Protein AF-A0A8T5Q7C8-F1 (afdb_monomer_lite)

Radius of gyration: 32.45 Å; chains: 1; bounding box: 70×41×99 Å

pLDDT: mean 87.53, std 11.51, range [44.91, 98.12]

Structure (mmCIF, N/CA/C/O backbone):
data_AF-A0A8T5Q7C8-F1
#
_entry.id   AF-A0A8T5Q7C8-F1
#
loop_
_atom_site.group_PDB
_atom_site.id
_atom_site.type_symbol
_atom_site.label_atom_id
_atom_site.label_alt_id
_atom_site.label_comp_id
_atom_site.label_asym_id
_atom_site.label_entity_id
_atom_site.label_seq_id
_atom_site.pdbx_PDB_ins_code
_atom_site.Cartn_x
_atom_site.Cartn_y
_atom_site.Cartn_z
_atom_site.occupancy
_atom_site.B_iso_or_equiv
_atom_site.auth_seq_id
_atom_site.auth_comp_id
_atom_site.auth_asym_id
_atom_site.auth_atom_id
_atom_site.pdbx_PDB_model_num
ATOM 1 N N . MET A 1 1 ? 23.246 -7.924 -49.746 1.00 57.03 1 MET A N 1
ATOM 2 C CA . MET A 1 1 ? 24.103 -6.957 -49.024 1.00 57.03 1 MET A CA 1
ATOM 3 C C . MET A 1 1 ? 25.525 -7.508 -49.046 1.00 57.03 1 MET A C 1
ATOM 5 O O . MET A 1 1 ? 25.668 -8.714 -48.925 1.00 57.03 1 MET A O 1
ATOM 9 N N . ASN A 1 2 ? 26.555 -6.698 -49.304 1.00 72.12 2 ASN A N 1
ATOM 10 C CA . ASN A 1 2 ? 27.942 -7.187 -49.285 1.00 72.12 2 ASN A CA 1
ATOM 11 C C . ASN A 1 2 ? 28.323 -7.537 -47.832 1.00 72.12 2 ASN A C 1
ATOM 13 O O . ASN A 1 2 ? 28.022 -6.759 -46.927 1.00 72.12 2 ASN A O 1
ATOM 17 N N . VAL A 1 3 ? 28.932 -8.708 -47.618 1.00 67.12 3 VAL A N 1
ATOM 18 C CA . VAL A 1 3 ? 29.231 -9.289 -46.295 1.00 67.12 3 VAL A CA 1
ATOM 19 C C . VAL A 1 3 ? 29.969 -8.311 -45.379 1.00 67.12 3 VAL A C 1
ATOM 21 O O . VAL A 1 3 ? 29.665 -8.225 -44.194 1.00 67.12 3 VAL A O 1
ATOM 24 N N . TYR A 1 4 ? 30.856 -7.494 -45.949 1.00 71.56 4 TYR A N 1
ATOM 25 C CA . TYR A 1 4 ? 31.577 -6.456 -45.217 1.00 71.56 4 TYR A CA 1
ATOM 26 C C . TYR A 1 4 ? 30.639 -5.413 -44.582 1.00 71.56 4 TYR A C 1
ATOM 28 O O . TYR A 1 4 ? 30.794 -5.052 -43.415 1.00 71.56 4 TYR A O 1
ATOM 36 N N . PHE A 1 5 ? 29.612 -4.979 -45.321 1.00 76.56 5 PHE A N 1
ATOM 37 C CA . PHE A 1 5 ? 28.607 -4.044 -44.810 1.00 76.56 5 PHE A CA 1
ATOM 38 C C . PHE A 1 5 ? 27.719 -4.697 -43.750 1.00 76.56 5 PHE A C 1
ATOM 40 O O . PHE A 1 5 ? 27.408 -4.057 -42.752 1.00 76.56 5 PHE A O 1
ATOM 47 N N . ALA A 1 6 ? 27.360 -5.973 -43.920 1.00 74.44 6 ALA A N 1
ATOM 48 C CA . ALA A 1 6 ? 26.597 -6.703 -42.910 1.00 74.44 6 ALA A CA 1
ATOM 49 C C . ALA A 1 6 ? 27.376 -6.795 -41.585 1.00 74.44 6 ALA A C 1
ATOM 51 O O . ALA A 1 6 ? 26.835 -6.444 -40.541 1.00 74.44 6 ALA A O 1
ATOM 52 N N . SER A 1 7 ? 28.665 -7.160 -41.628 1.00 75.69 7 SER A N 1
ATOM 53 C CA . SER A 1 7 ? 29.513 -7.244 -40.430 1.00 75.69 7 SER A CA 1
ATOM 54 C C . SER A 1 7 ? 29.745 -5.899 -39.738 1.00 75.69 7 SER A C 1
ATOM 56 O O . SER A 1 7 ? 29.782 -5.845 -38.512 1.00 75.69 7 SER A O 1
ATOM 58 N N . ALA A 1 8 ? 29.866 -4.810 -40.504 1.00 84.00 8 ALA A N 1
ATOM 59 C CA . ALA A 1 8 ? 30.048 -3.468 -39.953 1.00 84.00 8 ALA A CA 1
ATOM 60 C C . ALA A 1 8 ? 28.766 -2.916 -39.301 1.00 84.00 8 ALA A C 1
ATOM 62 O O . ALA A 1 8 ? 28.847 -2.109 -38.377 1.00 84.00 8 ALA A O 1
ATOM 63 N N . ASN A 1 9 ? 27.592 -3.372 -39.749 1.00 89.75 9 ASN A N 1
ATOM 64 C CA . ASN A 1 9 ? 26.301 -2.914 -39.239 1.00 89.75 9 ASN A CA 1
ATOM 65 C C . ASN A 1 9 ? 25.847 -3.648 -37.970 1.00 89.75 9 ASN A C 1
ATOM 67 O O . ASN A 1 9 ? 25.066 -3.080 -37.210 1.00 89.75 9 ASN A O 1
ATOM 71 N N . ILE A 1 10 ? 26.340 -4.865 -37.706 1.00 89.94 10 ILE A N 1
ATOM 72 C CA . ILE A 1 10 ? 25.945 -5.648 -36.520 1.00 89.94 10 ILE A CA 1
ATOM 73 C C . ILE A 1 10 ? 26.188 -4.873 -35.209 1.00 89.94 10 ILE A C 1
ATOM 75 O O . ILE A 1 10 ? 25.242 -4.758 -34.434 1.00 89.94 10 ILE A O 1
ATOM 79 N N . PRO A 1 11 ? 27.375 -4.287 -34.935 1.00 92.00 11 PRO A N 1
ATOM 80 C CA . PRO A 1 11 ? 27.585 -3.532 -33.697 1.00 92.00 11 PRO A CA 1
ATOM 81 C C . PRO A 1 11 ? 26.656 -2.318 -33.558 1.00 92.00 11 PRO A C 1
ATOM 83 O O . PRO A 1 11 ? 26.149 -2.053 -32.471 1.00 92.00 11 PRO A O 1
ATOM 86 N N . LEU A 1 12 ? 26.397 -1.604 -34.661 1.00 93.38 12 LEU A N 1
ATOM 87 C CA . LEU A 1 12 ? 25.485 -0.456 -34.676 1.00 93.38 12 LEU A CA 1
ATOM 88 C C . LEU A 1 12 ? 24.047 -0.880 -34.364 1.00 93.38 12 LEU A C 1
ATOM 90 O O . LEU A 1 12 ? 23.359 -0.222 -33.580 1.00 93.38 12 LEU A O 1
ATOM 94 N N . PHE A 1 13 ? 23.603 -1.982 -34.969 1.00 93.44 13 PHE A N 1
ATOM 95 C CA . PHE A 1 13 ? 22.297 -2.562 -34.703 1.00 93.44 13 PHE A CA 1
ATOM 96 C C . PHE A 1 13 ? 22.176 -3.004 -33.246 1.00 93.44 13 PHE A C 1
ATOM 98 O O . PHE A 1 13 ? 21.236 -2.593 -32.580 1.00 93.44 13 PHE A O 1
ATOM 105 N N . VAL A 1 14 ? 23.153 -3.758 -32.731 1.00 94.62 14 VAL A N 1
ATOM 106 C CA . VAL A 1 14 ? 23.182 -4.228 -31.338 1.00 94.62 14 VAL A CA 1
ATOM 107 C C . VAL A 1 14 ? 23.125 -3.058 -30.359 1.00 94.62 14 VAL A C 1
ATOM 109 O O . VAL A 1 14 ? 22.299 -3.072 -29.454 1.00 94.62 14 VAL A O 1
ATOM 112 N N . GLY A 1 15 ? 23.940 -2.017 -30.552 1.00 95.56 15 GLY A N 1
ATOM 113 C CA . GLY A 1 15 ? 23.908 -0.833 -29.687 1.00 95.56 15 GLY A CA 1
ATOM 114 C C . GLY A 1 15 ? 22.563 -0.098 -29.736 1.00 95.56 15 GLY A C 1
ATOM 115 O O . GLY A 1 15 ? 22.049 0.333 -28.704 1.00 95.56 15 GLY A O 1
ATOM 116 N N . SER A 1 16 ? 21.951 -0.005 -30.921 1.00 95.75 16 SER A N 1
ATOM 117 C CA . SER A 1 16 ? 20.627 0.609 -31.092 1.00 95.75 16 SER A CA 1
ATOM 118 C C . SER A 1 16 ? 19.522 -0.229 -30.442 1.00 95.75 16 SER A C 1
ATOM 120 O O . SER A 1 16 ? 18.692 0.316 -29.718 1.00 95.75 16 SER A O 1
ATOM 122 N N . ALA A 1 17 ? 19.538 -1.547 -30.653 1.00 95.75 17 ALA A N 1
ATOM 123 C CA . ALA A 1 17 ? 18.619 -2.505 -30.048 1.00 95.75 17 ALA A CA 1
ATOM 124 C C . ALA A 1 17 ? 18.730 -2.483 -28.521 1.00 95.75 17 ALA A C 1
ATOM 126 O O . ALA A 1 17 ? 17.716 -2.386 -27.837 1.00 95.75 17 ALA A O 1
ATOM 127 N N . ALA A 1 18 ? 19.951 -2.477 -27.981 1.00 97.38 18 ALA A N 1
ATOM 128 C CA . ALA A 1 18 ? 20.201 -2.361 -26.551 1.00 97.38 18 ALA A CA 1
ATOM 129 C C . ALA A 1 18 ? 19.637 -1.063 -25.973 1.00 97.38 18 ALA A C 1
ATOM 131 O O . ALA A 1 18 ? 18.939 -1.098 -24.961 1.00 97.38 18 ALA A O 1
ATOM 132 N N . LYS A 1 19 ? 19.871 0.074 -26.642 1.00 97.25 19 LYS A N 1
ATOM 133 C CA . LYS A 1 19 ? 19.315 1.359 -26.210 1.00 97.25 19 LYS A CA 1
ATOM 134 C C . LYS A 1 19 ? 17.788 1.322 -26.181 1.00 97.25 19 LYS A C 1
ATOM 136 O O . LYS A 1 19 ? 17.206 1.624 -25.148 1.00 97.25 19 LYS A O 1
ATOM 141 N N . ARG A 1 20 ? 17.142 0.892 -27.270 1.00 97.00 20 ARG A N 1
ATOM 142 C CA . ARG A 1 20 ? 15.672 0.778 -27.341 1.00 97.00 20 ARG A CA 1
ATOM 143 C C . ARG A 1 20 ? 15.107 -0.182 -26.301 1.00 97.00 20 ARG A C 1
ATOM 145 O O . ARG A 1 20 ? 14.072 0.101 -25.712 1.00 97.00 20 ARG A O 1
ATOM 152 N N . SER A 1 21 ? 15.797 -1.291 -26.055 1.00 97.56 21 SER A N 1
ATOM 153 C CA . SER A 1 21 ? 15.407 -2.266 -25.035 1.00 97.56 21 SER A CA 1
ATOM 154 C C . SER A 1 21 ? 15.445 -1.647 -23.649 1.00 97.56 21 SER A C 1
ATOM 156 O O . SER A 1 21 ? 14.483 -1.772 -22.908 1.00 97.56 21 SER A O 1
ATOM 158 N N . ALA A 1 22 ? 16.508 -0.915 -23.318 1.00 98.12 22 ALA A N 1
ATOM 159 C CA . ALA A 1 22 ? 16.625 -0.233 -22.037 1.00 98.12 22 ALA A CA 1
ATOM 160 C C . ALA A 1 22 ? 15.569 0.875 -21.859 1.00 98.12 22 ALA A C 1
ATOM 162 O O . ALA A 1 22 ? 14.946 0.948 -20.802 1.00 98.12 22 ALA A O 1
ATOM 163 N N . GLU A 1 23 ? 15.322 1.690 -22.891 1.00 97.62 23 GLU A N 1
ATOM 164 C CA . GLU A 1 23 ? 14.258 2.709 -22.902 1.00 97.62 23 GLU A CA 1
ATOM 165 C C . GLU A 1 23 ? 12.872 2.069 -22.662 1.00 97.62 23 GLU A C 1
ATOM 167 O O . GLU A 1 23 ? 12.121 2.511 -21.787 1.00 97.62 23 GLU A O 1
ATOM 172 N N . GLN A 1 24 ? 12.566 0.972 -23.364 1.00 97.88 24 GLN A N 1
ATOM 173 C CA . GLN A 1 24 ? 11.327 0.210 -23.186 1.00 97.88 24 GLN A CA 1
ATOM 174 C C . GLN A 1 24 ? 11.224 -0.412 -21.786 1.00 97.88 24 GLN A C 1
ATOM 176 O O . GLN A 1 24 ? 10.164 -0.355 -21.161 1.00 97.88 24 GLN A O 1
ATOM 181 N N . SER A 1 25 ? 12.315 -0.986 -21.276 1.00 98.12 25 SER A N 1
ATOM 182 C CA . SER A 1 25 ? 12.372 -1.576 -19.939 1.00 98.12 25 SER A CA 1
ATOM 183 C C . SER A 1 25 ? 12.060 -0.553 -18.862 1.00 98.12 25 SER A C 1
ATOM 185 O O . SER A 1 25 ? 11.278 -0.853 -17.969 1.00 98.12 25 SER A O 1
ATOM 187 N N . ILE A 1 26 ? 12.615 0.659 -18.951 1.00 98.00 26 ILE A N 1
ATOM 188 C CA . ILE A 1 26 ? 12.329 1.733 -17.992 1.00 98.00 26 ILE A CA 1
ATOM 189 C C . ILE A 1 26 ? 10.843 2.096 -18.013 1.00 98.00 26 ILE A C 1
ATOM 191 O O . ILE A 1 26 ? 10.221 2.205 -16.954 1.00 98.00 26 ILE A O 1
ATOM 195 N N . TYR A 1 27 ? 10.263 2.253 -19.206 1.00 97.62 27 TYR A N 1
ATOM 196 C CA . TYR A 1 27 ? 8.843 2.561 -19.347 1.00 97.62 27 TYR A CA 1
ATOM 197 C C . TYR A 1 27 ? 7.966 1.487 -18.691 1.00 97.62 27 TYR A C 1
ATOM 199 O O . TYR A 1 27 ? 7.113 1.804 -17.861 1.00 97.62 27 TYR A O 1
ATOM 207 N N . VAL A 1 28 ? 8.205 0.213 -19.014 1.00 97.06 28 VAL A N 1
ATOM 208 C CA . VAL A 1 28 ? 7.414 -0.910 -18.487 1.00 97.06 28 VAL A CA 1
ATOM 209 C C . VAL A 1 28 ? 7.624 -1.101 -16.991 1.00 97.06 28 VAL A C 1
ATOM 211 O O . VAL A 1 28 ? 6.668 -1.389 -16.272 1.00 97.06 28 VAL A O 1
ATOM 214 N N . LEU A 1 29 ? 8.843 -0.882 -16.502 1.00 97.62 29 LEU A N 1
ATOM 215 C CA . LEU A 1 29 ? 9.143 -0.874 -15.078 1.00 97.62 29 LEU A CA 1
ATOM 216 C C . LEU A 1 29 ? 8.321 0.208 -14.362 1.00 97.62 29 LEU A C 1
ATOM 218 O O . LEU A 1 29 ? 7.697 -0.085 -13.347 1.00 97.62 29 LEU A O 1
ATOM 222 N N . GLY A 1 30 ? 8.222 1.412 -14.935 1.00 97.50 30 GLY A N 1
ATOM 223 C CA . GLY A 1 30 ? 7.380 2.491 -14.413 1.00 97.50 30 GLY A CA 1
ATOM 224 C C . GLY A 1 30 ? 5.894 2.123 -14.396 1.00 97.50 30 GLY A C 1
ATOM 225 O O . GLY A 1 30 ? 5.237 2.254 -13.360 1.00 97.50 30 GLY A O 1
ATOM 226 N N . GLN A 1 31 ? 5.373 1.576 -15.500 1.00 96.62 31 GLN A N 1
ATOM 227 C CA . GLN A 1 31 ? 3.975 1.126 -15.573 1.00 96.62 31 GLN A CA 1
ATOM 228 C C . GLN A 1 31 ? 3.651 0.026 -14.550 1.00 96.62 31 GLN A C 1
ATOM 230 O O . GLN A 1 31 ? 2.521 -0.052 -14.075 1.00 96.62 31 GLN A O 1
ATOM 235 N N . ASN A 1 32 ? 4.642 -0.789 -14.188 1.00 97.06 32 ASN A N 1
ATOM 236 C CA . ASN A 1 32 ? 4.516 -1.884 -13.231 1.00 97.06 32 ASN A CA 1
ATOM 237 C C . ASN A 1 32 ? 5.075 -1.546 -11.843 1.00 97.06 32 ASN A C 1
ATOM 239 O O . ASN A 1 32 ? 5.376 -2.460 -11.078 1.00 97.06 32 ASN A O 1
ATOM 243 N N . GLY A 1 33 ? 5.260 -0.268 -11.506 1.00 96.94 33 GLY A N 1
ATOM 244 C CA . GLY A 1 33 ? 5.727 0.146 -10.183 1.00 96.94 33 GLY A CA 1
ATOM 245 C C . GLY A 1 33 ? 7.034 -0.528 -9.749 1.00 96.94 33 GLY A C 1
ATOM 246 O O . GLY A 1 33 ? 7.171 -0.889 -8.590 1.00 96.94 33 GLY A O 1
ATOM 247 N N . GLY A 1 34 ? 7.980 -0.768 -10.653 1.00 97.50 34 GLY A N 1
ATOM 248 C CA . GLY A 1 34 ? 9.269 -1.371 -10.302 1.00 97.50 34 GLY A CA 1
ATOM 249 C C . GLY A 1 34 ? 9.339 -2.893 -10.422 1.00 97.50 34 GLY A C 1
ATOM 250 O O . GLY A 1 34 ? 10.412 -3.455 -10.217 1.00 97.50 34 GLY A O 1
ATOM 251 N N . PHE A 1 35 ? 8.244 -3.577 -10.767 1.00 97.38 35 PHE A N 1
ATOM 252 C CA . PHE A 1 35 ? 8.214 -5.042 -10.836 1.00 97.38 35 PHE A CA 1
ATOM 253 C C . PHE A 1 35 ? 8.417 -5.586 -12.259 1.00 97.38 35 PHE A C 1
ATOM 255 O O . PHE A 1 35 ? 7.873 -5.059 -13.233 1.00 97.38 35 PHE A O 1
ATOM 262 N N . PHE A 1 36 ? 9.164 -6.693 -12.380 1.00 94.88 36 PHE A N 1
ATOM 263 C CA . PHE A 1 36 ? 9.220 -7.486 -13.616 1.00 94.88 36 PHE A CA 1
ATOM 264 C C . PHE A 1 36 ? 7.978 -8.361 -13.768 1.00 94.88 36 PHE A C 1
ATOM 266 O O . PHE A 1 36 ? 7.237 -8.243 -14.737 1.00 94.88 36 PHE A O 1
ATOM 273 N N . ASN A 1 37 ? 7.735 -9.196 -12.758 1.00 89.38 37 ASN A N 1
ATOM 274 C CA . ASN A 1 37 ? 6.569 -10.055 -12.626 1.00 89.38 37 ASN A CA 1
ATOM 275 C C . ASN A 1 37 ? 6.112 -10.050 -11.167 1.00 89.38 37 ASN A C 1
ATOM 277 O O . ASN A 1 37 ? 6.930 -9.968 -10.254 1.00 89.38 37 ASN A O 1
ATOM 281 N N . GLY A 1 38 ? 4.805 -10.181 -10.942 1.00 82.44 38 GLY A N 1
ATOM 282 C CA . GLY A 1 38 ? 4.259 -10.176 -9.585 1.00 82.44 38 GLY A CA 1
ATOM 283 C C . GLY A 1 38 ? 4.283 -8.787 -8.935 1.00 82.44 38 GLY A C 1
ATOM 284 O O . GLY A 1 38 ? 3.976 -7.796 -9.598 1.00 82.44 38 GLY A O 1
ATOM 285 N N . GLY A 1 39 ? 4.532 -8.764 -7.629 1.00 81.25 39 GLY A N 1
ATOM 286 C CA . GLY A 1 39 ? 4.357 -7.658 -6.680 1.00 81.25 39 GLY A CA 1
ATOM 287 C C . GLY A 1 39 ? 3.773 -8.214 -5.375 1.00 81.25 39 GLY A C 1
ATOM 288 O O . GLY A 1 39 ? 3.423 -9.396 -5.341 1.00 81.25 39 GLY A O 1
ATOM 289 N N . CYS A 1 40 ? 3.559 -7.401 -4.335 1.00 90.75 40 CYS A N 1
ATOM 290 C CA . CYS A 1 40 ? 2.798 -7.858 -3.152 1.00 90.75 40 CYS A CA 1
ATOM 291 C C . CYS A 1 40 ? 1.282 -7.961 -3.407 1.00 90.75 40 CYS A C 1
ATOM 293 O O . CYS A 1 40 ? 0.463 -7.808 -2.506 1.00 90.75 40 CYS A O 1
ATOM 295 N N . GLY A 1 41 ? 0.900 -8.173 -4.663 1.00 94.62 41 GLY A N 1
ATOM 296 C CA . GLY A 1 41 ? -0.457 -8.066 -5.162 1.00 94.62 41 GLY A CA 1
ATOM 297 C C . GLY A 1 41 ? -0.633 -6.884 -6.108 1.00 94.62 41 GLY A C 1
ATOM 298 O O . GLY A 1 41 ? 0.312 -6.198 -6.512 1.00 94.62 41 GLY A O 1
ATOM 299 N N . GLN A 1 42 ? -1.882 -6.679 -6.498 1.00 95.38 42 GLN A N 1
ATOM 300 C CA . GLN A 1 42 ? -2.294 -5.572 -7.343 1.00 95.38 42 GLN A CA 1
ATOM 301 C C . GLN A 1 42 ? -3.609 -5.012 -6.819 1.00 95.38 42 GLN A C 1
ATOM 303 O O . GLN A 1 42 ? -4.474 -5.770 -6.374 1.00 95.38 42 GLN A O 1
ATOM 308 N N . TYR A 1 43 ? -3.767 -3.699 -6.923 1.00 94.88 43 TYR A N 1
ATOM 309 C CA . TYR A 1 43 ? -5.045 -3.038 -6.734 1.00 94.88 43 TYR A CA 1
ATOM 310 C C . TYR A 1 43 ? -5.460 -2.393 -8.049 1.00 94.88 43 TYR A C 1
ATOM 312 O O . TYR A 1 43 ? -4.816 -1.457 -8.527 1.00 94.88 43 TYR A O 1
ATOM 320 N N . LYS A 1 44 ? -6.518 -2.931 -8.666 1.00 93.44 44 LYS A N 1
ATOM 321 C CA . LYS A 1 44 ? -6.904 -2.604 -10.046 1.00 93.44 44 LYS A CA 1
ATOM 322 C C . LYS A 1 44 ? -5.712 -2.811 -10.994 1.00 93.44 44 LYS A C 1
ATOM 324 O O . LYS A 1 44 ? -5.199 -3.924 -11.080 1.00 93.44 44 LYS A O 1
ATOM 329 N N . HIS A 1 45 ? -5.252 -1.758 -11.665 1.00 93.50 45 HIS A N 1
ATOM 330 C CA . HIS A 1 45 ? -4.122 -1.789 -12.597 1.00 93.50 45 HIS A CA 1
ATOM 331 C C . HIS A 1 45 ? -2.783 -1.362 -11.968 1.00 93.50 45 HIS A C 1
ATOM 333 O O . HIS A 1 45 ? -1.801 -1.197 -12.684 1.00 93.50 45 HIS A O 1
ATOM 339 N N . TYR A 1 46 ? -2.725 -1.184 -10.644 1.00 96.62 46 TYR A N 1
ATOM 340 C CA . TYR A 1 46 ? -1.547 -0.692 -9.927 1.00 96.62 46 TYR A CA 1
ATOM 341 C C . TYR A 1 46 ? -0.904 -1.809 -9.106 1.00 96.62 46 TYR A C 1
ATOM 343 O O . TYR A 1 46 ? -1.589 -2.539 -8.385 1.00 96.62 46 TYR A O 1
ATOM 351 N N . LYS A 1 47 ? 0.424 -1.935 -9.176 1.00 96.62 47 LYS A N 1
ATOM 352 C CA . LYS A 1 47 ? 1.170 -2.867 -8.319 1.00 96.62 47 LYS A CA 1
ATOM 353 C C . LYS A 1 47 ? 1.240 -2.341 -6.894 1.00 96.62 47 LYS A C 1
ATOM 355 O O . LYS A 1 47 ? 1.505 -1.158 -6.689 1.00 96.62 47 LYS A O 1
ATOM 360 N N . LEU A 1 48 ? 1.010 -3.220 -5.922 1.00 96.56 48 LEU A N 1
ATOM 361 C CA . LEU A 1 48 ? 1.129 -2.863 -4.514 1.00 96.56 48 LEU A CA 1
ATOM 362 C C . LEU A 1 48 ? 2.608 -2.775 -4.123 1.00 96.56 48 LEU A C 1
ATOM 364 O O . LEU A 1 48 ? 3.352 -3.732 -4.325 1.00 96.56 48 LEU A O 1
ATOM 368 N N . TRP A 1 49 ? 3.013 -1.631 -3.572 1.00 96.62 49 TRP A N 1
ATOM 369 C CA . TRP A 1 49 ? 4.313 -1.411 -2.915 1.00 96.62 49 TRP A CA 1
ATOM 370 C C . TRP A 1 49 ? 4.298 -1.785 -1.440 1.00 96.62 49 TRP A C 1
ATOM 372 O O . TRP A 1 49 ? 5.345 -1.963 -0.823 1.00 96.62 49 TRP A O 1
ATOM 382 N N . GLN A 1 50 ? 3.104 -1.896 -0.880 1.00 93.31 50 GLN A N 1
ATOM 383 C CA . GLN A 1 50 ? 2.869 -2.235 0.505 1.00 93.31 50 GLN A CA 1
ATOM 384 C C . GLN A 1 50 ? 1.556 -3.014 0.599 1.00 93.31 50 GLN A C 1
ATOM 386 O O . GLN A 1 50 ? 0.610 -2.712 -0.130 1.00 93.31 50 GLN A O 1
ATOM 391 N N . THR A 1 51 ? 1.520 -3.997 1.494 1.00 88.31 51 THR A N 1
ATOM 392 C CA . THR A 1 51 ? 0.315 -4.675 1.995 1.00 88.31 51 THR A CA 1
ATOM 393 C C . THR A 1 51 ? -0.132 -4.043 3.317 1.00 88.31 51 THR A C 1
ATOM 395 O O . THR A 1 51 ? 0.540 -3.163 3.847 1.00 88.31 51 THR A O 1
ATOM 398 N N . GLU A 1 52 ? -1.232 -4.501 3.905 1.00 81.50 52 GLU A N 1
ATOM 399 C CA . GLU A 1 52 ? -1.636 -4.065 5.251 1.00 81.50 52 GLU A CA 1
ATOM 400 C C . GLU A 1 52 ? -0.528 -4.276 6.306 1.00 81.50 52 GLU A C 1
ATOM 402 O O . GLU A 1 52 ? -0.423 -3.508 7.262 1.00 81.50 52 GLU A O 1
ATOM 407 N N . GLU A 1 53 ? 0.335 -5.281 6.117 1.00 79.56 53 GLU A N 1
ATOM 408 C CA . GLU A 1 53 ? 1.329 -5.689 7.112 1.00 79.56 53 GLU A CA 1
ATOM 409 C C . GLU A 1 53 ? 2.738 -5.144 6.842 1.00 79.56 53 GLU A C 1
ATOM 411 O O . GLU A 1 53 ? 3.457 -4.798 7.783 1.00 79.56 53 GLU A O 1
ATOM 416 N N . GLU A 1 54 ? 3.159 -5.077 5.575 1.00 87.06 54 GLU A N 1
ATOM 417 C CA . GLU A 1 54 ? 4.554 -4.787 5.229 1.00 87.06 54 GLU A CA 1
ATOM 418 C C . GLU A 1 54 ? 4.762 -4.181 3.835 1.00 87.06 54 GLU A C 1
ATOM 420 O O . GLU A 1 54 ? 3.942 -4.327 2.926 1.00 87.06 54 GLU A O 1
ATOM 425 N N . PHE A 1 55 ? 5.910 -3.520 3.668 1.00 91.00 55 PHE A N 1
ATOM 426 C CA . PHE A 1 55 ? 6.405 -3.047 2.376 1.00 91.00 55 PHE A CA 1
ATOM 427 C C . PHE A 1 55 ? 7.023 -4.187 1.574 1.00 91.00 55 PHE A C 1
ATOM 429 O O . PHE A 1 55 ? 7.723 -5.034 2.123 1.00 91.00 55 PHE A O 1
ATOM 436 N N . CYS A 1 56 ? 6.835 -4.144 0.260 1.00 93.25 56 CYS A N 1
ATOM 437 C CA . CYS A 1 56 ? 7.491 -5.061 -0.655 1.00 93.25 56 CYS A CA 1
ATOM 438 C C . CYS A 1 56 ? 8.992 -4.806 -0.713 1.00 93.25 56 CYS A C 1
ATOM 440 O O . CYS A 1 56 ? 9.430 -3.656 -0.793 1.00 93.25 56 CYS A O 1
ATOM 442 N N . ASP A 1 57 ? 9.759 -5.889 -0.787 1.00 93.00 57 ASP A N 1
ATOM 443 C CA . ASP A 1 57 ? 11.132 -5.823 -1.264 1.00 93.00 57 ASP A CA 1
ATOM 444 C C . ASP A 1 57 ? 11.123 -5.804 -2.798 1.00 93.00 57 ASP A C 1
ATOM 446 O O . ASP A 1 57 ? 10.510 -6.664 -3.439 1.00 93.00 57 ASP A O 1
ATOM 450 N N . ILE A 1 58 ? 11.736 -4.781 -3.390 1.00 94.69 58 ILE A N 1
ATOM 451 C CA . ILE A 1 58 ? 11.754 -4.582 -4.840 1.00 94.69 58 ILE A CA 1
ATOM 452 C C . ILE A 1 58 ? 13.207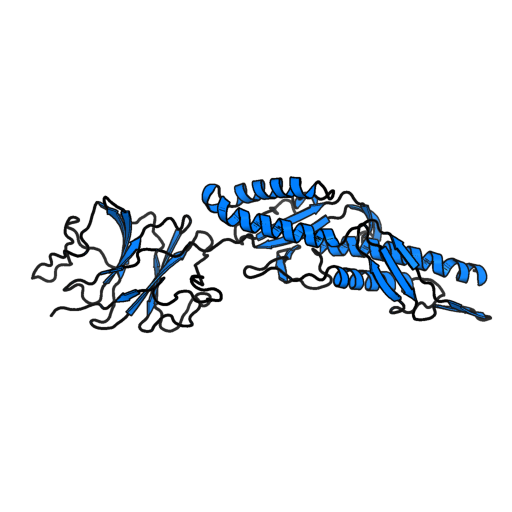 -4.493 -5.292 1.00 94.69 58 ILE A C 1
ATOM 454 O O . ILE A 1 58 ? 13.841 -3.446 -5.159 1.00 94.69 58 ILE A O 1
ATOM 458 N N . ASP A 1 59 ? 13.719 -5.568 -5.893 1.00 96.25 59 ASP A N 1
ATOM 459 C CA . ASP A 1 59 ? 15.008 -5.523 -6.582 1.00 96.25 59 ASP A CA 1
ATOM 460 C C . ASP A 1 59 ? 14.831 -4.879 -7.965 1.00 96.25 59 ASP A C 1
ATOM 462 O O . ASP A 1 59 ? 14.608 -5.529 -8.990 1.00 96.25 59 ASP A O 1
ATOM 466 N N . ILE A 1 60 ? 14.876 -3.548 -7.974 1.00 96.81 60 ILE A N 1
ATOM 467 C CA . ILE A 1 60 ? 14.710 -2.723 -9.174 1.00 96.81 60 ILE A CA 1
ATOM 468 C C . ILE A 1 60 ? 15.758 -3.061 -10.234 1.00 96.81 60 ILE A C 1
ATOM 470 O O . ILE A 1 60 ? 15.449 -3.047 -11.426 1.00 96.81 60 ILE A O 1
ATOM 474 N N . LYS A 1 61 ? 16.986 -3.380 -9.813 1.00 96.75 61 LYS A N 1
ATOM 475 C CA . LYS A 1 61 ? 18.082 -3.691 -10.729 1.00 96.75 61 LYS A CA 1
ATOM 476 C C . LYS A 1 61 ? 17.838 -5.032 -11.411 1.00 96.75 61 LYS A C 1
ATOM 478 O O . LYS A 1 61 ? 17.900 -5.097 -12.636 1.00 96.75 61 LYS A O 1
ATOM 483 N N . GLU A 1 62 ? 17.503 -6.064 -10.638 1.00 96.44 62 GLU A N 1
ATOM 484 C CA . GLU A 1 62 ? 17.164 -7.386 -11.168 1.00 96.44 62 GLU A CA 1
ATOM 485 C C . GLU A 1 62 ? 15.928 -7.316 -12.083 1.00 96.44 62 GLU A C 1
ATOM 487 O O . GLU A 1 62 ? 15.914 -7.893 -13.173 1.00 96.44 62 GLU A O 1
ATOM 492 N N . ASN A 1 63 ? 14.893 -6.569 -11.685 1.00 97.50 63 ASN A N 1
ATOM 493 C CA . ASN A 1 63 ? 13.681 -6.406 -12.488 1.00 97.50 63 ASN A CA 1
ATOM 494 C C . ASN A 1 63 ? 13.945 -5.663 -13.805 1.00 97.50 63 ASN A C 1
ATOM 496 O O . ASN A 1 63 ? 13.408 -6.047 -14.848 1.00 97.50 63 ASN A O 1
ATOM 500 N N . PHE A 1 64 ? 14.783 -4.624 -13.774 1.00 97.62 64 PHE A N 1
ATOM 501 C CA . PHE A 1 64 ? 15.222 -3.920 -14.974 1.00 97.62 64 PHE A CA 1
ATOM 502 C C . PHE A 1 64 ? 16.017 -4.840 -15.909 1.00 97.62 64 PHE A C 1
ATOM 504 O O . PHE A 1 64 ? 15.740 -4.864 -17.108 1.00 97.62 64 PHE A O 1
ATOM 511 N N . GLU A 1 65 ? 16.963 -5.619 -15.377 1.00 97.06 65 GLU A N 1
ATOM 512 C CA . GLU A 1 65 ? 17.795 -6.541 -16.158 1.00 97.06 65 GLU A CA 1
ATOM 513 C C . GLU A 1 65 ? 16.956 -7.608 -16.873 1.00 97.06 65 GLU A C 1
ATOM 515 O O . GLU A 1 65 ? 17.154 -7.858 -18.062 1.00 97.06 65 GLU A O 1
ATOM 520 N N . LYS A 1 66 ? 15.947 -8.167 -16.194 1.00 96.88 66 LYS A N 1
ATOM 521 C CA . LYS A 1 66 ? 15.010 -9.128 -16.798 1.00 96.88 66 LYS A CA 1
ATOM 522 C C . LYS A 1 66 ? 14.211 -8.520 -17.954 1.00 96.88 66 LYS A C 1
ATOM 524 O O . LYS A 1 66 ? 14.093 -9.150 -19.006 1.00 96.88 66 LYS A O 1
ATOM 529 N N . HIS A 1 67 ? 13.688 -7.298 -17.792 1.00 97.19 67 HIS A N 1
ATOM 530 C CA . HIS A 1 67 ? 13.015 -6.587 -18.892 1.00 97.19 67 HIS A CA 1
ATOM 531 C C . HIS A 1 67 ? 13.990 -6.298 -20.035 1.00 97.19 67 HIS A C 1
ATOM 533 O O . HIS A 1 67 ? 13.664 -6.550 -21.193 1.00 97.19 67 HIS A O 1
ATOM 539 N N . LEU A 1 68 ? 15.196 -5.813 -19.715 1.00 97.44 68 LEU A N 1
ATOM 540 C CA . LEU A 1 68 ? 16.230 -5.489 -20.698 1.00 97.44 68 LEU A CA 1
ATOM 541 C C . LEU A 1 68 ? 16.574 -6.704 -21.556 1.00 97.44 68 LEU A C 1
ATOM 543 O O . LEU A 1 68 ? 16.545 -6.591 -22.778 1.00 97.44 68 LEU A O 1
ATOM 547 N N . GLN A 1 69 ? 16.851 -7.846 -20.926 1.00 96.94 69 GLN A N 1
ATOM 548 C CA . GLN A 1 69 ? 17.142 -9.096 -21.621 1.00 96.94 69 GLN A CA 1
ATOM 549 C C . GLN A 1 69 ? 15.974 -9.492 -22.530 1.00 96.94 69 GLN A C 1
ATOM 551 O O . GLN A 1 69 ? 16.167 -9.691 -23.725 1.00 96.94 69 GLN A O 1
ATOM 556 N N . SER A 1 70 ? 14.746 -9.504 -21.997 1.00 95.69 70 SER A N 1
ATOM 557 C CA . SER A 1 70 ? 13.561 -9.902 -22.762 1.00 95.69 70 SER A CA 1
ATOM 558 C C . SER A 1 70 ? 13.325 -9.037 -24.005 1.00 95.69 70 SER A C 1
ATOM 560 O O . SER A 1 70 ? 12.929 -9.570 -25.045 1.00 95.69 70 SER A O 1
ATOM 562 N N . TYR A 1 71 ? 13.520 -7.718 -23.919 1.00 96.62 71 TYR A N 1
ATOM 563 C CA . TYR A 1 71 ? 13.366 -6.833 -25.076 1.00 96.62 71 TYR A CA 1
ATOM 564 C C . TYR A 1 71 ? 14.544 -6.932 -26.038 1.00 96.62 71 TYR A C 1
ATOM 566 O O . TYR A 1 71 ? 14.330 -6.942 -27.252 1.00 96.62 71 TYR A O 1
ATOM 574 N N . LEU A 1 72 ? 15.765 -7.054 -25.516 1.00 96.12 72 LEU A N 1
ATOM 575 C CA . LEU A 1 72 ? 16.959 -7.188 -26.338 1.00 96.12 72 LEU A CA 1
ATOM 576 C C . LEU A 1 72 ? 16.875 -8.444 -27.201 1.00 96.12 72 LEU A C 1
ATOM 578 O O . LEU A 1 72 ? 17.070 -8.356 -28.409 1.00 96.12 72 LEU A O 1
ATOM 582 N N . ASP A 1 73 ? 16.487 -9.574 -26.620 1.00 95.12 73 ASP A N 1
ATOM 583 C CA . ASP A 1 73 ? 16.315 -10.836 -27.341 1.00 95.12 73 ASP A CA 1
ATOM 584 C C . ASP A 1 73 ? 15.304 -10.724 -28.474 1.00 95.12 73 ASP A C 1
ATOM 586 O O . ASP A 1 73 ? 15.556 -11.193 -29.587 1.00 95.12 73 ASP A O 1
ATOM 590 N N . LYS A 1 74 ? 14.187 -10.034 -28.224 1.00 93.94 74 LYS A N 1
ATOM 591 C CA . LYS A 1 74 ? 13.188 -9.766 -29.258 1.00 93.94 74 LYS A CA 1
ATOM 592 C C . LYS A 1 74 ? 13.808 -9.008 -30.436 1.00 93.94 74 LYS A C 1
ATOM 594 O O . LYS A 1 74 ? 13.685 -9.461 -31.569 1.00 93.94 74 LYS A O 1
ATOM 599 N N . TYR A 1 75 ? 14.508 -7.900 -30.182 1.00 93.88 75 TYR A N 1
ATOM 600 C CA . TYR A 1 75 ? 15.135 -7.125 -31.258 1.00 93.88 75 TYR A CA 1
ATOM 601 C C . TYR A 1 75 ? 16.243 -7.905 -31.973 1.00 93.88 75 TYR A C 1
ATOM 603 O O . TYR A 1 75 ? 16.335 -7.858 -33.198 1.00 93.88 75 TYR A O 1
ATOM 611 N N . LEU A 1 76 ? 17.089 -8.631 -31.239 1.00 93.25 76 LEU A N 1
ATOM 612 C CA . LEU A 1 76 ? 18.193 -9.391 -31.826 1.00 93.25 76 LEU A CA 1
ATOM 613 C C . LEU 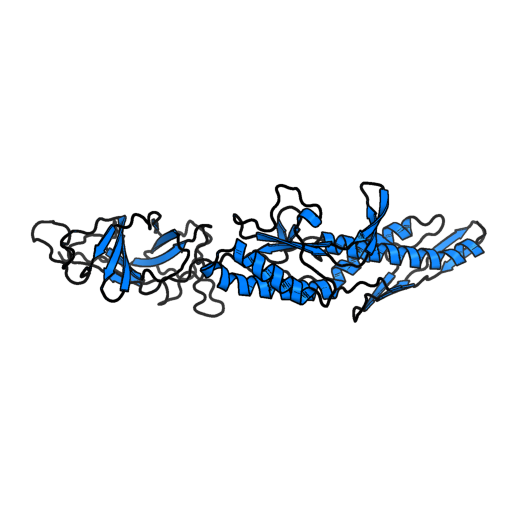A 1 76 ? 17.699 -10.530 -32.724 1.00 93.25 76 LEU A C 1
ATOM 615 O O . LEU A 1 76 ? 18.283 -10.753 -33.785 1.00 93.25 76 LEU A O 1
ATOM 619 N N . GLY A 1 77 ? 16.606 -11.198 -32.344 1.00 92.38 77 GLY A N 1
ATOM 620 C CA . GLY A 1 77 ? 15.980 -12.254 -33.142 1.00 92.38 77 GLY A CA 1
ATOM 621 C C . GLY A 1 77 ? 15.370 -11.773 -34.465 1.00 92.38 77 GLY A C 1
ATOM 622 O O . GLY A 1 77 ? 15.161 -12.580 -35.369 1.00 92.38 77 GLY A O 1
ATOM 623 N N . GLU A 1 78 ? 15.113 -10.471 -34.610 1.00 90.69 78 GLU A N 1
ATOM 624 C CA . GLU A 1 78 ? 14.543 -9.874 -35.824 1.00 90.69 78 GLU A CA 1
ATOM 625 C C . GLU A 1 78 ? 15.609 -9.457 -36.859 1.00 90.69 78 GLU A C 1
ATOM 627 O O . GLU A 1 78 ? 15.259 -9.064 -37.977 1.00 90.69 78 GLU A O 1
ATOM 632 N N . TYR A 1 79 ? 16.910 -9.542 -36.542 1.00 88.38 79 TYR A N 1
ATOM 633 C CA . TYR A 1 79 ? 17.953 -9.096 -37.471 1.00 88.38 79 TYR A CA 1
ATOM 634 C C . TYR A 1 79 ? 18.099 -10.044 -38.678 1.00 88.38 79 TYR A C 1
ATOM 636 O O . TYR A 1 79 ? 18.453 -11.216 -38.525 1.00 88.38 79 TYR A O 1
ATOM 644 N N . PRO A 1 80 ? 17.898 -9.567 -39.920 1.00 87.44 80 PRO A N 1
ATOM 645 C CA . PRO A 1 80 ? 17.871 -10.444 -41.082 1.00 87.44 80 PRO A CA 1
ATOM 646 C C . PRO A 1 80 ? 19.262 -10.990 -41.430 1.00 87.44 80 PRO A C 1
ATOM 648 O O . PRO A 1 80 ? 20.210 -10.242 -41.674 1.00 87.44 80 PRO A O 1
ATOM 651 N N . GLY A 1 81 ? 19.361 -12.316 -41.541 1.00 85.62 81 GLY A N 1
ATOM 652 C CA . GLY A 1 81 ? 20.544 -13.008 -42.064 1.00 85.62 81 GLY A CA 1
ATOM 653 C C . GLY A 1 81 ? 21.717 -13.153 -41.089 1.00 85.62 81 GLY A C 1
ATOM 654 O O . GLY A 1 81 ? 22.753 -13.676 -41.496 1.00 85.62 81 GLY A O 1
ATOM 655 N N . VAL A 1 82 ? 21.577 -12.732 -39.828 1.00 87.00 82 VAL A N 1
ATOM 656 C CA . VAL A 1 82 ? 22.544 -13.010 -38.751 1.00 87.00 82 VAL A CA 1
ATOM 657 C C . VAL A 1 82 ? 21.822 -13.751 -37.639 1.00 87.00 82 VAL A C 1
ATOM 659 O O . VAL A 1 82 ? 20.778 -13.311 -37.177 1.00 87.00 82 VAL A O 1
ATOM 662 N N . GLU A 1 83 ? 22.408 -14.846 -37.180 1.00 91.00 83 GLU A N 1
ATOM 663 C CA . GLU A 1 83 ? 21.971 -15.531 -35.973 1.00 91.00 83 GLU A CA 1
ATOM 664 C C . GLU A 1 83 ? 22.707 -14.927 -34.771 1.00 91.00 83 GLU A C 1
ATOM 666 O O . GLU A 1 83 ? 23.927 -15.064 -34.634 1.00 91.00 83 GLU A O 1
ATOM 671 N N . ILE A 1 84 ? 21.970 -14.218 -33.916 1.00 89.00 84 ILE A N 1
ATOM 672 C CA . ILE A 1 84 ? 22.474 -13.686 -32.648 1.00 89.00 84 ILE A CA 1
ATOM 673 C C . ILE A 1 84 ? 21.809 -14.486 -31.519 1.00 89.00 84 ILE A C 1
ATOM 675 O O . ILE A 1 84 ? 20.580 -14.507 -31.459 1.00 89.00 84 ILE A O 1
ATOM 679 N N . PRO A 1 85 ? 22.570 -15.156 -30.633 1.00 88.38 85 PRO A N 1
ATOM 680 C CA . PRO A 1 85 ? 21.970 -15.919 -29.538 1.00 88.38 85 PRO A CA 1
ATOM 681 C C . PRO A 1 85 ? 21.146 -15.032 -28.585 1.00 88.38 85 PRO A C 1
ATOM 683 O O . PRO A 1 85 ? 21.557 -13.918 -28.270 1.00 88.38 85 PRO A O 1
ATOM 686 N N . LEU A 1 86 ? 20.011 -15.541 -28.094 1.00 86.94 86 LEU A N 1
ATOM 687 C CA . LEU A 1 86 ? 19.073 -14.837 -27.193 1.00 86.94 86 LEU A CA 1
ATOM 688 C C . LEU A 1 86 ? 19.499 -14.870 -25.709 1.00 86.94 86 LEU A C 1
ATOM 690 O O . LEU A 1 86 ? 18.725 -14.642 -24.800 1.00 86.94 86 LEU A O 1
ATOM 694 N N . ASP A 1 87 ? 20.726 -15.272 -25.428 1.00 89.88 87 ASP A N 1
ATOM 695 C CA . ASP A 1 87 ? 21.327 -15.315 -24.092 1.00 89.88 87 ASP A CA 1
ATOM 696 C C . ASP A 1 87 ? 22.796 -14.894 -24.214 1.00 89.88 87 ASP A C 1
ATOM 698 O O . ASP A 1 87 ? 23.711 -15.482 -23.639 1.00 89.88 87 ASP A O 1
ATOM 702 N N . ASN A 1 88 ? 23.037 -13.928 -25.101 1.00 90.94 88 ASN A N 1
ATOM 703 C CA . ASN A 1 88 ? 24.374 -13.582 -25.548 1.00 90.94 88 ASN A CA 1
ATOM 704 C C . ASN A 1 88 ? 25.069 -12.555 -24.656 1.00 90.94 88 ASN A C 1
ATOM 706 O O . ASN A 1 88 ? 26.243 -12.295 -24.888 1.00 90.94 88 ASN A O 1
ATOM 710 N N . TYR A 1 89 ? 24.401 -11.960 -23.672 1.00 95.62 89 TYR A N 1
ATOM 711 C CA . TYR A 1 89 ? 24.942 -10.805 -22.962 1.00 95.62 89 TYR A CA 1
ATOM 712 C C . TYR A 1 89 ? 25.020 -11.019 -21.456 1.00 95.62 89 TYR A C 1
ATOM 714 O O . TYR A 1 89 ? 24.070 -11.466 -20.827 1.00 95.62 89 TYR A O 1
ATOM 722 N N . GLU A 1 90 ? 26.167 -10.654 -20.890 1.00 96.81 90 GLU A N 1
ATOM 723 C CA . GLU A 1 90 ? 26.331 -10.409 -19.458 1.00 96.81 90 GLU A CA 1
ATOM 724 C C . GLU A 1 90 ? 26.261 -8.894 -19.220 1.00 96.81 90 GLU A C 1
ATOM 726 O O . GLU A 1 90 ? 27.001 -8.132 -19.860 1.00 96.81 90 GLU A O 1
ATOM 731 N N . PHE A 1 91 ? 25.359 -8.447 -18.340 1.00 97.12 91 PHE A N 1
ATOM 732 C CA . PHE A 1 91 ? 25.132 -7.025 -18.092 1.00 97.12 91 PHE A CA 1
ATOM 733 C C . PHE A 1 91 ? 25.874 -6.517 -16.858 1.00 97.12 91 PHE A C 1
ATOM 735 O O . PHE A 1 91 ? 25.769 -7.055 -15.760 1.00 97.12 91 PHE A O 1
ATOM 742 N N . PHE A 1 92 ? 26.543 -5.377 -17.016 1.00 96.56 92 PHE A N 1
ATOM 743 C CA . PHE A 1 92 ? 27.111 -4.603 -15.919 1.00 96.56 92 PHE A CA 1
ATOM 744 C C . PHE A 1 92 ? 26.404 -3.254 -15.856 1.00 96.56 92 PHE A C 1
ATOM 746 O O . PHE A 1 92 ? 26.741 -2.308 -16.577 1.00 96.56 92 PHE A O 1
ATOM 753 N N . ILE A 1 93 ? 25.397 -3.194 -14.987 1.00 95.50 93 ILE A N 1
ATOM 754 C CA . ILE A 1 93 ? 24.572 -2.011 -14.750 1.00 95.50 93 ILE A CA 1
ATOM 755 C C . ILE A 1 93 ? 25.202 -1.162 -13.641 1.00 95.50 93 ILE A C 1
ATOM 757 O O . ILE A 1 93 ? 25.373 -1.635 -12.509 1.00 95.50 93 ILE A O 1
ATOM 761 N N . ARG A 1 94 ? 25.527 0.093 -13.972 1.00 94.19 94 ARG A N 1
ATOM 762 C CA . ARG A 1 94 ? 25.987 1.130 -13.038 1.00 94.19 94 ARG A CA 1
ATOM 763 C C . ARG A 1 94 ? 24.908 2.203 -12.906 1.00 94.19 94 ARG A C 1
ATOM 765 O O . ARG A 1 94 ? 24.488 2.762 -13.914 1.00 94.19 94 ARG A O 1
ATOM 772 N N . ASP A 1 95 ? 24.513 2.495 -11.672 1.00 85.62 95 ASP A N 1
ATOM 773 C CA . ASP A 1 95 ? 23.480 3.477 -11.326 1.00 85.62 95 ASP A CA 1
ATOM 774 C C . ASP A 1 95 ? 24.029 4.424 -10.249 1.00 85.62 95 ASP A C 1
ATOM 776 O O . ASP A 1 95 ? 23.842 4.207 -9.057 1.00 85.62 95 ASP A O 1
ATOM 780 N N . ALA A 1 96 ? 24.843 5.397 -10.668 1.00 83.62 96 ALA A N 1
ATOM 781 C CA . ALA A 1 96 ? 25.384 6.424 -9.771 1.00 83.62 96 ALA A CA 1
ATOM 782 C C . ALA A 1 96 ? 24.550 7.708 -9.891 1.00 83.62 96 ALA A C 1
ATOM 784 O O . ALA A 1 96 ? 23.825 8.065 -8.971 1.00 83.62 96 ALA A O 1
ATOM 785 N N . ASP A 1 97 ? 24.587 8.330 -11.071 1.00 84.38 97 ASP A N 1
ATOM 786 C CA . ASP A 1 97 ? 23.754 9.494 -11.409 1.00 84.38 97 ASP A CA 1
ATOM 787 C C . ASP A 1 97 ? 22.807 9.186 -12.573 1.00 84.38 97 ASP A C 1
ATOM 789 O O . ASP A 1 97 ? 21.651 9.609 -12.584 1.00 84.38 97 ASP A O 1
ATOM 793 N N . LYS A 1 98 ? 23.321 8.433 -13.553 1.00 89.62 98 LYS A N 1
ATOM 794 C CA . LYS A 1 98 ? 22.613 7.959 -14.738 1.00 89.62 98 LYS A CA 1
ATOM 795 C C . LYS A 1 98 ? 22.900 6.485 -14.961 1.00 89.62 98 LYS A C 1
ATOM 797 O O . LYS A 1 98 ? 24.030 6.021 -14.784 1.00 89.62 98 LYS A O 1
ATOM 802 N N . LEU A 1 99 ? 21.876 5.785 -15.416 1.00 94.81 99 LEU A N 1
ATOM 803 C CA . LEU A 1 99 ? 21.887 4.377 -15.737 1.00 94.81 99 LEU A CA 1
ATOM 804 C C . LEU A 1 99 ? 22.790 4.142 -16.949 1.00 94.81 99 LEU A C 1
ATOM 806 O O . LEU A 1 99 ? 22.447 4.468 -18.086 1.00 94.81 99 LEU A O 1
ATOM 810 N N . THR A 1 100 ? 23.959 3.567 -16.678 1.00 96.94 100 THR A N 1
ATOM 811 C CA . THR A 1 100 ? 24.909 3.119 -17.696 1.00 96.94 100 THR A CA 1
ATOM 812 C C . THR A 1 100 ? 24.910 1.600 -17.741 1.00 96.94 100 THR A C 1
ATOM 814 O O . THR A 1 100 ? 25.099 0.941 -16.715 1.00 96.94 100 THR A O 1
ATOM 817 N N . ILE A 1 101 ? 24.733 1.040 -18.933 1.00 97.38 101 ILE A N 1
ATOM 818 C CA . ILE A 1 101 ? 24.612 -0.402 -19.144 1.00 97.38 101 ILE A CA 1
ATOM 819 C C . ILE A 1 101 ? 25.747 -0.844 -20.053 1.00 97.38 101 ILE A C 1
ATOM 821 O O . ILE A 1 101 ? 25.845 -0.383 -21.190 1.00 97.38 101 ILE A O 1
ATOM 825 N N . ASN A 1 102 ? 26.579 -1.760 -19.562 1.00 97.62 102 ASN A N 1
ATOM 826 C CA . ASN A 1 102 ? 27.570 -2.446 -20.384 1.00 97.62 102 ASN A CA 1
ATOM 827 C C . ASN A 1 102 ? 27.087 -3.869 -20.653 1.00 97.62 102 ASN A C 1
ATOM 829 O O . ASN A 1 102 ? 26.917 -4.633 -19.707 1.00 97.62 102 ASN A O 1
ATOM 833 N N . GLY A 1 103 ? 26.872 -4.224 -21.916 1.00 97.06 103 GLY A N 1
ATOM 834 C CA . GLY A 1 103 ? 26.558 -5.590 -22.330 1.00 97.06 103 GLY A CA 1
ATOM 835 C C . GLY A 1 103 ? 27.782 -6.243 -22.954 1.00 97.06 103 GLY A C 1
ATOM 836 O O . GLY A 1 103 ? 28.228 -5.812 -24.021 1.00 97.06 103 GLY A O 1
ATOM 837 N N . ILE A 1 104 ? 28.322 -7.285 -22.319 1.00 96.88 104 ILE A N 1
ATOM 838 C CA . ILE A 1 104 ? 29.455 -8.050 -22.852 1.00 96.88 104 ILE A CA 1
ATOM 839 C C . ILE A 1 104 ? 28.933 -9.287 -23.576 1.00 96.88 104 ILE A C 1
ATOM 841 O O . ILE A 1 104 ? 28.313 -10.152 -22.962 1.00 96.88 104 ILE A O 1
ATOM 845 N N . ALA A 1 105 ? 29.211 -9.383 -24.879 1.00 95.56 105 ALA A N 1
ATOM 846 C CA . ALA A 1 105 ? 28.824 -10.545 -25.669 1.00 95.56 105 ALA A CA 1
ATOM 847 C C . ALA A 1 105 ? 29.633 -11.793 -25.258 1.00 95.56 105 ALA A C 1
ATOM 849 O O . ALA A 1 105 ? 30.861 -11.821 -25.391 1.00 95.56 105 ALA A O 1
ATOM 850 N N . ILE A 1 106 ? 28.959 -12.850 -24.802 1.00 95.62 106 ILE A N 1
ATOM 851 C CA . ILE A 1 106 ? 29.588 -14.105 -24.368 1.00 95.62 106 ILE A CA 1
ATOM 852 C C . ILE A 1 106 ? 29.703 -15.130 -25.505 1.00 95.62 106 ILE A C 1
ATOM 854 O O . ILE A 1 106 ? 30.687 -15.879 -25.562 1.00 95.62 106 ILE A O 1
ATOM 858 N N . LYS A 1 107 ? 28.785 -15.107 -26.475 1.00 92.88 107 LYS A N 1
ATOM 859 C CA . LYS A 1 107 ? 28.770 -15.962 -27.671 1.00 92.88 107 LYS A CA 1
ATOM 860 C C . LYS A 1 107 ? 29.012 -15.132 -28.937 1.00 92.88 107 LYS A C 1
ATOM 862 O O . LYS A 1 107 ? 29.065 -13.904 -28.924 1.00 92.88 107 LYS A O 1
ATOM 867 N N . ASN A 1 108 ? 29.255 -15.831 -30.040 1.00 90.12 108 ASN A N 1
ATOM 868 C CA . ASN A 1 108 ? 29.471 -15.195 -31.332 1.00 90.12 108 ASN A CA 1
ATOM 869 C C . ASN A 1 108 ? 28.133 -15.002 -32.049 1.00 90.12 108 ASN A C 1
ATOM 871 O O . ASN A 1 108 ? 27.346 -15.941 -32.129 1.00 90.12 108 ASN A O 1
ATOM 875 N N . ALA A 1 109 ? 27.922 -13.824 -32.629 1.00 88.00 109 ALA A N 1
ATOM 876 C CA . ALA A 1 109 ? 26.947 -13.636 -33.692 1.00 88.00 109 ALA A CA 1
ATOM 877 C C . ALA A 1 109 ? 27.473 -14.311 -34.966 1.00 88.00 109 ALA A C 1
ATOM 879 O O . ALA A 1 109 ? 28.630 -14.092 -35.345 1.00 88.00 109 ALA A O 1
ATOM 880 N N . ILE A 1 110 ? 26.636 -15.127 -35.607 1.00 86.69 110 ILE A N 1
ATOM 881 C CA . ILE A 1 110 ? 27.003 -15.923 -36.780 1.00 86.69 110 ILE A CA 1
ATOM 882 C C . ILE A 1 110 ? 26.285 -15.355 -37.999 1.00 86.69 110 ILE A C 1
ATOM 884 O O . ILE A 1 110 ? 25.062 -15.391 -38.099 1.00 86.69 110 ILE A O 1
ATOM 888 N N . TYR A 1 111 ? 27.058 -14.850 -38.958 1.00 83.19 111 TYR A N 1
ATOM 889 C CA . TYR A 1 111 ? 26.545 -14.523 -40.286 1.00 83.19 111 TYR A CA 1
ATOM 890 C C . TYR A 1 111 ? 26.900 -15.660 -41.241 1.00 83.19 111 TYR A C 1
ATOM 892 O O . TYR A 1 111 ? 28.084 -15.952 -41.446 1.00 83.19 111 TYR A O 1
ATOM 900 N N . ASN A 1 112 ? 25.877 -16.300 -41.808 1.00 77.69 112 ASN A N 1
ATOM 901 C CA . ASN A 1 112 ? 26.047 -17.425 -42.719 1.00 77.69 112 ASN A CA 1
ATOM 902 C C . ASN A 1 112 ? 25.729 -16.995 -44.157 1.00 77.69 112 ASN A C 1
ATOM 904 O O . ASN A 1 112 ? 24.573 -16.969 -44.576 1.00 77.69 112 ASN A O 1
ATOM 908 N N . ASP A 1 113 ? 26.771 -16.655 -44.916 1.00 77.00 113 ASP A N 1
ATOM 909 C CA . ASP A 1 113 ? 26.703 -16.567 -46.374 1.00 77.00 113 ASP A CA 1
ATOM 910 C C . ASP A 1 113 ? 27.382 -17.806 -46.957 1.00 77.00 113 ASP A C 1
ATOM 912 O O . ASP A 1 113 ? 28.433 -18.233 -46.484 1.00 77.00 113 ASP A O 1
ATOM 916 N N . THR A 1 114 ? 26.804 -18.341 -48.031 1.00 72.69 114 THR A N 1
ATOM 917 C CA . THR A 1 114 ? 27.257 -19.488 -48.838 1.00 72.69 114 THR A CA 1
ATOM 918 C C . THR A 1 114 ? 28.760 -19.564 -49.137 1.00 72.69 114 THR A C 1
ATOM 920 O O . THR A 1 114 ? 29.242 -20.611 -49.562 1.00 72.69 114 THR A O 1
ATOM 923 N N . ARG A 1 115 ? 29.509 -18.469 -48.964 1.00 69.69 115 ARG A N 1
ATOM 924 C CA . ARG A 1 115 ? 30.938 -18.372 -49.275 1.00 69.69 115 ARG A CA 1
ATOM 925 C C . ARG A 1 115 ? 31.831 -18.009 -48.091 1.00 69.69 115 ARG A C 1
ATOM 927 O O . ARG A 1 115 ? 33.034 -18.231 -48.198 1.00 69.69 115 ARG A O 1
ATOM 934 N N . ILE A 1 116 ? 31.303 -17.430 -47.008 1.00 68.44 116 ILE A N 1
ATOM 935 C CA . ILE A 1 116 ? 32.122 -16.960 -45.882 1.00 68.44 116 ILE A CA 1
ATOM 936 C C . ILE A 1 116 ? 31.317 -16.996 -44.578 1.00 68.44 116 ILE A C 1
ATOM 938 O O . ILE A 1 116 ? 30.221 -16.443 -44.507 1.00 68.44 116 ILE A O 1
ATOM 942 N N . MET A 1 117 ? 31.903 -17.585 -43.534 1.00 70.19 117 MET A N 1
ATOM 943 C CA . MET A 1 117 ? 31.397 -17.506 -42.164 1.00 70.19 117 MET A CA 1
ATOM 944 C C . MET A 1 117 ? 32.138 -16.412 -41.396 1.00 70.19 117 MET A C 1
ATOM 946 O O . MET A 1 117 ? 33.367 -16.434 -41.318 1.00 70.19 117 MET A O 1
ATOM 950 N N . TYR A 1 118 ? 31.390 -15.487 -40.796 1.00 75.31 118 TYR A N 1
ATOM 951 C CA . TYR A 1 118 ? 31.933 -14.473 -39.892 1.00 75.31 118 TYR A CA 1
ATOM 952 C C . TYR A 1 118 ? 31.364 -14.645 -38.488 1.00 75.31 118 TYR A C 1
ATOM 954 O O . TYR A 1 118 ? 30.191 -14.969 -38.313 1.00 75.31 118 TYR A O 1
ATOM 962 N N . SER A 1 119 ? 32.227 -14.414 -37.501 1.00 80.25 119 SER A N 1
ATOM 963 C CA . SER A 1 119 ? 31.950 -14.579 -36.080 1.00 80.25 119 SER A CA 1
ATOM 964 C C . SER A 1 119 ? 32.387 -13.316 -35.345 1.00 80.25 119 SER A C 1
ATOM 966 O O . SER A 1 119 ? 33.568 -12.968 -35.378 1.00 80.25 119 SER A O 1
ATOM 968 N N . LEU A 1 120 ? 31.450 -12.632 -34.690 1.00 87.81 120 LEU A N 1
ATOM 969 C CA . LEU A 1 120 ? 31.698 -11.375 -33.974 1.00 87.81 120 LEU A CA 1
ATOM 970 C C . LEU A 1 120 ? 31.120 -11.435 -32.558 1.00 87.81 120 LEU A C 1
ATOM 972 O O . LEU A 1 120 ? 30.077 -12.045 -32.348 1.00 87.81 120 LEU A O 1
ATOM 976 N N . LYS A 1 121 ? 31.758 -10.742 -31.608 1.00 91.19 121 LYS A N 1
ATOM 977 C CA . LYS A 1 121 ? 31.247 -10.526 -30.243 1.00 91.19 121 LYS A CA 1
ATOM 978 C C . LYS A 1 121 ? 30.921 -9.043 -30.031 1.00 91.19 121 LYS A C 1
ATOM 980 O O . LYS A 1 121 ? 31.737 -8.321 -29.458 1.00 91.19 121 LYS A O 1
ATOM 985 N N . PRO A 1 122 ? 29.798 -8.545 -30.576 1.00 90.38 122 PRO A N 1
ATOM 986 C CA . PRO A 1 122 ? 29.449 -7.135 -30.469 1.00 90.38 122 PRO A CA 1
ATOM 987 C C . PRO A 1 122 ? 29.010 -6.810 -29.036 1.00 90.38 122 PRO A C 1
ATOM 989 O O . PRO A 1 122 ? 27.872 -7.088 -28.670 1.00 90.38 122 PRO A O 1
ATOM 992 N N . SER A 1 123 ? 29.908 -6.233 -28.239 1.00 93.75 123 SER A N 1
ATOM 993 C CA . SER A 1 123 ? 29.601 -5.648 -26.926 1.00 93.75 123 SER A CA 1
ATOM 994 C C . SER A 1 123 ? 29.172 -4.186 -27.067 1.00 93.75 123 SER A C 1
ATOM 996 O O . SER A 1 123 ? 29.497 -3.537 -28.064 1.00 93.75 123 SER A O 1
ATOM 998 N N . PHE A 1 124 ? 28.469 -3.654 -26.071 1.00 96.62 124 PHE A N 1
ATOM 999 C CA . PHE A 1 124 ? 27.988 -2.273 -26.087 1.00 96.62 124 PHE A CA 1
ATOM 1000 C C . PHE A 1 124 ? 28.091 -1.605 -24.716 1.00 96.62 124 PHE A C 1
ATOM 1002 O O . PHE A 1 124 ? 28.053 -2.268 -23.682 1.00 96.62 124 PHE A O 1
ATOM 1009 N N . GLU A 1 125 ? 28.167 -0.277 -24.736 1.00 97.44 125 GLU A N 1
ATOM 1010 C CA . GLU A 1 125 ? 27.977 0.600 -23.583 1.00 97.44 125 GLU A CA 1
ATOM 1011 C C . GLU A 1 125 ? 26.946 1.661 -23.980 1.00 97.44 125 GLU A C 1
ATOM 1013 O O . GLU A 1 125 ? 27.089 2.311 -25.019 1.00 97.44 125 GLU A O 1
ATOM 1018 N N . ILE A 1 126 ? 25.881 1.798 -23.192 1.00 97.19 126 ILE A N 1
ATOM 1019 C CA . ILE A 1 126 ? 24.811 2.773 -23.425 1.00 97.19 126 ILE A CA 1
ATOM 1020 C C . ILE A 1 126 ? 24.525 3.567 -22.148 1.00 97.19 126 ILE A C 1
ATOM 1022 O O . ILE A 1 126 ? 24.487 3.006 -21.054 1.00 97.19 126 ILE A O 1
ATOM 1026 N N . ASP A 1 127 ? 24.299 4.870 -22.308 1.00 96.56 127 ASP A N 1
ATOM 1027 C CA . ASP A 1 127 ? 23.715 5.757 -21.297 1.00 96.56 127 ASP A CA 1
ATOM 1028 C C . ASP A 1 127 ? 22.273 6.056 -21.722 1.00 96.56 127 ASP A C 1
ATOM 1030 O O . ASP A 1 127 ? 22.024 6.483 -22.858 1.00 96.56 127 ASP A O 1
ATOM 1034 N N . VAL A 1 128 ? 21.326 5.789 -20.825 1.00 94.56 128 VAL A N 1
ATOM 1035 C CA . VAL A 1 128 ? 19.894 6.010 -21.068 1.00 94.56 128 VAL A CA 1
ATOM 1036 C C . VAL A 1 128 ? 19.332 7.217 -20.326 1.00 94.56 128 VAL A C 1
ATOM 1038 O O . VAL A 1 128 ? 18.163 7.535 -20.499 1.00 94.56 128 VAL A O 1
ATOM 1041 N N . GLY A 1 129 ? 20.144 7.929 -19.540 1.00 94.44 129 GLY A N 1
ATOM 1042 C CA . GLY A 1 129 ? 19.731 9.171 -18.888 1.00 94.44 129 GLY A CA 1
ATOM 1043 C C . GLY A 1 129 ? 18.612 9.012 -17.855 1.00 94.44 129 GLY A C 1
ATOM 1044 O O . GLY A 1 129 ? 17.901 9.976 -17.600 1.00 94.44 129 GLY A O 1
ATOM 1045 N N . TYR A 1 130 ? 18.454 7.820 -17.277 1.00 96.19 130 TYR A N 1
ATOM 1046 C CA . TYR A 1 130 ? 17.494 7.519 -16.210 1.00 96.19 130 TYR A CA 1
ATOM 1047 C C . TYR A 1 130 ? 18.219 7.144 -14.917 1.00 96.19 130 TYR A C 1
ATOM 1049 O O . TYR A 1 130 ? 19.370 6.732 -14.987 1.00 96.19 130 TYR A O 1
ATOM 1057 N N . ASN A 1 131 ? 17.575 7.243 -13.756 1.00 96.31 131 ASN A N 1
ATOM 1058 C CA . ASN A 1 131 ? 18.164 6.858 -12.473 1.00 96.31 131 ASN A CA 1
ATOM 1059 C C . ASN A 1 131 ? 17.263 5.822 -11.777 1.00 96.31 131 ASN A C 1
ATOM 1061 O O . ASN A 1 131 ? 16.111 6.118 -11.453 1.00 96.31 131 ASN A O 1
ATOM 1065 N N . LEU A 1 132 ? 17.760 4.596 -11.563 1.00 96.44 132 LEU A N 1
ATOM 1066 C CA . LEU A 1 132 ? 16.950 3.533 -10.944 1.00 96.44 132 LEU A CA 1
ATOM 1067 C C . LEU A 1 132 ? 16.722 3.792 -9.443 1.00 96.44 132 LEU A C 1
ATOM 1069 O O . LEU A 1 132 ? 15.742 3.303 -8.879 1.00 96.44 132 LEU A O 1
ATOM 1073 N N . ASN A 1 133 ? 17.541 4.625 -8.799 1.00 96.06 133 ASN A N 1
ATOM 1074 C CA . ASN A 1 133 ? 17.350 5.032 -7.408 1.00 96.06 133 ASN A CA 1
ATOM 1075 C C . ASN A 1 133 ? 16.082 5.881 -7.183 1.00 96.06 133 ASN A C 1
ATOM 1077 O O . ASN A 1 133 ? 15.652 6.043 -6.039 1.00 96.06 133 ASN A O 1
ATOM 1081 N N . TYR A 1 134 ? 15.423 6.377 -8.239 1.00 96.62 134 TYR A N 1
ATOM 1082 C CA . TYR A 1 134 ? 14.119 7.040 -8.110 1.00 96.62 134 TYR A CA 1
ATOM 1083 C C . TYR A 1 134 ? 13.090 6.178 -7.375 1.00 96.62 134 TYR A C 1
ATOM 1085 O O . TYR A 1 134 ? 12.329 6.698 -6.566 1.00 96.62 134 TYR A O 1
ATOM 1093 N N . TYR A 1 135 ? 13.106 4.859 -7.564 1.00 97.31 135 TYR A N 1
ATOM 1094 C CA . TYR A 1 135 ? 12.218 3.952 -6.835 1.00 97.31 135 TYR A CA 1
ATOM 1095 C C . TYR A 1 135 ? 12.528 3.915 -5.333 1.00 97.31 135 TYR A C 1
ATOM 1097 O O . TYR A 1 135 ? 11.607 3.910 -4.520 1.00 97.31 135 TYR A O 1
ATOM 1105 N N . GLY A 1 136 ? 13.810 3.948 -4.957 1.00 96.50 136 GLY A N 1
ATOM 1106 C CA . GLY A 1 136 ? 14.235 4.023 -3.557 1.00 96.50 136 GLY A CA 1
ATOM 1107 C C . GLY A 1 136 ? 13.793 5.327 -2.889 1.00 96.50 136 GLY A C 1
ATOM 1108 O O . GLY A 1 136 ? 13.254 5.299 -1.783 1.00 96.50 136 GLY A O 1
ATOM 1109 N N . ILE A 1 137 ? 13.946 6.454 -3.593 1.00 96.69 137 ILE A N 1
ATOM 1110 C CA . ILE A 1 137 ? 13.483 7.777 -3.145 1.00 96.69 137 ILE A CA 1
ATOM 1111 C C . ILE A 1 137 ? 11.962 7.772 -2.956 1.00 96.69 137 ILE A C 1
ATOM 1113 O O . ILE A 1 137 ? 11.471 8.116 -1.886 1.00 96.69 137 ILE A O 1
ATOM 1117 N N . LEU A 1 138 ? 11.210 7.312 -3.957 1.00 97.50 138 LEU A N 1
ATOM 1118 C CA . LEU A 1 138 ? 9.750 7.257 -3.885 1.00 97.50 138 LEU A CA 1
ATOM 1119 C C . LEU A 1 138 ? 9.248 6.338 -2.771 1.00 97.50 138 LEU A C 1
ATOM 1121 O O . LEU A 1 138 ? 8.260 6.656 -2.114 1.00 97.50 138 LEU A O 1
ATOM 1125 N N . MET A 1 139 ? 9.925 5.214 -2.531 1.00 96.56 139 MET A N 1
ATOM 1126 C CA . MET A 1 139 ? 9.584 4.303 -1.441 1.00 96.56 139 MET A CA 1
ATOM 1127 C C . MET A 1 139 ? 9.820 4.953 -0.070 1.00 96.56 139 MET A C 1
ATOM 1129 O O . MET A 1 139 ? 9.027 4.757 0.853 1.00 96.56 139 MET A O 1
ATOM 1133 N N . ALA A 1 140 ? 10.894 5.734 0.078 1.00 96.31 140 ALA A N 1
ATOM 1134 C CA . ALA A 1 140 ? 11.164 6.492 1.298 1.00 96.31 140 ALA A CA 1
ATOM 1135 C C . ALA A 1 140 ? 10.108 7.586 1.533 1.00 96.31 140 ALA A C 1
ATOM 1137 O O . ALA A 1 140 ? 9.573 7.682 2.639 1.00 96.31 140 ALA A O 1
ATOM 1138 N N . GLU A 1 141 ? 9.742 8.334 0.489 1.00 97.00 141 GLU A N 1
ATOM 1139 C CA . GLU A 1 141 ? 8.684 9.351 0.560 1.00 97.00 141 GLU A CA 1
ATOM 1140 C C . GLU A 1 141 ? 7.320 8.744 0.897 1.00 97.00 141 GLU A C 1
ATOM 1142 O O . GLU A 1 141 ? 6.600 9.249 1.759 1.00 97.00 141 GLU A O 1
ATOM 1147 N N . LEU A 1 142 ? 6.977 7.605 0.288 1.00 95.62 142 LEU A N 1
ATOM 1148 C CA . LEU A 1 142 ? 5.749 6.880 0.600 1.00 95.62 142 LEU A CA 1
ATOM 1149 C C . LEU A 1 142 ? 5.708 6.450 2.075 1.00 95.62 142 LEU A C 1
ATOM 1151 O O . LEU A 1 142 ? 4.699 6.656 2.747 1.00 95.62 142 LEU A O 1
ATOM 1155 N N . LYS A 1 143 ? 6.809 5.897 2.602 1.00 93.38 143 LYS A N 1
ATOM 1156 C CA . LYS A 1 143 ? 6.934 5.528 4.024 1.00 93.38 143 LYS A CA 1
ATOM 1157 C C . LYS A 1 143 ? 6.730 6.729 4.942 1.00 93.38 143 LYS A C 1
ATOM 1159 O O . LYS A 1 143 ? 6.026 6.620 5.946 1.00 93.38 143 LYS A O 1
ATOM 1164 N N . GLN A 1 144 ? 7.331 7.867 4.598 1.00 93.25 144 GLN A N 1
ATOM 1165 C CA . GLN A 1 144 ? 7.178 9.106 5.352 1.00 93.25 144 GLN A CA 1
ATOM 1166 C C . GLN A 1 144 ? 5.723 9.585 5.349 1.00 93.25 144 GLN A C 1
ATOM 1168 O O . GLN A 1 144 ? 5.191 9.869 6.422 1.00 93.25 144 GLN A O 1
ATOM 1173 N N . MET A 1 145 ? 5.089 9.628 4.175 1.00 93.50 145 MET A N 1
ATOM 1174 C CA . MET A 1 145 ? 3.692 10.031 3.998 1.00 93.50 145 MET A CA 1
ATOM 1175 C C . MET A 1 145 ? 2.731 9.131 4.779 1.00 93.50 145 MET A C 1
ATOM 1177 O O . MET A 1 145 ? 1.850 9.621 5.473 1.00 93.50 145 MET A O 1
ATOM 1181 N N . ILE A 1 146 ? 2.910 7.812 4.736 1.00 90.50 146 ILE A N 1
ATOM 1182 C CA . ILE A 1 146 ? 2.056 6.892 5.497 1.00 90.50 146 ILE A CA 1
ATOM 1183 C C . ILE A 1 146 ? 2.238 7.107 7.007 1.00 90.50 146 ILE A C 1
ATOM 1185 O O . ILE A 1 146 ? 1.261 7.176 7.751 1.00 90.50 146 ILE A O 1
ATOM 1189 N N . GLY A 1 147 ? 3.476 7.301 7.472 1.00 86.94 147 GLY A N 1
ATOM 1190 C CA . GLY A 1 147 ? 3.756 7.583 8.883 1.00 86.94 147 GLY A CA 1
ATOM 1191 C C . GLY A 1 147 ? 3.238 8.943 9.381 1.00 86.94 147 GLY A C 1
ATOM 1192 O O . GLY A 1 147 ? 2.947 9.097 10.570 1.00 86.94 147 GLY A O 1
ATOM 1193 N N . SER A 1 148 ? 3.132 9.957 8.519 1.00 87.12 148 SER A N 1
ATOM 1194 C CA . SER A 1 148 ? 2.508 11.244 8.864 1.00 87.12 148 SER A CA 1
ATOM 1195 C C . SER A 1 148 ? 0.986 11.188 8.791 1.00 87.12 148 SER A C 1
ATOM 1197 O O . SER A 1 148 ? 0.334 11.772 9.659 1.00 87.12 148 SER A O 1
ATOM 1199 N N . MET A 1 149 ? 0.423 10.435 7.844 1.00 86.56 149 MET A N 1
ATOM 1200 C CA . MET A 1 149 ? -1.025 10.289 7.696 1.00 86.56 149 MET A CA 1
ATOM 1201 C C . MET A 1 149 ? -1.691 9.678 8.923 1.00 86.56 149 MET A C 1
ATOM 1203 O O . MET A 1 149 ? -2.698 10.209 9.374 1.00 86.56 149 MET A O 1
ATOM 1207 N N . VAL A 1 150 ? -1.044 8.699 9.560 1.00 77.19 150 VAL A N 1
ATOM 1208 C CA . VAL A 1 150 ? -1.451 8.140 10.864 1.00 77.19 150 VAL A CA 1
ATOM 1209 C C . VAL A 1 150 ? -1.740 9.214 11.924 1.00 77.19 150 VAL A C 1
ATOM 1211 O O . VAL A 1 150 ? -2.606 9.048 12.781 1.00 77.19 150 VAL A O 1
ATOM 1214 N N . ARG A 1 151 ? -0.987 10.320 11.912 1.00 76.06 151 ARG A N 1
ATOM 1215 C CA . ARG A 1 151 ? -1.156 11.401 12.892 1.00 76.06 151 ARG A CA 1
ATOM 1216 C C . ARG A 1 151 ? -2.240 12.383 12.475 1.00 76.06 151 ARG A C 1
ATOM 1218 O O . ARG A 1 151 ? -3.012 12.813 13.321 1.00 76.06 151 ARG A O 1
ATOM 1225 N N . CYS A 1 152 ? -2.280 12.743 11.197 1.00 80.62 152 CYS A N 1
ATOM 1226 C CA . CYS A 1 152 ? -3.129 13.829 10.715 1.00 80.62 152 CYS A CA 1
ATOM 1227 C C . CYS A 1 152 ? -4.546 13.374 10.320 1.00 80.62 152 CYS A C 1
ATOM 1229 O O . CYS A 1 152 ? -5.481 14.171 10.376 1.00 80.62 152 CYS A O 1
ATOM 1231 N N . GLU A 1 153 ? -4.752 12.081 10.052 1.00 75.00 153 GLU A N 1
ATOM 1232 C CA . GLU A 1 153 ? -6.089 11.498 9.898 1.00 75.00 153 GLU A CA 1
ATOM 1233 C C . GLU A 1 153 ? -6.978 11.754 11.121 1.00 75.00 153 GLU A C 1
ATOM 1235 O O . GLU A 1 153 ? -8.135 12.141 10.960 1.00 75.00 153 GLU A O 1
ATOM 1240 N N . LYS A 1 154 ? -6.416 11.646 12.331 1.00 68.81 154 LYS A N 1
ATOM 1241 C CA . LYS A 1 154 ? -7.135 11.897 13.589 1.00 68.81 154 LYS A CA 1
ATOM 1242 C C . LYS A 1 154 ? -7.688 13.319 13.705 1.00 68.81 154 LYS A C 1
ATOM 1244 O O . LYS A 1 154 ? -8.672 13.538 14.405 1.00 68.81 154 LYS A O 1
ATOM 1249 N N . GLU A 1 155 ? -7.041 14.284 13.058 1.00 74.62 155 GLU A N 1
ATOM 1250 C CA . GLU A 1 155 ? -7.363 15.707 13.191 1.00 74.62 155 GLU A CA 1
ATOM 1251 C C . GLU A 1 155 ? -8.270 16.204 12.059 1.00 74.62 155 GLU A C 1
ATOM 1253 O O . GLU A 1 155 ? -9.178 17.001 12.297 1.00 74.62 155 GLU A O 1
ATOM 1258 N N . GLU A 1 156 ? -8.031 15.748 10.827 1.00 81.56 156 GLU A N 1
ATOM 1259 C CA . GLU A 1 156 ? -8.604 16.364 9.621 1.00 81.56 156 GLU A CA 1
ATOM 1260 C C . GLU A 1 156 ? -9.257 15.366 8.649 1.00 81.56 156 GLU A C 1
ATOM 1262 O O . GLU A 1 156 ? -9.863 15.775 7.653 1.00 81.56 156 GLU A O 1
ATOM 1267 N N . GLY A 1 157 ? -9.164 14.063 8.932 1.00 80.69 157 GLY A N 1
ATOM 1268 C CA . GLY A 1 157 ? -9.637 12.987 8.065 1.00 80.69 157 GLY A CA 1
ATOM 1269 C C . GLY A 1 157 ? -8.673 12.634 6.926 1.00 80.69 157 GLY A C 1
ATOM 1270 O O . GLY A 1 157 ? -7.866 13.444 6.458 1.00 80.69 157 GLY A O 1
ATOM 1271 N N . LEU A 1 158 ? -8.783 11.393 6.444 1.00 82.56 158 LEU A N 1
ATOM 1272 C CA . LEU A 1 158 ? -7.819 10.781 5.526 1.00 82.56 158 LEU A CA 1
ATOM 1273 C C . LEU A 1 158 ? -7.625 11.553 4.210 1.00 82.56 158 LEU A C 1
ATOM 1275 O O . LEU A 1 158 ? -6.498 11.705 3.747 1.00 82.56 158 LEU A O 1
ATOM 1279 N N . PHE A 1 159 ? -8.699 12.080 3.609 1.00 86.06 159 PHE A N 1
ATOM 1280 C CA . PHE A 1 159 ? -8.629 12.769 2.310 1.00 86.06 159 PHE A CA 1
ATOM 1281 C C . PHE A 1 159 ? -7.851 14.092 2.376 1.00 86.06 159 PHE A C 1
ATOM 1283 O O . PHE A 1 159 ? -7.003 14.362 1.523 1.00 86.06 159 PHE A O 1
ATOM 1290 N N . VAL A 1 160 ? -8.119 14.912 3.398 1.00 89.06 160 VAL A N 1
ATOM 1291 C CA . VAL A 1 160 ? -7.403 16.180 3.612 1.00 89.06 160 VAL A CA 1
ATOM 1292 C C . VAL A 1 160 ? -5.935 15.891 3.906 1.00 89.06 160 VAL A C 1
ATOM 1294 O O . VAL A 1 160 ? -5.047 16.526 3.330 1.00 89.06 160 VAL A O 1
ATOM 1297 N N . CYS A 1 161 ? -5.691 14.875 4.733 1.00 90.00 161 CYS A N 1
ATOM 1298 C CA . CYS A 1 161 ? -4.351 14.468 5.102 1.00 90.00 161 CYS A CA 1
ATOM 1299 C C . CYS A 1 161 ? -3.530 13.985 3.902 1.00 90.00 161 CYS A C 1
ATOM 1301 O O . CYS A 1 161 ? -2.415 14.455 3.671 1.00 90.00 161 CYS A O 1
ATOM 1303 N N . PHE A 1 162 ? -4.123 13.119 3.078 1.00 91.00 162 PHE A N 1
ATOM 1304 C CA . PHE A 1 162 ? -3.521 12.627 1.846 1.00 91.00 162 PHE A CA 1
ATOM 1305 C C . PHE A 1 162 ? -3.108 13.771 0.917 1.00 91.00 162 PHE A C 1
ATOM 1307 O O . PHE A 1 162 ? -1.983 13.796 0.426 1.00 91.00 162 PHE A O 1
ATOM 1314 N N . GLY A 1 163 ? -3.988 14.758 0.712 1.00 92.69 163 GLY A N 1
ATOM 1315 C CA . GLY A 1 163 ? -3.686 15.922 -0.122 1.00 92.69 163 GLY A CA 1
ATOM 1316 C C . GLY A 1 163 ? -2.500 16.744 0.396 1.00 92.69 163 GLY A C 1
ATOM 1317 O O . GLY A 1 163 ? -1.619 17.110 -0.387 1.00 92.69 163 GLY A O 1
ATOM 1318 N N . LYS A 1 164 ? -2.444 17.001 1.712 1.00 94.62 164 LYS A N 1
ATOM 1319 C CA . LYS A 1 164 ? -1.345 17.746 2.351 1.00 94.62 164 LYS A CA 1
ATOM 1320 C C . LYS A 1 164 ? -0.012 17.012 2.243 1.00 94.62 164 LYS A C 1
ATOM 1322 O O . LYS A 1 164 ? 0.987 17.611 1.843 1.00 94.62 164 LYS A O 1
ATOM 1327 N N . GLU A 1 165 ? 0.008 15.721 2.558 1.00 94.88 165 GLU A N 1
ATOM 1328 C CA . GLU A 1 165 ? 1.239 14.933 2.512 1.00 94.88 165 GLU A CA 1
ATOM 1329 C C . GLU A 1 165 ? 1.712 14.698 1.072 1.00 94.88 165 GLU A C 1
ATOM 1331 O O . GLU A 1 165 ? 2.907 14.813 0.804 1.00 94.88 165 GLU A O 1
ATOM 1336 N N . LYS A 1 166 ? 0.796 14.519 0.109 1.00 95.19 166 LYS A N 1
ATOM 1337 C CA . LYS A 1 166 ? 1.128 14.482 -1.326 1.00 95.19 166 LYS A CA 1
ATOM 1338 C C . LYS A 1 166 ? 1.773 15.792 -1.793 1.00 95.19 166 LYS A C 1
ATOM 1340 O O . LYS A 1 166 ? 2.753 15.770 -2.536 1.00 95.19 166 LYS A O 1
ATOM 1345 N N . GLN A 1 167 ? 1.261 16.944 -1.350 1.00 95.94 167 GLN A N 1
ATOM 1346 C CA . GLN A 1 167 ? 1.855 18.248 -1.667 1.00 95.94 167 GLN A CA 1
ATOM 1347 C C . GLN A 1 167 ? 3.248 18.409 -1.047 1.00 95.94 167 GLN A C 1
ATOM 1349 O O . GLN A 1 167 ? 4.156 18.920 -1.702 1.00 95.94 167 GLN A O 1
ATOM 1354 N N . LYS A 1 168 ? 3.425 17.974 0.202 1.00 96.62 168 LYS A N 1
ATOM 1355 C CA . LYS A 1 168 ? 4.725 17.992 0.872 1.00 96.62 168 LYS A CA 1
ATOM 1356 C C . LYS A 1 168 ? 5.740 17.124 0.128 1.00 96.62 168 LYS A C 1
ATOM 1358 O O . LYS A 1 168 ? 6.793 17.635 -0.242 1.00 96.62 168 LYS A O 1
ATOM 1363 N N . ALA A 1 169 ? 5.373 15.885 -0.195 1.00 96.25 169 ALA A N 1
ATOM 1364 C CA . ALA A 1 169 ? 6.224 14.978 -0.957 1.00 96.25 169 ALA A CA 1
ATOM 1365 C C . ALA A 1 169 ? 6.576 15.547 -2.345 1.00 96.25 169 ALA A C 1
ATOM 1367 O O . ALA A 1 169 ? 7.695 15.389 -2.815 1.00 96.25 169 ALA A O 1
ATOM 1368 N N . ASN A 1 170 ? 5.670 16.291 -2.993 1.00 97.31 170 ASN A N 1
ATOM 1369 C CA . ASN A 1 170 ? 5.979 16.994 -4.245 1.00 97.31 170 ASN A CA 1
ATOM 1370 C C . ASN A 1 170 ? 7.078 18.054 -4.107 1.00 97.31 170 ASN A C 1
ATOM 1372 O O . ASN A 1 170 ? 7.873 18.225 -5.032 1.00 97.31 170 ASN A O 1
ATOM 1376 N N . ASN A 1 171 ? 7.142 18.760 -2.978 1.00 96.94 171 ASN A N 1
ATOM 1377 C CA . ASN A 1 171 ? 8.228 19.706 -2.732 1.00 96.94 171 ASN A CA 1
ATOM 1378 C C . ASN A 1 171 ? 9.561 18.963 -2.588 1.00 96.94 171 ASN A C 1
ATOM 1380 O O . ASN A 1 171 ? 10.548 19.362 -3.209 1.00 96.94 171 ASN A O 1
ATOM 1384 N N . ASP A 1 172 ? 9.562 17.854 -1.847 1.00 96.69 172 ASP A N 1
ATOM 1385 C CA . ASP A 1 172 ? 10.753 17.035 -1.603 1.00 96.69 172 ASP A CA 1
ATOM 1386 C C . ASP A 1 172 ? 11.248 16.353 -2.895 1.00 96.69 172 ASP A C 1
ATOM 1388 O O . ASP A 1 172 ? 12.450 16.305 -3.161 1.00 96.69 172 ASP A O 1
ATOM 1392 N N . LEU A 1 173 ? 10.331 15.915 -3.762 1.00 96.94 173 LEU A N 1
ATOM 1393 C CA . LEU A 1 173 ? 10.636 15.261 -5.040 1.00 96.94 173 LEU A CA 1
ATOM 1394 C C . LEU A 1 173 ? 11.077 16.212 -6.159 1.00 96.94 173 LEU A C 1
ATOM 1396 O O . LEU A 1 173 ? 11.724 15.775 -7.117 1.00 96.94 173 LEU A O 1
ATOM 1400 N N . SER A 1 174 ? 10.783 17.508 -6.039 1.00 96.19 174 SER A N 1
ATOM 1401 C CA . SER A 1 174 ? 11.108 18.501 -7.072 1.00 96.19 174 SER A CA 1
ATOM 1402 C C . SER A 1 174 ? 12.605 18.578 -7.397 1.00 96.19 174 SER A C 1
ATOM 1404 O O . SER A 1 174 ? 12.972 18.801 -8.551 1.00 96.19 174 SER A O 1
ATOM 1406 N N . GLN A 1 175 ? 13.477 18.301 -6.420 1.00 95.94 175 GLN A N 1
ATOM 1407 C CA . GLN A 1 175 ? 14.932 18.252 -6.612 1.00 95.94 175 GLN A CA 1
ATOM 1408 C C . GLN A 1 175 ? 15.388 17.125 -7.560 1.00 95.94 175 GLN A C 1
ATOM 1410 O O . GLN A 1 175 ? 16.487 17.190 -8.106 1.00 95.94 175 GLN A O 1
ATOM 1415 N N . TYR A 1 176 ? 14.541 16.113 -7.770 1.00 95.12 176 TYR A N 1
ATOM 1416 C CA . TYR A 1 176 ? 14.784 14.970 -8.652 1.00 95.12 176 TYR A CA 1
ATOM 1417 C C . TYR A 1 176 ? 14.005 15.061 -9.970 1.00 95.12 176 TYR A C 1
ATOM 1419 O O . TYR A 1 176 ? 13.995 14.096 -10.724 1.00 95.12 176 TYR A O 1
ATOM 1427 N N . ASN A 1 177 ? 13.339 16.191 -10.249 1.00 95.75 177 ASN A N 1
ATOM 1428 C CA . ASN A 1 177 ? 12.390 16.347 -11.361 1.00 95.75 177 ASN A CA 1
ATOM 1429 C C . ASN A 1 177 ? 11.224 15.342 -11.332 1.00 95.75 177 ASN A C 1
ATOM 1431 O O . ASN A 1 177 ? 10.631 15.051 -12.370 1.00 95.75 177 ASN A O 1
ATOM 1435 N N . LEU A 1 178 ? 10.882 14.833 -10.148 1.00 96.69 178 LEU A N 1
ATOM 1436 C CA . LEU A 1 178 ? 9.748 13.943 -9.939 1.00 96.69 178 LEU A CA 1
ATOM 1437 C C . LEU A 1 178 ? 8.594 14.711 -9.298 1.00 96.69 178 LEU A C 1
ATOM 1439 O O . LEU A 1 178 ? 8.799 15.625 -8.499 1.00 96.69 178 LEU A O 1
ATOM 1443 N N . ARG A 1 179 ? 7.362 14.320 -9.626 1.00 97.12 179 ARG A N 1
ATOM 1444 C CA . ARG A 1 179 ? 6.162 14.818 -8.944 1.00 97.12 179 ARG A CA 1
ATOM 1445 C C . ARG A 1 179 ? 5.039 13.794 -8.965 1.00 97.12 179 ARG A C 1
ATOM 1447 O O . ARG A 1 179 ? 4.754 13.199 -10.004 1.00 97.12 179 ARG A O 1
ATOM 1454 N N . PHE A 1 180 ? 4.365 13.638 -7.836 1.00 96.88 180 PHE A N 1
ATOM 1455 C CA . PHE A 1 180 ? 3.047 13.036 -7.770 1.00 96.88 180 PHE A CA 1
ATOM 1456 C C . PHE A 1 180 ? 2.036 13.893 -8.533 1.00 96.88 180 PHE A C 1
ATOM 1458 O O . PHE A 1 180 ? 1.886 15.092 -8.279 1.00 96.88 180 PHE A O 1
ATOM 1465 N N . VAL A 1 181 ? 1.301 13.244 -9.427 1.00 96.50 181 VAL A N 1
ATOM 1466 C CA . VAL A 1 181 ? 0.199 13.821 -10.204 1.00 96.50 181 VAL A CA 1
ATOM 1467 C C . VAL A 1 181 ? -1.106 13.102 -9.877 1.00 96.50 181 VAL A C 1
ATOM 1469 O O . VAL A 1 181 ? -1.103 12.090 -9.171 1.00 96.50 181 VAL A O 1
ATOM 1472 N N . ASP A 1 182 ? -2.235 13.649 -10.316 1.00 96.19 182 ASP A N 1
ATOM 1473 C CA . ASP A 1 182 ? -3.512 12.926 -10.276 1.00 96.19 182 ASP A CA 1
ATOM 1474 C C . ASP A 1 182 ? -3.406 11.664 -11.150 1.00 96.19 182 ASP A C 1
ATOM 1476 O O . ASP A 1 182 ? -2.807 11.703 -12.231 1.00 96.19 182 ASP A O 1
ATOM 1480 N N . ILE A 1 183 ? -3.960 10.533 -10.706 1.00 95.81 183 ILE A N 1
ATOM 1481 C CA . ILE A 1 183 ? -3.904 9.282 -11.477 1.00 95.81 183 ILE A CA 1
ATOM 1482 C C . ILE A 1 183 ? -4.513 9.414 -12.883 1.00 95.81 183 ILE A C 1
ATOM 1484 O O . ILE A 1 183 ? -4.094 8.699 -13.801 1.00 95.81 183 ILE A O 1
ATOM 1488 N N . LYS A 1 184 ? -5.429 10.367 -13.092 1.00 95.75 184 LYS A N 1
ATOM 1489 C CA . LYS A 1 184 ? -6.016 10.702 -14.398 1.00 95.75 184 LYS A CA 1
ATOM 1490 C C . LYS A 1 184 ? -4.982 11.246 -15.373 1.00 95.75 184 LYS A C 1
ATOM 1492 O O . LYS A 1 184 ? -5.017 10.907 -16.553 1.00 95.75 184 LYS A O 1
ATOM 1497 N N . GLU A 1 185 ? -3.989 11.997 -14.891 1.00 94.88 185 GLU A N 1
ATOM 1498 C CA . GLU A 1 185 ? -2.873 12.454 -15.730 1.00 94.88 185 GLU A CA 1
ATOM 1499 C C . GLU A 1 185 ? -2.025 11.291 -16.267 1.00 94.88 185 GLU A C 1
ATOM 1501 O O . GLU A 1 185 ? -1.216 11.485 -17.178 1.00 94.88 185 GLU A O 1
ATOM 1506 N N . CYS A 1 186 ? -2.198 10.090 -15.714 1.00 92.81 186 CYS A N 1
ATOM 1507 C CA . CYS A 1 186 ? -1.503 8.874 -16.113 1.00 92.81 186 CYS A CA 1
ATOM 1508 C C . CYS A 1 186 ? -2.409 7.860 -16.821 1.00 92.81 186 CYS A C 1
ATOM 1510 O O . CYS A 1 186 ? -2.028 6.693 -16.967 1.00 92.81 186 CYS A O 1
ATOM 1512 N N . GLY A 1 187 ? -3.580 8.309 -17.281 1.00 92.81 187 GLY A N 1
ATOM 1513 C CA . GLY A 1 187 ? -4.507 7.522 -18.088 1.00 92.81 187 GLY A CA 1
ATOM 1514 C C . GLY A 1 187 ? -5.461 6.638 -17.285 1.00 92.81 187 GLY A C 1
ATOM 1515 O O . GLY A 1 187 ? -6.004 5.693 -17.850 1.00 92.81 187 GLY A O 1
ATOM 1516 N N . ALA A 1 188 ? -5.654 6.898 -15.987 1.00 92.56 188 ALA A N 1
ATOM 1517 C CA . ALA A 1 188 ? -6.725 6.243 -15.235 1.00 92.56 188 ALA A CA 1
ATOM 1518 C C . ALA A 1 188 ? -8.117 6.709 -15.731 1.00 92.56 188 ALA A C 1
ATOM 1520 O O . ALA A 1 188 ? -8.244 7.868 -16.141 1.00 92.56 188 ALA A O 1
ATOM 1521 N N . PRO A 1 189 ? -9.158 5.851 -15.680 1.00 93.31 189 PRO A N 1
ATOM 1522 C CA . PRO A 1 189 ? -10.539 6.235 -15.996 1.00 93.31 189 PRO A CA 1
ATOM 1523 C C . PRO A 1 189 ? -11.047 7.420 -15.155 1.00 93.31 189 PRO A C 1
ATOM 1525 O O . PRO A 1 189 ? -10.610 7.616 -14.020 1.00 93.31 189 PRO A O 1
ATOM 1528 N N . GLU A 1 190 ? -12.003 8.198 -15.674 1.00 89.88 190 GLU A N 1
ATOM 1529 C CA . GLU A 1 190 ? -12.501 9.411 -14.997 1.00 89.88 190 GLU A CA 1
ATOM 1530 C C . GLU A 1 190 ? -13.179 9.129 -13.648 1.00 89.88 190 GLU A C 1
ATOM 1532 O O . GLU A 1 190 ? -13.103 9.965 -12.739 1.00 89.88 190 GLU A O 1
ATOM 1537 N N . GLU A 1 191 ? -13.812 7.962 -13.506 1.00 91.50 191 GLU A N 1
ATOM 1538 C CA . GLU A 1 191 ? -14.426 7.502 -12.258 1.00 91.50 191 GLU A CA 1
ATOM 1539 C C . GLU A 1 191 ? -13.415 7.066 -11.185 1.00 91.50 191 GLU A C 1
ATOM 1541 O O . GLU A 1 191 ? -13.790 6.839 -10.033 1.00 91.50 191 GLU A O 1
ATOM 1546 N N . GLU A 1 192 ? -12.131 6.934 -11.526 1.00 91.31 192 GLU A N 1
ATOM 1547 C CA . GLU A 1 192 ? -11.104 6.555 -10.567 1.00 91.31 192 GLU A CA 1
ATOM 1548 C C . GLU A 1 192 ? -10.573 7.759 -9.767 1.00 91.31 192 GLU A C 1
ATOM 1550 O O . GLU A 1 192 ? -10.298 8.829 -10.306 1.00 91.31 192 GLU A O 1
ATOM 1555 N N . SER A 1 193 ? -10.411 7.567 -8.453 1.00 92.88 193 SER A N 1
ATOM 1556 C CA . SER A 1 193 ? -9.853 8.535 -7.497 1.00 92.88 193 SER A CA 1
ATOM 1557 C C . SER A 1 193 ? -8.441 8.160 -7.037 1.00 92.88 193 SER A C 1
ATOM 1559 O O . SER A 1 193 ? -8.119 6.984 -6.914 1.00 92.88 193 SER A O 1
ATOM 1561 N N . ASP A 1 194 ? -7.601 9.118 -6.656 1.00 91.81 194 ASP A N 1
ATOM 1562 C CA . ASP A 1 194 ? -6.299 8.790 -6.050 1.00 91.81 194 ASP A CA 1
ATOM 1563 C C . ASP A 1 194 ? -6.434 7.911 -4.793 1.00 91.81 194 ASP A C 1
ATOM 1565 O O . ASP A 1 194 ? -5.587 7.069 -4.529 1.00 91.81 194 ASP A O 1
ATOM 1569 N N . LEU A 1 195 ? -7.518 8.061 -4.033 1.00 90.75 195 LEU A N 1
ATOM 1570 C CA . LEU A 1 195 ? -7.736 7.354 -2.775 1.00 90.75 195 LEU A CA 1
ATOM 1571 C C . LEU A 1 195 ? -9.028 6.538 -2.827 1.00 90.75 195 LEU A C 1
ATOM 1573 O O . LEU A 1 195 ? -10.095 7.072 -3.142 1.00 90.75 195 LEU A O 1
ATOM 1577 N N . ASP A 1 196 ? -8.935 5.249 -2.512 1.00 87.81 196 ASP A N 1
ATOM 1578 C CA . ASP A 1 196 ? -10.082 4.377 -2.284 1.00 87.81 196 ASP A CA 1
ATOM 1579 C C . ASP A 1 196 ? -10.324 4.220 -0.782 1.00 87.81 196 ASP A C 1
ATOM 1581 O O . ASP A 1 196 ? -9.727 3.370 -0.121 1.00 87.81 196 ASP A O 1
ATOM 1585 N N . LEU A 1 197 ? -11.201 5.075 -0.250 1.00 80.44 197 LEU A N 1
ATOM 1586 C CA . LEU A 1 197 ? -11.525 5.118 1.178 1.00 80.44 197 LEU A CA 1
ATOM 1587 C C . LEU A 1 197 ? -12.094 3.791 1.689 1.00 80.44 197 LEU A C 1
ATOM 1589 O O . LEU A 1 197 ? -11.822 3.418 2.817 1.00 80.44 197 LEU A O 1
ATOM 1593 N N . SER A 1 198 ? -12.828 3.049 0.851 1.00 75.06 198 SER A N 1
ATOM 1594 C CA . SER A 1 198 ? -13.448 1.779 1.258 1.00 75.06 198 SER A CA 1
ATOM 1595 C C . SER A 1 198 ? -12.443 0.650 1.494 1.00 75.06 198 SER A C 1
ATOM 1597 O O . SER A 1 198 ? -12.801 -0.402 2.023 1.00 75.06 198 SER A O 1
ATOM 1599 N N . LYS A 1 199 ? -11.203 0.843 1.036 1.00 82.06 199 LYS A N 1
ATOM 1600 C CA . LYS A 1 199 ? -10.108 -0.122 1.146 1.00 82.06 199 LYS A CA 1
ATOM 1601 C C . LYS A 1 199 ? -8.887 0.437 1.867 1.00 82.06 199 LYS A C 1
ATOM 1603 O O . LYS A 1 199 ? -7.930 -0.306 2.034 1.00 82.06 199 LYS A O 1
ATOM 1608 N N . GLY A 1 200 ? -8.881 1.725 2.214 1.00 85.62 200 GLY A N 1
ATOM 1609 C CA . GLY A 1 200 ? -7.680 2.401 2.700 1.00 85.62 200 GLY A CA 1
ATOM 1610 C C . GLY A 1 200 ? -6.516 2.301 1.707 1.00 85.62 200 GLY A C 1
ATOM 1611 O O . GLY A 1 200 ? -5.374 2.161 2.117 1.00 85.62 200 GLY A O 1
ATOM 1612 N N . ILE A 1 201 ? -6.767 2.311 0.390 1.00 91.75 201 ILE A N 1
ATOM 1613 C CA . ILE A 1 201 ? -5.702 2.168 -0.621 1.00 91.75 201 ILE A CA 1
ATOM 1614 C C . ILE A 1 201 ? -5.513 3.475 -1.386 1.00 91.75 201 ILE A C 1
ATOM 1616 O O . ILE A 1 201 ? -6.434 3.984 -2.026 1.00 91.75 201 ILE A O 1
ATOM 1620 N N . GLY A 1 202 ? -4.284 3.982 -1.368 1.00 94.81 202 GLY A N 1
ATOM 1621 C CA . GLY A 1 202 ? -3.822 5.091 -2.188 1.00 94.81 202 GLY A CA 1
ATOM 1622 C C . GLY A 1 202 ? -3.242 4.560 -3.492 1.00 94.81 202 GLY A C 1
ATOM 1623 O O . GLY A 1 202 ? -2.412 3.651 -3.497 1.00 94.81 202 GLY A O 1
ATOM 1624 N N . ARG A 1 203 ? -3.683 5.122 -4.612 1.00 96.56 203 ARG A N 1
ATOM 1625 C CA . ARG A 1 203 ? -3.108 4.949 -5.945 1.00 96.56 203 ARG A CA 1
ATOM 1626 C C . ARG A 1 203 ? -2.256 6.167 -6.252 1.00 96.56 203 ARG A C 1
ATOM 1628 O O . ARG A 1 203 ? -2.684 7.309 -6.106 1.00 96.56 203 ARG A O 1
ATOM 1635 N N . PHE A 1 204 ? -1.049 5.904 -6.716 1.00 97.38 204 PHE A N 1
ATOM 1636 C CA . PHE A 1 204 ? -0.052 6.917 -6.980 1.00 97.38 204 PHE A CA 1
ATOM 1637 C C . PHE A 1 204 ? 0.349 6.869 -8.437 1.00 97.38 204 PHE A C 1
ATOM 1639 O O . PHE A 1 204 ? 0.577 5.804 -9.019 1.00 97.38 204 PHE A O 1
ATOM 1646 N N . CYS A 1 205 ? 0.482 8.059 -9.005 1.00 97.94 205 CYS A N 1
ATOM 1647 C CA . CYS A 1 205 ? 1.246 8.241 -10.211 1.00 97.94 205 CYS A CA 1
ATOM 1648 C C . CYS A 1 205 ? 2.298 9.320 -10.002 1.00 97.94 205 CYS A C 1
ATOM 1650 O O . CYS A 1 205 ? 1.985 10.422 -9.550 1.00 97.94 205 CYS A O 1
ATOM 1652 N N . VAL A 1 206 ? 3.534 8.997 -10.360 1.00 98.00 206 VAL A N 1
ATOM 1653 C CA . VAL A 1 206 ? 4.659 9.926 -10.346 1.00 98.00 206 VAL A CA 1
ATOM 1654 C C . VAL A 1 206 ? 5.127 10.133 -11.775 1.00 98.00 206 VAL A C 1
ATOM 1656 O O . VAL A 1 206 ? 5.382 9.155 -12.474 1.00 98.00 206 VAL A O 1
ATOM 1659 N N . LYS A 1 207 ? 5.260 11.386 -12.210 1.00 97.44 207 LYS A N 1
ATOM 1660 C CA . LYS A 1 207 ? 5.840 11.732 -13.514 1.00 97.44 207 LYS A CA 1
ATOM 1661 C C . LYS A 1 207 ? 7.248 12.291 -13.356 1.00 97.44 207 LYS A C 1
ATOM 1663 O O . LYS A 1 207 ? 7.478 13.113 -12.468 1.00 97.44 207 LYS A O 1
ATOM 1668 N N . GLY A 1 208 ? 8.140 11.847 -14.237 1.00 95.62 208 GLY A N 1
ATOM 1669 C CA . GLY A 1 208 ? 9.417 12.501 -14.527 1.00 95.62 208 GLY A CA 1
ATOM 1670 C C . GLY A 1 208 ? 9.317 13.372 -15.780 1.00 95.62 208 GLY A C 1
ATOM 1671 O O . GLY A 1 208 ? 8.347 13.279 -16.533 1.00 95.62 208 GLY A O 1
ATOM 1672 N N . ASN A 1 209 ? 10.324 14.213 -16.013 1.00 94.56 209 ASN A N 1
ATOM 1673 C CA . ASN A 1 209 ? 10.405 15.055 -17.216 1.00 94.56 209 ASN A CA 1
ATOM 1674 C C . ASN A 1 209 ? 11.161 14.362 -18.364 1.00 94.56 209 ASN A C 1
ATOM 1676 O O . ASN A 1 209 ? 11.187 14.849 -19.497 1.00 94.56 209 ASN A O 1
ATOM 1680 N N . GLU A 1 210 ? 11.825 13.247 -18.069 1.00 93.88 210 GLU A N 1
ATOM 1681 C CA . GLU A 1 210 ? 12.580 12.459 -19.026 1.00 93.88 210 GLU A CA 1
ATOM 1682 C C . GLU A 1 210 ? 11.636 11.742 -19.997 1.00 93.88 210 GLU A C 1
ATOM 1684 O O . GLU A 1 210 ? 10.599 11.194 -19.610 1.00 93.88 210 GLU A O 1
ATOM 1689 N N . ARG A 1 211 ? 12.015 11.726 -21.280 1.00 95.88 211 ARG A N 1
ATOM 1690 C CA . ARG A 1 211 ? 11.230 11.103 -22.347 1.00 95.88 211 ARG A CA 1
ATOM 1691 C C . ARG A 1 211 ? 12.023 10.017 -23.055 1.00 95.88 211 ARG A C 1
ATOM 1693 O O . ARG A 1 211 ? 13.189 10.217 -23.391 1.00 95.88 211 ARG A O 1
ATOM 1700 N N . PHE A 1 212 ? 11.356 8.906 -23.330 1.00 96.06 212 PHE A N 1
ATOM 1701 C CA . PHE A 1 212 ? 11.950 7.686 -23.868 1.00 96.06 212 PHE A CA 1
ATOM 1702 C C . PHE A 1 212 ? 11.220 7.282 -25.133 1.00 96.06 212 PHE A C 1
ATOM 1704 O O . PHE A 1 212 ? 10.031 7.562 -25.275 1.00 96.06 212 PHE A O 1
ATOM 1711 N N . VAL A 1 213 ? 11.925 6.647 -26.066 1.00 96.62 213 VAL A N 1
ATOM 1712 C CA . VAL A 1 213 ? 11.261 6.085 -27.239 1.00 96.62 213 VAL A CA 1
ATOM 1713 C C . VAL A 1 213 ? 10.699 4.728 -26.858 1.00 96.62 213 VAL A C 1
ATOM 1715 O O . VAL A 1 213 ? 11.448 3.788 -26.601 1.00 96.62 213 VAL A O 1
ATOM 1718 N N . VAL A 1 214 ? 9.378 4.653 -26.820 1.00 96.69 214 VAL A N 1
ATOM 1719 C CA . VAL A 1 214 ? 8.619 3.488 -26.379 1.00 96.69 214 VAL A CA 1
ATOM 1720 C C . VAL A 1 214 ? 7.860 2.932 -27.574 1.00 96.69 214 VAL A C 1
ATOM 1722 O O . VAL A 1 214 ? 7.305 3.685 -28.372 1.00 96.69 214 VAL A O 1
ATOM 1725 N N . TYR A 1 215 ? 7.864 1.611 -27.713 1.00 94.81 215 TYR A N 1
ATOM 1726 C CA . TYR A 1 215 ? 7.043 0.897 -28.679 1.00 94.81 215 TYR A CA 1
ATOM 1727 C C . TYR A 1 215 ? 5.696 0.551 -28.046 1.00 94.81 215 TYR A C 1
ATOM 1729 O O . TYR A 1 215 ? 5.638 -0.184 -27.054 1.00 94.81 215 TYR A O 1
ATOM 1737 N N . ASP A 1 216 ? 4.615 1.062 -28.626 1.00 92.62 216 ASP A N 1
ATOM 1738 C CA . ASP A 1 216 ? 3.261 0.705 -28.226 1.00 92.62 216 ASP A CA 1
ATOM 1739 C C . ASP A 1 216 ? 2.787 -0.506 -29.038 1.00 92.62 216 ASP A C 1
ATOM 1741 O O . ASP A 1 216 ? 2.591 -0.444 -30.251 1.00 92.62 216 ASP A O 1
ATOM 1745 N N . ASN A 1 217 ? 2.579 -1.632 -28.353 1.00 88.31 217 ASN A N 1
ATOM 1746 C CA . ASN A 1 217 ? 2.104 -2.865 -28.981 1.00 88.31 217 ASN A CA 1
ATOM 1747 C C . ASN A 1 217 ? 0.680 -2.740 -29.556 1.00 88.31 217 ASN A C 1
ATOM 1749 O O . ASN A 1 217 ? 0.312 -3.544 -30.409 1.00 88.31 217 ASN A O 1
ATOM 1753 N N . ASN A 1 218 ? -0.132 -1.788 -29.081 1.00 90.38 218 ASN A N 1
ATOM 1754 C CA . ASN A 1 218 ? -1.511 -1.619 -29.540 1.00 90.38 218 ASN A CA 1
ATOM 1755 C C . ASN A 1 218 ? -1.573 -0.882 -30.879 1.00 90.38 218 ASN A C 1
ATOM 1757 O O . ASN A 1 218 ? -2.361 -1.251 -31.749 1.00 90.38 218 ASN A O 1
ATOM 1761 N N . THR A 1 219 ? -0.751 0.155 -31.043 1.00 93.31 219 THR A N 1
ATOM 1762 C CA . THR A 1 219 ? -0.686 0.959 -32.274 1.00 93.31 219 THR A CA 1
ATOM 1763 C C . THR A 1 219 ? 0.351 0.422 -33.259 1.00 93.31 219 THR A C 1
ATOM 1765 O O . THR A 1 219 ? 0.225 0.630 -34.463 1.00 93.31 219 THR A O 1
ATOM 1768 N N . GLY A 1 220 ? 1.359 -0.300 -32.765 1.00 92.38 220 GLY A N 1
ATOM 1769 C CA . GLY A 1 220 ? 2.516 -0.726 -33.543 1.00 92.38 220 GLY A CA 1
ATOM 1770 C C . GLY A 1 220 ? 3.484 0.417 -33.862 1.00 92.38 220 GLY A C 1
ATOM 1771 O O . GLY A 1 220 ? 4.356 0.243 -34.715 1.00 92.38 220 GLY A O 1
ATOM 1772 N N . GLU A 1 221 ? 3.339 1.571 -33.207 1.00 95.19 221 GLU A N 1
ATOM 1773 C CA . GLU A 1 221 ? 4.145 2.767 -33.439 1.00 95.19 221 GLU A CA 1
ATOM 1774 C C . GLU A 1 221 ? 5.157 3.001 -32.309 1.00 95.19 221 GLU A C 1
ATOM 1776 O O . GLU A 1 221 ? 5.006 2.528 -31.181 1.00 95.19 221 GLU A O 1
ATOM 1781 N N . THR A 1 222 ? 6.226 3.736 -32.627 1.00 94.50 222 THR A N 1
ATOM 1782 C CA . THR A 1 222 ? 7.180 4.231 -31.628 1.00 94.50 222 THR A CA 1
ATOM 1783 C C . THR A 1 222 ? 6.909 5.695 -31.327 1.00 94.50 222 THR A C 1
ATOM 1785 O O . THR A 1 222 ? 6.960 6.523 -32.239 1.00 94.50 222 THR A O 1
ATOM 1788 N N . GLU A 1 223 ? 6.724 6.028 -30.057 1.00 96.56 223 GLU A N 1
ATOM 1789 C CA . GLU A 1 223 ? 6.472 7.392 -29.599 1.00 96.56 223 GLU A CA 1
ATOM 1790 C C . GLU A 1 223 ? 7.471 7.833 -28.529 1.00 96.56 223 GLU A C 1
ATOM 1792 O O . GLU A 1 223 ? 8.138 7.023 -27.889 1.00 96.56 223 GLU A O 1
ATOM 1797 N N . LEU A 1 224 ? 7.619 9.151 -28.380 1.0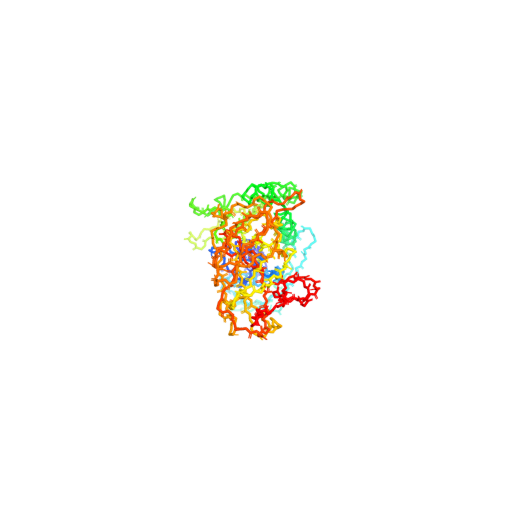0 96.94 224 LEU A N 1
ATOM 1798 C CA . LEU A 1 224 ? 8.462 9.746 -27.352 1.00 96.94 224 LEU A CA 1
ATOM 1799 C C . LEU A 1 224 ? 7.604 10.037 -26.114 1.00 96.94 224 LEU A C 1
ATOM 1801 O O . LEU A 1 224 ? 6.877 11.035 -26.091 1.00 96.94 224 LEU A O 1
ATOM 1805 N N . THR A 1 225 ? 7.730 9.217 -25.077 1.00 95.81 225 THR A N 1
ATOM 1806 C CA . THR A 1 225 ? 6.782 9.176 -23.952 1.00 95.81 225 THR A CA 1
ATOM 1807 C C . THR A 1 225 ? 7.472 9.532 -22.638 1.00 95.81 225 THR A C 1
ATOM 1809 O O . THR A 1 225 ? 8.602 9.113 -22.389 1.00 95.81 225 THR A O 1
ATOM 1812 N N . GLU A 1 226 ? 6.811 10.343 -21.808 1.00 95.88 226 GLU A N 1
ATOM 1813 C CA . GLU A 1 226 ? 7.255 10.630 -20.435 1.00 95.88 226 GLU A CA 1
ATOM 1814 C C . GLU A 1 226 ? 7.118 9.380 -19.559 1.00 95.88 226 GLU A C 1
ATOM 1816 O O . GLU A 1 226 ? 6.142 8.631 -19.672 1.00 95.88 226 GLU A O 1
ATOM 1821 N N . ILE A 1 227 ? 8.061 9.162 -18.642 1.00 95.00 227 ILE A N 1
ATOM 1822 C CA . ILE A 1 227 ? 7.911 8.074 -17.670 1.00 95.00 227 ILE A CA 1
ATOM 1823 C C . ILE A 1 227 ? 6.851 8.460 -16.646 1.00 95.00 227 ILE A C 1
ATOM 1825 O O . ILE A 1 227 ? 6.947 9.484 -15.968 1.00 95.00 227 ILE A O 1
ATOM 1829 N N . SER A 1 228 ? 5.877 7.568 -16.487 1.00 96.94 228 SER A N 1
ATOM 1830 C CA . SER A 1 228 ? 5.024 7.515 -15.308 1.00 96.94 228 SER A CA 1
ATOM 1831 C C . SER A 1 228 ? 5.337 6.263 -14.491 1.00 96.94 228 SER A C 1
ATOM 1833 O O . SER A 1 228 ? 5.356 5.157 -15.032 1.00 96.94 228 SER A O 1
ATOM 1835 N N . ILE A 1 229 ? 5.575 6.441 -13.192 1.00 98.00 229 ILE A N 1
ATOM 1836 C CA . ILE A 1 229 ? 5.692 5.352 -12.221 1.00 98.00 229 ILE A CA 1
ATOM 1837 C C . ILE A 1 229 ? 4.342 5.208 -11.526 1.00 98.00 229 ILE A C 1
ATOM 1839 O O . ILE A 1 229 ? 3.870 6.144 -10.878 1.00 98.00 229 ILE A O 1
ATOM 1843 N N . LYS A 1 230 ? 3.711 4.047 -11.698 1.00 97.69 230 LYS A N 1
ATOM 1844 C CA . LYS A 1 230 ? 2.366 3.743 -11.207 1.00 97.69 230 LYS A CA 1
ATOM 1845 C C . LYS A 1 230 ? 2.441 2.676 -10.128 1.00 97.69 230 LYS A C 1
ATOM 1847 O O . LYS A 1 230 ? 2.925 1.575 -10.374 1.00 97.69 230 LYS A O 1
ATOM 1852 N N . PHE A 1 231 ? 1.926 2.980 -8.946 1.00 97.75 231 PHE A N 1
ATOM 1853 C CA . PHE A 1 231 ? 1.851 2.018 -7.850 1.00 97.75 231 PHE A CA 1
ATOM 1854 C C . PHE A 1 231 ? 0.665 2.303 -6.934 1.00 97.75 231 PHE A C 1
ATOM 1856 O O . PHE A 1 231 ? 0.025 3.348 -7.023 1.00 97.75 231 PHE A O 1
ATOM 1863 N N . ALA A 1 232 ? 0.350 1.349 -6.071 1.00 97.06 232 ALA A N 1
ATOM 1864 C CA . ALA A 1 232 ? -0.626 1.501 -5.010 1.00 97.06 232 ALA A CA 1
ATOM 1865 C C . ALA A 1 232 ? 0.000 1.116 -3.670 1.00 97.06 232 ALA A C 1
ATOM 1867 O O . ALA A 1 232 ? 0.953 0.337 -3.614 1.00 97.06 232 ALA A O 1
ATOM 1868 N N . ALA A 1 233 ? -0.541 1.654 -2.589 1.00 95.69 233 ALA A N 1
ATOM 1869 C CA . ALA A 1 233 ? -0.147 1.295 -1.238 1.00 95.69 233 ALA A CA 1
ATOM 1870 C C . ALA A 1 233 ? -1.357 1.355 -0.316 1.00 95.69 233 ALA A C 1
ATOM 1872 O O . ALA A 1 233 ? -2.245 2.189 -0.508 1.00 95.69 233 ALA A O 1
ATOM 1873 N N . TYR A 1 234 ? -1.376 0.486 0.690 1.00 91.44 234 TYR A N 1
ATOM 1874 C CA . TYR A 1 234 ? -2.302 0.648 1.802 1.00 91.44 234 TYR A CA 1
ATOM 1875 C C . TYR A 1 234 ? -1.898 1.897 2.582 1.00 91.44 234 TYR A C 1
ATOM 1877 O O . TYR A 1 234 ? -0.810 1.975 3.153 1.00 91.44 234 TYR A O 1
ATOM 1885 N N . MET A 1 235 ? -2.778 2.887 2.565 1.00 87.00 235 MET A N 1
ATOM 1886 C CA . MET A 1 235 ? -2.732 4.031 3.458 1.00 87.00 235 MET A CA 1
ATOM 1887 C C . MET A 1 235 ? -3.292 3.502 4.761 1.00 87.00 235 MET A C 1
ATOM 1889 O O . MET A 1 235 ? -4.490 3.267 4.854 1.00 87.00 235 MET A O 1
ATOM 1893 N N . VAL A 1 236 ? -2.390 3.171 5.681 1.00 72.19 236 VAL A N 1
ATOM 1894 C CA . VAL A 1 236 ? -2.717 2.441 6.904 1.00 72.19 236 VAL A CA 1
ATOM 1895 C C . VAL A 1 236 ? -3.892 3.110 7.603 1.00 72.19 236 VAL A C 1
ATOM 1897 O O . VAL A 1 236 ? -3.738 4.187 8.169 1.00 72.19 236 VAL A O 1
ATOM 1900 N N . ASP A 1 237 ? -5.027 2.430 7.564 1.00 69.69 237 ASP A N 1
ATOM 1901 C CA . ASP A 1 237 ? -6.171 2.706 8.406 1.00 69.69 237 ASP A CA 1
ATOM 1902 C C . ASP A 1 237 ? -5.903 1.971 9.714 1.00 69.69 237 ASP A C 1
ATOM 1904 O O . ASP A 1 237 ? -5.952 0.737 9.792 1.00 69.69 237 ASP A O 1
ATOM 1908 N N . LEU A 1 238 ? -5.372 2.707 10.687 1.00 70.38 238 LEU A N 1
ATOM 1909 C CA . LEU A 1 238 ? -4.994 2.083 11.942 1.00 70.38 238 LEU A CA 1
ATOM 1910 C C . LEU A 1 238 ? -6.266 1.716 12.693 1.00 70.38 238 LEU A C 1
ATOM 1912 O O . LEU A 1 238 ? -7.114 2.583 12.872 1.00 70.38 238 LEU A O 1
ATOM 1916 N N . PRO A 1 239 ? -6.367 0.484 13.224 1.00 76.44 239 PRO A N 1
ATOM 1917 C CA . PRO A 1 239 ? -7.467 0.176 14.114 1.00 76.44 239 PRO A CA 1
ATOM 1918 C C . PRO A 1 239 ? -7.473 1.153 15.297 1.00 76.44 239 PRO A C 1
ATOM 1920 O O . PRO A 1 239 ? -6.394 1.617 15.705 1.00 76.44 239 PRO A O 1
ATOM 1923 N N . PRO A 1 240 ? -8.647 1.401 15.902 1.00 80.50 240 PRO A N 1
ATOM 1924 C CA . PRO A 1 240 ? -8.747 2.256 17.071 1.00 80.50 240 PRO A CA 1
ATOM 1925 C C . PRO A 1 240 ? -7.741 1.855 18.152 1.00 80.50 240 PRO A C 1
ATOM 1927 O O . PRO A 1 240 ? -7.457 0.669 18.365 1.00 80.50 240 PRO A O 1
ATOM 1930 N N . GLU A 1 241 ? -7.204 2.851 18.857 1.00 78.62 241 GLU A N 1
ATOM 1931 C CA . GLU A 1 241 ? -6.286 2.604 19.969 1.00 78.62 241 GLU A CA 1
ATOM 1932 C C . GLU A 1 241 ? -6.922 1.702 21.039 1.00 78.62 241 GLU A C 1
ATOM 1934 O O . GLU A 1 241 ? -8.143 1.649 21.212 1.00 78.62 241 GLU A O 1
ATOM 1939 N N . SER A 1 242 ? -6.072 0.986 21.781 1.00 81.06 242 SER A N 1
ATOM 1940 C CA . SER A 1 242 ? -6.509 0.162 22.906 1.00 81.06 242 SER A CA 1
ATOM 1941 C C . SER A 1 242 ? -7.325 0.977 23.908 1.00 81.06 242 SER A C 1
ATOM 1943 O O . SER A 1 242 ? -6.916 2.059 24.328 1.00 81.06 242 SER A O 1
ATOM 1945 N N . LEU A 1 243 ? -8.461 0.426 24.336 1.00 85.44 243 LEU A N 1
ATOM 1946 C CA . LEU A 1 243 ? -9.305 1.063 25.341 1.00 85.44 243 LEU A CA 1
ATOM 1947 C C . LEU A 1 243 ? -8.622 1.012 26.710 1.00 85.44 243 LEU A C 1
ATOM 1949 O O . LEU A 1 243 ? -8.070 -0.015 27.105 1.00 85.44 243 LEU A O 1
ATOM 1953 N N . SER A 1 244 ? -8.699 2.106 27.465 1.00 86.38 244 SER A N 1
ATOM 1954 C CA . SER A 1 244 ? -8.130 2.180 28.811 1.00 86.38 244 SER A CA 1
ATOM 1955 C C . SER A 1 244 ? -9.194 2.063 29.906 1.00 86.38 244 SER A C 1
ATOM 1957 O O . SER A 1 244 ? -10.402 2.165 29.674 1.00 86.38 244 SER A O 1
ATOM 1959 N N . GLY A 1 245 ? -8.741 1.842 31.143 1.00 88.31 245 GLY A N 1
ATOM 1960 C CA . GLY A 1 245 ? -9.610 1.887 32.322 1.00 88.31 2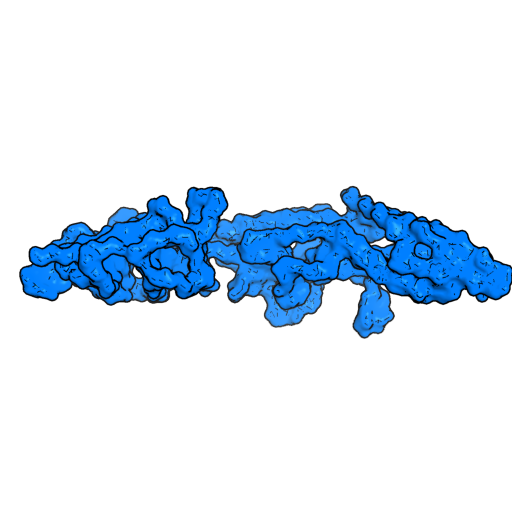45 GLY A CA 1
ATOM 1961 C C . GLY A 1 245 ? -10.670 0.786 32.374 1.00 88.31 245 GLY A C 1
ATOM 1962 O O . GLY A 1 245 ? -11.692 0.976 33.032 1.00 88.31 245 GLY A O 1
ATOM 1963 N N . ILE A 1 246 ? -10.440 -0.344 31.697 1.00 89.94 246 ILE A N 1
ATOM 1964 C CA . ILE A 1 246 ? -11.383 -1.462 31.677 1.00 89.94 246 ILE A CA 1
ATOM 1965 C C . ILE A 1 246 ? -11.537 -2.027 33.100 1.00 89.94 246 ILE A C 1
ATOM 1967 O O . ILE A 1 246 ? -10.555 -2.398 33.748 1.00 89.94 246 ILE A O 1
ATOM 1971 N N . LYS A 1 247 ? -12.774 -2.084 33.599 1.00 92.50 247 LYS A N 1
ATOM 1972 C CA . LYS A 1 247 ? -13.146 -2.585 34.931 1.00 92.50 247 LYS A CA 1
ATOM 1973 C C . LYS A 1 247 ? -14.370 -3.491 34.841 1.00 92.50 247 LYS A C 1
ATOM 1975 O O . LYS A 1 247 ? -15.227 -3.300 33.983 1.00 92.50 247 LYS A O 1
ATOM 1980 N N . ILE A 1 248 ? -14.456 -4.452 35.758 1.00 93.25 248 ILE A N 1
ATOM 1981 C CA . ILE A 1 248 ? -15.651 -5.272 35.977 1.00 93.25 248 ILE A CA 1
ATOM 1982 C C . ILE A 1 248 ? -16.206 -4.958 37.351 1.00 93.25 248 ILE A C 1
ATOM 1984 O O . ILE A 1 248 ? -15.460 -4.913 38.331 1.00 93.25 248 ILE A O 1
ATOM 1988 N N . TYR A 1 249 ? -17.519 -4.796 37.396 1.00 92.81 249 TYR A N 1
ATOM 1989 C CA . TYR A 1 249 ? -18.282 -4.698 38.622 1.00 92.81 249 TYR A CA 1
ATOM 1990 C C . TYR A 1 249 ? -19.244 -5.873 38.682 1.00 92.81 249 TYR A C 1
ATOM 1992 O O . TYR A 1 249 ? -19.939 -6.185 37.713 1.00 92.81 249 TYR A O 1
ATOM 2000 N N . ASP A 1 250 ? -19.241 -6.520 39.834 1.00 89.19 250 ASP A N 1
ATOM 2001 C CA . ASP A 1 250 ? -20.180 -7.561 40.201 1.00 89.19 250 ASP A CA 1
ATOM 2002 C C . ASP A 1 250 ? -20.916 -7.091 41.454 1.00 89.19 250 ASP A C 1
ATOM 2004 O O . ASP A 1 250 ? -20.319 -6.488 42.355 1.00 89.19 250 ASP A O 1
ATOM 2008 N N . HIS A 1 251 ? -22.220 -7.328 41.490 1.00 82.88 251 HIS A N 1
ATOM 2009 C CA . HIS A 1 251 ? -23.078 -6.887 42.575 1.00 82.88 251 HIS A CA 1
ATOM 2010 C C . HIS A 1 251 ? -23.877 -8.048 43.126 1.00 82.88 251 HIS A C 1
ATOM 2012 O O . HIS A 1 251 ? -24.348 -8.919 42.399 1.00 82.88 251 HIS A O 1
ATOM 2018 N N . LYS A 1 252 ? -24.107 -7.999 44.440 1.00 71.75 252 LYS A N 1
ATOM 2019 C CA . LYS A 1 252 ? -24.989 -8.948 45.110 1.00 71.75 252 LYS A CA 1
ATOM 2020 C C . LYS A 1 252 ? -26.345 -8.960 44.404 1.00 71.75 252 LYS A C 1
ATOM 2022 O O . LYS A 1 252 ? -26.973 -7.904 44.297 1.00 71.75 252 LYS A O 1
ATOM 2027 N N . LYS A 1 253 ? -26.810 -10.157 44.036 1.00 72.81 253 LYS A N 1
ATOM 2028 C CA . LYS A 1 253 ? -28.107 -10.431 43.390 1.00 72.81 253 LYS A CA 1
ATOM 2029 C C . LYS A 1 253 ? -28.225 -10.039 41.913 1.00 72.81 253 LYS A C 1
ATOM 2031 O O . LYS A 1 253 ? -29.326 -10.100 41.367 1.00 72.81 253 LYS A O 1
ATOM 2036 N N . ASP A 1 254 ? -27.133 -9.667 41.247 1.00 75.12 254 ASP A N 1
ATOM 2037 C CA . ASP A 1 254 ? -27.108 -9.539 39.785 1.00 75.12 254 ASP A CA 1
ATOM 2038 C C . ASP A 1 254 ? -26.848 -10.920 39.148 1.00 75.12 254 ASP A C 1
ATOM 2040 O O . ASP A 1 254 ? -25.875 -11.120 38.422 1.00 75.12 254 ASP A O 1
ATOM 2044 N N . ASN A 1 255 ? -27.741 -11.883 39.425 1.00 82.06 255 ASN A N 1
ATOM 2045 C CA . ASN A 1 255 ? -27.585 -13.296 39.062 1.00 82.06 255 ASN A CA 1
ATOM 2046 C C . ASN A 1 255 ? -27.287 -13.463 37.567 1.00 82.06 255 ASN A C 1
ATOM 2048 O O . ASN A 1 255 ? -28.059 -13.027 36.694 1.00 82.06 255 ASN A O 1
ATOM 2052 N N . GLY A 1 256 ? -26.152 -14.104 37.285 1.00 88.94 256 GLY A N 1
ATOM 2053 C CA . GLY A 1 256 ? -25.639 -14.329 35.945 1.00 88.94 256 GLY A CA 1
ATOM 2054 C C . GLY A 1 256 ? -25.347 -13.059 35.147 1.00 88.94 256 GLY A C 1
ATOM 2055 O O . GLY A 1 256 ? -25.473 -13.075 33.921 1.00 88.94 256 GLY A O 1
ATOM 2056 N N . SER A 1 257 ? -24.990 -11.954 35.799 1.00 90.88 257 SER A N 1
ATOM 2057 C CA . SER A 1 257 ? -24.615 -10.706 35.130 1.00 90.88 257 SER A CA 1
ATOM 2058 C C . SER A 1 257 ? -23.419 -10.015 35.768 1.00 90.88 257 SER A C 1
ATOM 2060 O O . SER A 1 257 ? -23.118 -10.211 36.939 1.00 90.88 257 SER A O 1
ATOM 2062 N N . VAL A 1 258 ? -22.730 -9.210 34.963 1.00 93.88 258 VAL A N 1
ATOM 2063 C CA . VAL A 1 258 ? -21.675 -8.289 35.405 1.00 93.88 258 VAL A CA 1
ATOM 2064 C C . VAL A 1 258 ? -21.764 -7.005 34.593 1.00 93.88 258 VAL A C 1
ATOM 2066 O O . VAL A 1 258 ? -22.249 -7.005 33.458 1.00 93.88 258 VAL A O 1
ATOM 2069 N N . ILE A 1 259 ? -21.244 -5.914 35.138 1.00 94.69 259 ILE A N 1
ATOM 2070 C CA . ILE A 1 259 ? -21.067 -4.663 34.402 1.00 94.69 259 ILE A CA 1
ATOM 2071 C C . ILE A 1 259 ? -19.618 -4.584 33.955 1.00 94.69 259 ILE A C 1
ATOM 2073 O O . ILE A 1 259 ? -18.706 -4.690 34.775 1.00 94.69 259 ILE A O 1
ATOM 2077 N N . VAL A 1 260 ? -19.404 -4.333 32.670 1.00 94.75 260 VAL A N 1
ATOM 2078 C CA . VAL A 1 260 ? -18.092 -3.959 32.146 1.00 94.75 260 VAL A CA 1
ATOM 2079 C C . VAL A 1 260 ? -18.091 -2.462 31.901 1.00 94.75 260 VAL A C 1
ATOM 2081 O O . VAL A 1 260 ? -19.003 -1.934 31.268 1.00 94.75 260 VAL A O 1
ATOM 2084 N N . ALA A 1 261 ? -17.079 -1.784 32.425 1.00 94.69 261 ALA A N 1
ATOM 2085 C CA . ALA A 1 261 ? -16.858 -0.361 32.238 1.00 94.69 261 ALA A CA 1
ATOM 2086 C C . ALA A 1 261 ? -15.509 -0.130 31.564 1.00 94.69 261 ALA A C 1
ATOM 2088 O O . ALA A 1 261 ? -14.568 -0.873 31.826 1.00 94.69 261 ALA A O 1
ATOM 2089 N N . TRP A 1 262 ? -15.395 0.898 30.734 1.00 93.31 262 TRP A N 1
ATOM 2090 C CA . TRP A 1 262 ? -14.125 1.341 30.158 1.00 93.31 262 TRP A CA 1
ATOM 2091 C C . TRP A 1 262 ? -14.174 2.841 29.922 1.00 93.31 262 TRP A C 1
ATOM 2093 O O . TRP A 1 262 ? -15.247 3.405 29.692 1.00 93.31 262 TRP A O 1
ATOM 2103 N N . ASN A 1 263 ? -13.022 3.501 29.993 1.00 92.19 263 ASN A N 1
ATOM 2104 C CA . ASN A 1 263 ? -12.958 4.933 29.744 1.00 92.19 263 ASN A CA 1
ATOM 2105 C C . ASN A 1 263 ? -13.479 5.225 28.335 1.00 92.19 263 ASN A C 1
ATOM 2107 O O . ASN A 1 263 ? -13.234 4.460 27.403 1.00 92.19 263 ASN A O 1
ATOM 2111 N N . ARG A 1 264 ? -14.136 6.374 28.149 1.00 89.81 264 ARG A N 1
ATOM 2112 C CA . ARG A 1 264 ? -14.522 6.868 26.817 1.00 89.81 264 ARG A CA 1
ATOM 2113 C C . ARG A 1 264 ? -13.300 7.272 25.980 1.00 89.81 264 ARG A C 1
ATOM 2115 O O . ARG A 1 264 ? -13.482 7.915 24.957 1.00 89.81 264 ARG A O 1
ATOM 2122 N N . ASP A 1 265 ? -12.091 6.947 26.446 1.00 70.38 265 ASP A N 1
ATOM 2123 C CA . ASP A 1 265 ? -10.805 7.389 25.919 1.00 70.38 265 ASP A CA 1
ATOM 2124 C C . ASP A 1 265 ? -10.853 7.564 24.408 1.00 70.38 265 ASP A C 1
ATOM 2126 O O . ASP A 1 265 ? -11.448 6.746 23.706 1.00 70.38 265 ASP A O 1
ATOM 2130 N N . THR A 1 266 ? -10.271 8.662 23.932 1.00 55.50 266 THR A N 1
ATOM 2131 C CA . THR A 1 266 ? -10.366 9.142 22.551 1.00 55.50 266 THR A CA 1
ATOM 2132 C C . THR A 1 266 ? -9.612 8.247 21.565 1.00 55.50 266 THR A C 1
ATOM 2134 O O . THR A 1 266 ? -8.805 8.745 20.784 1.00 55.50 266 THR A O 1
ATOM 2137 N N . ALA A 1 267 ? -9.869 6.942 21.560 1.00 55.50 267 ALA A N 1
ATOM 2138 C CA . ALA A 1 267 ? -9.779 6.123 20.366 1.00 55.50 267 ALA A CA 1
ATOM 2139 C C . ALA A 1 267 ? -10.726 6.783 19.347 1.00 55.50 267 ALA A C 1
ATOM 2141 O O . ALA A 1 267 ? -11.937 6.556 19.350 1.00 55.50 267 ALA A O 1
ATOM 2142 N N . SER A 1 268 ? -10.187 7.787 18.650 1.00 61.53 268 SER A N 1
ATOM 2143 C CA . SER A 1 268 ? -10.908 8.991 18.208 1.00 61.53 268 SER A CA 1
ATOM 2144 C C . SER A 1 268 ? -11.908 8.732 17.085 1.00 61.53 268 SER A C 1
ATOM 2146 O O . SER A 1 268 ? -12.681 9.611 16.713 1.00 61.53 268 SER A O 1
ATOM 2148 N N . ASP A 1 269 ? -11.909 7.513 16.576 1.00 74.38 269 ASP A N 1
ATOM 2149 C CA . ASP A 1 269 ? -12.628 7.034 15.411 1.00 74.38 269 ASP A CA 1
ATOM 2150 C C . ASP A 1 269 ? -13.493 5.796 15.681 1.00 74.38 269 ASP A C 1
ATOM 2152 O O . ASP A 1 269 ? -14.281 5.439 14.803 1.00 74.38 269 ASP A O 1
ATOM 2156 N N . ALA A 1 270 ? -13.441 5.186 16.875 1.00 87.25 270 ALA A N 1
ATOM 2157 C CA . ALA A 1 270 ? -14.264 4.020 17.192 1.00 87.25 270 ALA A CA 1
ATOM 2158 C C . ALA A 1 270 ? -15.764 4.339 17.014 1.00 87.25 270 ALA A C 1
ATOM 2160 O O . ALA A 1 270 ? -16.336 5.194 17.699 1.00 87.25 270 ALA A O 1
ATOM 2161 N N . LYS A 1 271 ? -16.413 3.644 16.073 1.00 88.19 271 LYS A N 1
ATOM 2162 C CA . LYS A 1 271 ? -17.848 3.745 15.759 1.00 88.19 271 LYS A CA 1
ATOM 2163 C C . LYS A 1 271 ? -18.674 2.670 16.435 1.00 88.19 271 LYS A C 1
ATOM 2165 O O . LYS A 1 271 ? -19.852 2.893 16.714 1.00 88.19 271 LYS A O 1
ATOM 2170 N N . THR A 1 272 ? -18.068 1.521 16.703 1.00 92.31 272 THR A N 1
ATOM 2171 C CA . THR A 1 272 ? -18.687 0.422 17.442 1.00 92.31 272 THR A CA 1
ATOM 2172 C C . THR A 1 272 ? -17.667 -0.186 18.405 1.00 92.31 272 THR A C 1
ATOM 2174 O O . THR A 1 272 ? -16.474 0.107 18.322 1.00 92.31 272 THR A O 1
ATOM 2177 N N . PHE A 1 273 ? -18.128 -0.995 19.356 1.00 92.38 273 PHE A N 1
ATOM 2178 C CA . PHE A 1 273 ? -17.244 -1.769 20.227 1.00 92.38 273 PHE A CA 1
ATOM 2179 C C . PHE A 1 273 ? -17.533 -3.259 20.085 1.00 92.38 273 PHE A C 1
ATOM 2181 O O . PHE A 1 273 ? -18.690 -3.656 19.940 1.00 92.38 273 PHE A O 1
ATOM 2188 N N . SER A 1 274 ? -16.500 -4.082 20.206 1.00 92.19 274 SER A N 1
ATOM 2189 C CA . SER A 1 274 ? -16.634 -5.526 20.386 1.00 92.19 274 SER A CA 1
ATOM 2190 C C . SER A 1 274 ? -16.287 -5.882 21.819 1.00 92.19 274 SER A C 1
ATOM 2192 O O . SER A 1 274 ? -15.222 -5.531 22.324 1.00 92.19 274 SER A O 1
ATOM 2194 N N . LEU A 1 275 ? -17.188 -6.603 22.481 1.00 92.31 275 LEU A N 1
ATOM 2195 C CA . LEU A 1 275 ? -16.933 -7.194 23.783 1.00 92.31 275 LEU A CA 1
ATOM 2196 C C . LEU A 1 275 ? -16.743 -8.698 23.624 1.00 92.31 275 LEU A C 1
ATOM 2198 O O . LEU A 1 275 ? -17.642 -9.413 23.181 1.00 92.31 275 LEU A O 1
ATOM 2202 N N . TYR A 1 276 ? -15.575 -9.183 24.022 1.00 91.75 276 TYR A N 1
ATOM 2203 C CA . TYR A 1 276 ? -15.226 -10.595 23.993 1.00 91.75 276 TYR A CA 1
ATOM 2204 C C . TYR A 1 276 ? -15.320 -11.196 25.385 1.00 91.75 276 TYR A C 1
ATOM 2206 O O . TYR A 1 276 ? -14.777 -10.656 26.347 1.00 91.75 276 TYR A O 1
ATOM 2214 N N . LEU A 1 277 ? -15.958 -12.358 25.469 1.00 92.75 277 LEU A N 1
ATOM 2215 C CA . LEU A 1 277 ? -16.142 -13.140 26.680 1.00 92.75 277 LEU A CA 1
ATOM 2216 C C . LEU A 1 277 ? -15.630 -14.562 26.455 1.00 92.75 277 LEU A C 1
ATOM 2218 O O . LEU A 1 277 ? -16.021 -15.222 25.493 1.00 92.75 277 LEU A O 1
ATOM 2222 N N . SER A 1 278 ? -14.808 -15.071 27.366 1.00 92.50 278 SER A N 1
ATOM 2223 C CA . SER A 1 278 ? -14.292 -16.440 27.297 1.00 92.50 278 SER A CA 1
ATOM 2224 C C . SER A 1 278 ? -14.187 -17.074 28.682 1.00 92.50 278 SER A C 1
ATOM 2226 O O . SER A 1 278 ? -13.893 -16.405 29.666 1.00 92.50 278 SER A O 1
ATOM 2228 N N . GLU A 1 279 ? -14.393 -18.388 28.767 1.00 94.00 279 GLU A N 1
ATOM 2229 C CA . GLU A 1 279 ? -14.146 -19.179 29.988 1.00 94.00 279 GLU A CA 1
ATOM 2230 C C . GLU A 1 279 ? -12.663 -19.570 30.138 1.00 94.00 279 GLU A C 1
ATOM 2232 O O . GLU A 1 279 ? -12.258 -20.192 31.117 1.00 94.00 279 GLU A O 1
ATOM 2237 N N . SER A 1 280 ? -11.844 -19.249 29.138 1.00 89.94 280 SER A N 1
ATOM 2238 C CA . SER A 1 280 ? -10.400 -19.489 29.107 1.00 89.94 280 SER A CA 1
ATOM 2239 C C . SER A 1 280 ? -9.653 -18.209 28.724 1.00 89.94 280 SER A C 1
ATOM 2241 O O . SER A 1 280 ? -10.215 -17.395 27.986 1.00 89.94 280 SER A O 1
ATOM 2243 N N . PRO A 1 281 ? -8.390 -18.032 29.150 1.00 85.12 281 PRO A N 1
ATOM 2244 C CA . PRO A 1 281 ? -7.588 -16.883 28.746 1.00 85.12 281 PRO A CA 1
ATOM 2245 C C . PRO A 1 281 ? -7.548 -16.697 27.226 1.00 85.12 281 PRO A C 1
ATOM 2247 O O . PRO A 1 281 ? -7.544 -17.671 26.467 1.00 85.12 281 PRO A O 1
ATOM 2250 N N . PHE A 1 282 ? -7.421 -15.447 26.777 1.00 77.81 282 PHE A N 1
ATOM 2251 C CA . PHE A 1 282 ? -7.289 -15.111 25.355 1.00 77.81 282 PHE A CA 1
ATOM 2252 C C . PHE A 1 282 ? -5.905 -15.437 24.753 1.00 77.81 282 PHE A C 1
ATOM 2254 O O . PHE A 1 282 ? -5.622 -15.093 23.606 1.00 77.81 282 PHE A O 1
ATOM 2261 N N . ILE A 1 283 ? -5.047 -16.129 25.509 1.00 69.12 283 ILE A N 1
ATOM 2262 C CA . ILE A 1 283 ? -3.672 -16.473 25.134 1.00 69.12 283 ILE A CA 1
ATOM 2263 C C . ILE A 1 283 ? -3.655 -17.208 23.780 1.00 69.12 283 ILE A C 1
ATOM 2265 O O . ILE A 1 283 ? -4.376 -18.187 23.582 1.00 69.12 283 ILE A O 1
ATOM 2269 N N . ASN A 1 284 ? -2.796 -16.745 22.863 1.00 66.19 284 ASN A N 1
ATOM 2270 C CA . ASN A 1 284 ? -2.573 -17.295 21.517 1.00 66.19 284 ASN A CA 1
ATOM 2271 C C . ASN A 1 284 ? -3.765 -17.229 20.537 1.00 66.19 284 ASN A C 1
ATOM 2273 O O . ASN A 1 284 ? -3.817 -18.018 19.593 1.00 66.19 284 ASN A O 1
ATOM 2277 N N . ARG A 1 285 ? -4.717 -16.305 20.717 1.00 68.62 285 ARG A N 1
ATOM 2278 C CA . ARG A 1 285 ? -5.861 -16.123 19.801 1.00 68.62 285 ARG A CA 1
ATOM 2279 C C . ARG A 1 285 ? -5.687 -14.855 18.942 1.00 68.62 285 ARG A C 1
ATOM 2281 O O . ARG A 1 285 ? -5.194 -13.849 19.443 1.00 68.62 285 ARG A O 1
ATOM 2288 N N . ARG A 1 286 ? -6.077 -14.909 17.659 1.00 65.56 286 ARG A N 1
ATOM 2289 C CA . ARG A 1 286 ? -6.125 -13.767 16.713 1.00 65.56 286 ARG A CA 1
ATOM 2290 C C . ARG A 1 286 ? -7.579 -13.461 16.317 1.00 65.56 286 ARG A C 1
ATOM 2292 O O . ARG A 1 286 ? -8.336 -14.413 16.131 1.00 65.56 286 ARG A O 1
ATOM 2299 N N . ILE A 1 287 ? -7.942 -12.176 16.174 1.00 64.75 287 ILE A N 1
ATOM 2300 C CA . ILE A 1 287 ? -9.305 -11.710 15.800 1.00 64.75 287 ILE A CA 1
ATOM 2301 C C . ILE A 1 287 ? -9.640 -12.000 14.336 1.00 64.75 287 ILE A C 1
ATOM 2303 O O . ILE A 1 287 ? -10.812 -12.161 14.011 1.00 64.75 287 ILE A O 1
ATOM 2307 N N . GLU A 1 288 ? -8.628 -12.131 13.470 1.00 62.53 288 GLU A N 1
ATOM 2308 C CA . GLU A 1 288 ? -8.781 -12.394 12.025 1.00 62.53 288 GLU A CA 1
ATOM 2309 C C . GLU A 1 288 ? -9.779 -13.535 11.731 1.00 62.53 288 GLU A C 1
ATOM 2311 O O . GLU A 1 288 ? -10.493 -13.520 10.730 1.00 62.53 288 GLU A O 1
ATOM 2316 N N . ASN A 1 289 ? -9.913 -14.483 12.663 1.00 60.69 289 ASN A N 1
ATOM 2317 C CA . ASN A 1 289 ? -11.004 -15.443 12.679 1.00 60.69 289 ASN A CA 1
ATOM 2318 C C . ASN A 1 289 ? -12.182 -14.888 13.496 1.00 60.69 289 ASN A C 1
ATOM 2320 O O . ASN A 1 289 ? -12.254 -15.138 14.700 1.00 60.69 289 ASN A O 1
ATOM 2324 N N . ARG A 1 290 ? -13.155 -14.228 12.840 1.00 62.66 290 ARG A N 1
ATOM 2325 C CA . ARG A 1 290 ? -14.421 -13.737 13.456 1.00 62.66 290 ARG A CA 1
ATOM 2326 C C . ARG A 1 290 ? -15.179 -14.805 14.279 1.00 62.66 290 ARG A C 1
ATOM 2328 O O . ARG A 1 290 ? -16.087 -14.493 15.042 1.00 62.66 290 ARG A O 1
ATOM 2335 N N . HIS A 1 291 ? -14.798 -16.078 14.160 1.00 73.62 291 HIS A N 1
ATOM 2336 C CA . HIS A 1 291 ? -15.228 -17.166 15.030 1.00 73.62 291 HIS A CA 1
ATOM 2337 C C . HIS A 1 291 ? -14.050 -17.782 15.785 1.00 73.62 291 HIS A C 1
ATOM 2339 O O . HIS A 1 291 ? -13.428 -18.748 15.340 1.00 73.62 291 HIS A O 1
ATOM 2345 N N . ILE A 1 292 ? -13.777 -17.260 16.979 1.00 78.06 292 ILE A N 1
ATOM 2346 C CA . ILE A 1 292 ? -12.821 -17.873 17.897 1.00 78.06 292 ILE A CA 1
ATOM 2347 C C . ILE A 1 292 ? -13.569 -18.898 18.759 1.00 78.06 292 ILE A C 1
ATOM 2349 O O . ILE A 1 292 ? -14.429 -18.546 19.564 1.00 78.06 292 ILE A O 1
ATOM 2353 N N . ALA A 1 293 ? -13.241 -20.184 18.613 1.00 84.06 293 ALA A N 1
ATOM 2354 C CA . ALA A 1 293 ? -13.912 -21.258 19.349 1.00 84.06 293 ALA A CA 1
ATOM 2355 C C . ALA A 1 293 ? -13.888 -21.020 20.874 1.00 84.06 293 ALA A C 1
ATOM 2357 O O . ALA A 1 293 ? -12.829 -20.823 21.477 1.00 84.06 293 ALA A O 1
ATOM 2358 N N . GLY A 1 294 ? -15.063 -21.046 21.507 1.00 88.50 294 GLY A N 1
ATOM 2359 C CA . GLY A 1 294 ? -15.211 -20.810 22.948 1.00 88.50 294 GLY A CA 1
ATOM 2360 C C . GLY A 1 294 ? -15.150 -19.340 23.381 1.00 88.50 294 GLY A C 1
ATOM 2361 O O . GLY A 1 294 ? -15.101 -19.088 24.581 1.00 88.50 294 GLY A O 1
ATOM 2362 N N . VAL A 1 295 ? -15.158 -18.388 22.440 1.00 89.94 295 VAL A N 1
ATOM 2363 C CA . VAL A 1 295 ? -15.331 -16.955 22.723 1.00 89.94 295 VAL A CA 1
ATOM 2364 C C . VAL A 1 295 ? -16.727 -16.523 22.282 1.00 89.94 295 VAL A C 1
ATOM 2366 O O . VAL A 1 295 ? -17.105 -16.732 21.131 1.00 89.94 295 VAL A O 1
ATOM 2369 N N . LYS A 1 296 ? -17.487 -15.906 23.188 1.00 92.81 296 LYS A N 1
ATOM 2370 C CA . LYS A 1 296 ? -18.714 -15.167 22.864 1.00 92.81 296 LYS A CA 1
ATOM 2371 C C . LYS A 1 296 ? -18.301 -13.734 22.525 1.00 92.81 296 LYS A C 1
ATOM 2373 O O . LYS A 1 296 ? -17.659 -13.080 23.341 1.00 92.81 296 LYS A O 1
ATOM 2378 N N . GLN A 1 297 ? -18.643 -13.271 21.328 1.00 92.38 297 GLN A N 1
ATOM 2379 C CA . GLN A 1 297 ? -18.467 -11.881 20.908 1.00 92.38 297 GLN A CA 1
ATOM 2380 C C . GLN A 1 297 ? -19.819 -11.168 20.969 1.00 92.38 297 GLN A C 1
ATOM 2382 O O . GLN A 1 297 ? -20.830 -11.712 20.521 1.00 92.38 297 GLN A O 1
ATOM 2387 N N . ILE A 1 298 ? -19.833 -9.965 21.532 1.00 93.75 298 ILE A N 1
ATOM 2388 C CA . ILE A 1 298 ? -20.995 -9.083 21.614 1.00 93.75 298 ILE A CA 1
ATOM 2389 C C . ILE A 1 298 ? -20.636 -7.786 20.891 1.00 93.75 298 ILE A C 1
ATOM 2391 O O . ILE A 1 298 ? -19.758 -7.052 21.337 1.00 93.75 298 ILE A O 1
ATOM 2395 N N . ASN A 1 299 ? -21.330 -7.500 19.790 1.00 94.19 299 ASN A N 1
ATOM 2396 C CA . ASN A 1 299 ? -21.124 -6.277 19.018 1.00 94.19 299 ASN A CA 1
ATOM 2397 C C . ASN A 1 299 ? -22.030 -5.164 19.553 1.00 94.19 299 ASN A C 1
ATOM 2399 O O . ASN A 1 299 ? -23.252 -5.312 19.608 1.00 94.19 299 ASN A O 1
ATOM 2403 N N . ILE A 1 300 ? -21.431 -4.039 19.921 1.00 93.75 300 ILE A N 1
ATOM 2404 C CA . ILE A 1 300 ? -22.093 -2.869 20.492 1.00 93.75 300 ILE A CA 1
ATOM 2405 C C . ILE A 1 300 ? -22.067 -1.756 19.441 1.00 93.75 300 ILE A C 1
ATOM 2407 O O . ILE A 1 300 ? -21.088 -1.024 19.314 1.00 93.75 300 ILE A O 1
ATOM 2411 N N . THR A 1 301 ? -23.145 -1.635 18.664 1.00 91.25 301 THR A N 1
ATOM 2412 C CA . THR A 1 301 ? -23.177 -0.783 17.460 1.00 91.25 301 THR A CA 1
ATOM 2413 C C . THR A 1 301 ? -23.814 0.595 17.654 1.00 91.25 301 THR A C 1
ATOM 2415 O O . THR A 1 301 ? -23.604 1.485 16.839 1.00 91.25 301 THR A O 1
ATOM 2418 N N . ASN A 1 302 ? -24.585 0.805 18.724 1.00 86.44 302 ASN A N 1
ATOM 2419 C CA . ASN A 1 302 ? -25.332 2.046 18.953 1.00 86.44 302 ASN A CA 1
ATOM 2420 C C . ASN A 1 302 ? -24.656 2.944 20.002 1.00 86.44 302 ASN A C 1
ATOM 2422 O O . ASN A 1 302 ? -25.221 3.191 21.069 1.00 86.44 302 ASN A O 1
ATOM 2426 N N . ILE A 1 303 ? -23.432 3.403 19.716 1.00 88.31 303 ILE A N 1
ATOM 2427 C CA . ILE A 1 303 ? -22.689 4.289 20.629 1.00 88.31 303 ILE A CA 1
ATOM 2428 C C . ILE A 1 303 ? -23.398 5.642 20.775 1.00 88.31 303 ILE A C 1
ATOM 2430 O O . ILE A 1 303 ? -23.556 6.140 21.888 1.00 88.31 303 ILE A O 1
ATOM 2434 N N . GLU A 1 304 ? -23.873 6.225 19.671 1.00 87.62 304 GLU A N 1
ATOM 2435 C CA . GLU A 1 304 ? -24.544 7.536 19.681 1.00 87.62 304 GLU A CA 1
ATOM 2436 C C . GLU A 1 304 ? -25.891 7.513 20.421 1.00 87.62 304 GLU A C 1
ATOM 2438 O O . GLU A 1 304 ? -26.319 8.529 20.966 1.00 87.62 304 GLU A O 1
ATOM 2443 N N . GLY A 1 305 ? -26.544 6.349 20.491 1.00 90.69 305 GLY A N 1
ATOM 2444 C CA . GLY A 1 305 ? -27.764 6.131 21.266 1.00 90.69 305 GLY A CA 1
ATOM 2445 C C . GLY A 1 305 ? -27.535 5.696 22.716 1.00 90.69 305 GLY A C 1
ATOM 2446 O O . GLY A 1 305 ? -28.502 5.291 23.369 1.00 90.69 305 GLY A O 1
ATOM 2447 N N . ALA A 1 306 ? -26.296 5.739 23.223 1.00 94.19 306 ALA A N 1
ATOM 2448 C CA . ALA A 1 306 ? -26.009 5.422 24.618 1.00 94.19 306 ALA A CA 1
ATOM 2449 C C . ALA A 1 306 ? -26.793 6.352 25.559 1.00 94.19 306 ALA A C 1
ATOM 2451 O O . ALA A 1 306 ? -26.795 7.576 25.405 1.00 94.19 306 ALA A O 1
ATOM 2452 N N . GLU A 1 307 ? -27.463 5.778 26.561 1.00 95.75 307 GLU A N 1
ATOM 2453 C CA . GLU A 1 307 ? -28.180 6.584 27.550 1.00 95.75 307 GLU A CA 1
ATOM 2454 C C . GLU A 1 307 ? -27.172 7.320 28.441 1.00 95.75 307 GLU A C 1
ATOM 2456 O O . GLU A 1 307 ? -26.272 6.705 29.013 1.00 95.75 307 GLU A O 1
ATOM 2461 N N . ILE A 1 308 ? -27.327 8.640 28.553 1.00 96.19 308 ILE A N 1
ATOM 2462 C CA . ILE A 1 308 ? -26.428 9.481 29.344 1.00 96.19 308 ILE A CA 1
ATOM 2463 C C . ILE A 1 308 ? -26.841 9.435 30.815 1.00 96.19 308 ILE A C 1
ATOM 2465 O O . ILE A 1 308 ? -27.985 9.743 31.160 1.00 96.19 308 ILE A O 1
ATOM 2469 N N . ILE A 1 309 ? -25.884 9.109 31.680 1.00 96.38 309 ILE A N 1
ATOM 2470 C CA . ILE A 1 309 ? -26.032 9.119 33.134 1.00 96.38 309 ILE A CA 1
ATOM 2471 C C . ILE A 1 309 ? -25.100 10.183 33.715 1.00 96.38 309 ILE A C 1
ATOM 2473 O O . ILE A 1 309 ? -23.896 10.154 33.471 1.00 96.38 309 ILE A O 1
ATOM 2477 N N . ASN A 1 310 ? -25.651 11.110 34.500 1.00 94.44 310 ASN A N 1
ATOM 2478 C CA . ASN A 1 310 ? -24.860 12.091 35.242 1.00 94.4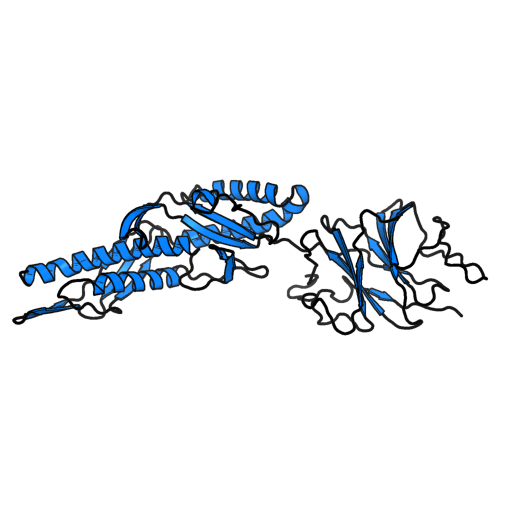4 310 ASN A CA 1
ATOM 2479 C C . ASN A 1 310 ? -24.535 11.507 36.617 1.00 94.44 310 ASN A C 1
ATOM 2481 O O . ASN A 1 310 ? -25.397 11.537 37.494 1.00 94.44 310 ASN A O 1
ATOM 2485 N N . ASP A 1 311 ? -23.309 11.008 36.773 1.00 92.19 311 ASP A N 1
ATOM 2486 C CA . ASP A 1 311 ? -22.797 10.344 37.978 1.00 92.19 311 ASP A CA 1
ATOM 2487 C C . ASP A 1 311 ? -23.538 9.036 38.355 1.00 92.19 311 ASP A C 1
ATOM 2489 O O . ASP A 1 311 ? -24.765 8.918 38.340 1.00 92.19 311 ASP A O 1
ATOM 2493 N N . ILE A 1 312 ? -22.770 8.007 38.698 1.00 93.44 312 ILE A N 1
ATOM 2494 C CA . ILE A 1 312 ? -23.275 6.714 39.161 1.00 93.44 312 ILE A CA 1
ATOM 2495 C C . ILE A 1 312 ? -22.243 6.098 40.092 1.00 93.44 312 ILE A C 1
ATOM 2497 O O . ILE A 1 312 ? -21.044 6.097 39.813 1.00 93.44 312 ILE A O 1
ATOM 2501 N N . ASP A 1 313 ? -22.713 5.551 41.205 1.00 91.38 313 ASP A N 1
ATOM 2502 C CA . ASP A 1 313 ? -21.873 4.761 42.089 1.00 91.38 313 ASP A CA 1
ATOM 2503 C C . ASP A 1 313 ? -22.040 3.270 41.766 1.00 91.38 313 ASP A C 1
ATOM 2505 O O . ASP A 1 313 ? -22.961 2.609 42.246 1.00 91.38 313 ASP A O 1
ATOM 2509 N N . LEU A 1 314 ? -21.120 2.747 40.948 1.00 89.62 314 LEU A N 1
ATOM 2510 C CA . LEU A 1 314 ? -21.014 1.320 40.606 1.00 89.62 314 LEU A CA 1
ATOM 2511 C C . LEU A 1 314 ? -20.439 0.465 41.743 1.00 89.62 314 LEU A C 1
ATOM 2513 O O . LEU A 1 314 ? -20.091 -0.687 41.525 1.00 89.62 314 LEU A O 1
ATOM 2517 N N . THR A 1 315 ? -20.258 1.008 42.945 1.00 88.44 315 THR A N 1
ATOM 2518 C CA . THR A 1 315 ? -19.890 0.226 44.135 1.00 88.44 315 THR A CA 1
ATOM 2519 C C . THR A 1 315 ? -21.066 0.106 45.103 1.00 88.44 315 THR A C 1
ATOM 2521 O O . THR A 1 315 ? -21.217 -0.912 45.781 1.00 88.44 315 THR A O 1
ATOM 2524 N N . GLY A 1 316 ? -21.943 1.112 45.120 1.00 81.69 316 GLY A N 1
ATOM 2525 C CA . GLY A 1 316 ? -23.126 1.200 45.966 1.00 81.69 316 GLY A CA 1
ATOM 2526 C C . GLY A 1 316 ? -24.402 0.710 45.281 1.00 81.69 316 GLY A C 1
ATOM 2527 O O . GLY A 1 316 ? -25.168 1.504 44.735 1.00 81.69 316 GLY A O 1
ATOM 2528 N N . CYS A 1 317 ? -24.681 -0.590 45.387 1.00 80.81 317 CYS A N 1
ATOM 2529 C CA . CYS A 1 317 ? -25.958 -1.174 44.980 1.00 80.81 317 CYS A CA 1
ATOM 2530 C C . CYS A 1 317 ? -26.924 -1.298 46.170 1.00 80.81 317 CYS A C 1
ATOM 2532 O O . CYS A 1 317 ? -26.645 -2.013 47.134 1.00 80.81 317 CYS A O 1
ATOM 2534 N N . THR A 1 318 ? -28.093 -0.655 46.097 1.00 76.44 318 THR A N 1
ATOM 2535 C CA . THR A 1 318 ? -29.156 -0.800 47.111 1.00 76.44 318 THR A CA 1
ATOM 2536 C C . THR A 1 318 ? -30.260 -1.727 46.603 1.00 76.44 318 THR A C 1
ATOM 2538 O O . THR A 1 318 ? -31.311 -1.300 46.130 1.00 76.44 318 THR A O 1
ATOM 2541 N N . GLY A 1 319 ? -30.010 -3.036 46.657 1.00 65.19 319 GLY A N 1
ATOM 2542 C CA . GLY A 1 319 ? -31.019 -4.042 46.317 1.00 65.19 319 GLY A CA 1
ATOM 2543 C C . GLY A 1 319 ? -32.150 -4.096 47.353 1.00 65.19 319 GLY A C 1
ATOM 2544 O O . GLY A 1 319 ? -31.907 -4.095 48.561 1.00 65.19 319 GLY A O 1
ATOM 2545 N N . SER A 1 320 ? -33.403 -4.184 46.897 1.00 57.75 320 SER A N 1
ATOM 2546 C CA . SER A 1 320 ? -34.531 -4.539 47.770 1.00 57.75 320 SER A CA 1
ATOM 2547 C C . SER A 1 320 ? -34.461 -6.027 48.140 1.00 57.75 320 SER A C 1
ATOM 2549 O O . SER A 1 320 ? -33.945 -6.849 47.385 1.00 57.75 320 SER A O 1
ATOM 2551 N N . ILE A 1 321 ? -35.019 -6.408 49.292 1.00 61.72 321 ILE A N 1
ATOM 2552 C CA . ILE A 1 321 ? -35.170 -7.817 49.708 1.00 61.72 321 ILE A CA 1
ATOM 2553 C C . ILE A 1 321 ? -36.031 -8.611 48.698 1.00 61.72 321 ILE A C 1
ATOM 2555 O O . ILE A 1 321 ? -35.909 -9.825 48.609 1.00 61.72 321 ILE A O 1
ATOM 2559 N N . LEU A 1 322 ? -36.857 -7.923 47.905 1.00 66.00 322 LEU A N 1
ATOM 2560 C CA . LEU A 1 322 ? -37.857 -8.497 47.006 1.00 66.00 322 LEU A CA 1
ATOM 2561 C C . LEU A 1 322 ? -37.405 -8.442 45.537 1.00 66.00 322 LEU A C 1
ATOM 2563 O O . LEU A 1 322 ? -37.816 -7.495 44.882 1.00 66.00 322 LEU A O 1
ATOM 2567 N N . GLU A 1 323 ? -36.572 -9.377 45.047 1.00 67.12 323 GLU A N 1
ATOM 2568 C CA . GLU A 1 323 ? -36.228 -9.661 43.615 1.00 67.12 323 GLU A CA 1
ATOM 2569 C C . GLU A 1 323 ? -36.082 -8.466 42.636 1.00 67.12 323 GLU A C 1
ATOM 2571 O O . GLU A 1 323 ? -36.160 -8.610 41.416 1.00 67.12 323 GLU A O 1
ATOM 2576 N N . ARG A 1 324 ? -35.895 -7.247 43.136 1.00 76.00 324 ARG A N 1
ATOM 2577 C CA . ARG A 1 324 ? -35.849 -6.040 42.317 1.00 76.00 324 ARG A CA 1
ATOM 2578 C C . ARG A 1 324 ? -34.423 -5.858 41.820 1.00 76.00 324 ARG A C 1
ATOM 2580 O O . ARG A 1 324 ? -33.498 -6.052 42.612 1.00 76.00 324 ARG A O 1
ATOM 2587 N N . PRO A 1 325 ? -34.255 -5.431 40.559 1.00 75.44 325 PRO A N 1
ATOM 2588 C CA . PRO A 1 325 ? -32.937 -5.162 40.011 1.00 75.44 325 PRO A CA 1
ATOM 2589 C C . PRO A 1 325 ? -32.210 -4.115 40.855 1.00 75.44 325 PRO A C 1
ATOM 2591 O O . PRO A 1 325 ? -32.841 -3.242 41.466 1.00 75.44 325 PRO A O 1
ATOM 2594 N N . CYS A 1 326 ? -30.883 -4.222 40.875 1.00 80.50 326 CYS A N 1
ATOM 2595 C CA . CYS A 1 326 ? -30.010 -3.312 41.593 1.00 80.50 326 CYS A CA 1
ATOM 2596 C C . CYS A 1 326 ? -30.344 -1.844 41.279 1.00 80.50 326 CYS A C 1
ATOM 2598 O O . CYS A 1 326 ? -30.390 -1.442 40.115 1.00 80.50 326 CYS A O 1
ATOM 2600 N N . LEU A 1 327 ? -30.569 -1.033 42.319 1.00 85.00 327 LEU A N 1
ATOM 2601 C CA . LEU A 1 327 ? -30.655 0.420 42.186 1.00 85.00 327 LEU A CA 1
ATOM 2602 C C . LEU A 1 327 ? -29.311 1.026 42.577 1.00 85.00 327 LEU A C 1
ATOM 2604 O O . LEU A 1 327 ? -28.906 0.971 43.744 1.00 85.00 327 LEU A O 1
ATOM 2608 N N . TYR A 1 328 ? -28.645 1.605 41.584 1.00 84.88 328 TYR A N 1
ATOM 2609 C CA . TYR A 1 328 ? -27.339 2.230 41.742 1.00 84.88 328 TYR A CA 1
ATOM 2610 C C . TYR A 1 328 ? -27.479 3.564 42.461 1.00 84.88 328 TYR A C 1
ATOM 2612 O O . TYR A 1 328 ? -28.319 4.397 42.094 1.00 84.88 328 TYR A O 1
ATOM 2620 N N . ALA A 1 329 ? -26.657 3.772 43.488 1.00 78.25 329 ALA A N 1
ATOM 2621 C CA . ALA A 1 329 ? -26.633 5.040 44.195 1.00 78.25 329 ALA A CA 1
ATOM 2622 C C . ALA A 1 329 ? -26.296 6.191 43.225 1.00 78.25 329 ALA A C 1
ATOM 2624 O O . ALA A 1 329 ? -25.597 6.019 42.224 1.00 78.25 329 ALA A O 1
ATOM 2625 N N . LYS A 1 330 ? -26.858 7.372 43.514 1.00 85.00 330 LYS A N 1
ATOM 2626 C CA . LYS A 1 330 ? -26.862 8.591 42.679 1.00 85.00 330 LYS A CA 1
ATOM 2627 C C . LYS A 1 330 ? -27.702 8.530 41.392 1.00 85.00 330 LYS A C 1
ATOM 2629 O O . LYS A 1 330 ? -28.432 9.483 41.139 1.00 85.00 330 LYS A O 1
ATOM 2634 N N . TYR A 1 331 ? -27.687 7.425 40.640 1.00 89.25 331 TYR A N 1
ATOM 2635 C CA . TYR A 1 331 ? -28.506 7.279 39.422 1.00 89.25 331 TYR A CA 1
ATOM 2636 C C . TYR A 1 331 ? -29.970 6.915 39.726 1.00 89.25 331 TYR A C 1
ATOM 2638 O O . TYR A 1 331 ? -30.894 7.399 39.070 1.00 89.25 331 TYR A O 1
ATOM 2646 N N . GLY A 1 332 ? -30.203 6.074 40.739 1.00 85.50 332 GLY A N 1
ATOM 2647 C CA . GLY A 1 332 ? -31.539 5.735 41.243 1.00 85.50 332 GLY A CA 1
ATOM 2648 C C . GLY A 1 332 ? -32.393 4.854 40.321 1.00 85.50 332 GLY A C 1
ATOM 2649 O O . GLY A 1 332 ? -33.580 4.666 40.589 1.00 85.50 332 GLY A O 1
ATOM 2650 N N . LYS A 1 333 ? -31.818 4.307 39.246 1.00 88.50 333 LYS A N 1
ATOM 2651 C CA . LYS A 1 333 ? -32.475 3.403 38.290 1.00 88.50 333 LYS A CA 1
ATOM 2652 C C . LYS A 1 333 ? -31.641 2.132 38.086 1.00 88.50 333 LYS A C 1
ATOM 2654 O O . LYS A 1 333 ? -30.432 2.165 38.324 1.00 88.50 333 LYS A O 1
ATOM 2659 N N . PRO A 1 334 ? -32.263 1.024 37.646 1.00 89.44 334 PRO A N 1
ATOM 2660 C CA . PRO A 1 334 ? -31.524 -0.169 37.266 1.00 89.44 334 PRO A CA 1
ATOM 2661 C C . PRO A 1 334 ? -30.812 0.016 35.925 1.00 89.44 334 PRO A C 1
ATOM 2663 O O . PRO A 1 334 ? -31.288 0.741 35.047 1.00 89.44 334 PRO A O 1
ATOM 2666 N N . LEU A 1 335 ? -29.695 -0.689 35.758 1.00 90.94 335 LEU A N 1
ATOM 2667 C CA . LEU A 1 335 ? -29.050 -0.862 34.461 1.00 90.94 335 LEU A CA 1
ATOM 2668 C C . LEU A 1 335 ? -29.691 -2.052 33.743 1.00 90.94 335 LEU A C 1
ATOM 2670 O O . LEU A 1 335 ? -29.876 -3.123 34.318 1.00 90.94 335 LEU A O 1
ATOM 2674 N N . PHE A 1 336 ? -30.062 -1.856 32.484 1.00 91.62 336 PHE A N 1
ATOM 2675 C CA . PHE A 1 336 ? -30.684 -2.875 31.655 1.00 91.62 336 PHE A CA 1
ATOM 2676 C C . PHE A 1 336 ? -29.607 -3.702 30.954 1.00 91.62 336 PHE A C 1
ATOM 2678 O O . PHE A 1 336 ? -28.692 -3.158 30.333 1.00 91.62 336 PHE A O 1
ATOM 2685 N N . LYS A 1 337 ? -29.750 -5.026 31.039 1.00 91.19 337 LYS A N 1
ATOM 2686 C CA . LYS A 1 337 ? -28.906 -6.005 30.345 1.00 91.19 337 LYS A CA 1
ATOM 2687 C C . LYS A 1 337 ? -28.887 -5.719 28.840 1.00 91.19 337 LYS A C 1
ATOM 2689 O O . LYS A 1 337 ? -29.912 -5.363 28.258 1.00 91.19 337 LYS A O 1
ATOM 2694 N N . GLY A 1 338 ? -27.713 -5.831 28.228 1.00 91.94 338 GLY A N 1
ATOM 2695 C CA . GLY A 1 338 ? -27.512 -5.603 26.799 1.00 91.94 338 GLY A CA 1
ATOM 2696 C C . GLY A 1 338 ? -27.513 -4.132 26.358 1.00 91.94 338 GLY A C 1
ATOM 2697 O O . GLY A 1 338 ? -27.420 -3.861 25.159 1.00 91.94 338 GLY A O 1
ATOM 2698 N N . LYS A 1 339 ? -27.623 -3.175 27.290 1.00 93.38 339 LYS A N 1
ATOM 2699 C CA . LYS A 1 339 ? -27.675 -1.739 26.990 1.00 93.38 339 LYS A CA 1
ATOM 2700 C C . LYS A 1 339 ? -26.346 -1.048 27.305 1.00 93.38 339 LYS A C 1
ATOM 2702 O O . LYS A 1 339 ? -25.753 -1.278 28.356 1.00 93.38 339 LYS A O 1
ATOM 2707 N N . LEU A 1 340 ? -25.915 -0.174 26.392 1.00 94.94 340 LEU A N 1
ATOM 2708 C CA . LEU A 1 340 ? -24.772 0.719 26.573 1.00 94.94 340 LEU A CA 1
ATOM 2709 C C . LEU A 1 340 ? -25.226 2.037 27.213 1.00 94.94 340 LEU A C 1
ATOM 2711 O O . LEU A 1 340 ? -26.219 2.637 26.788 1.00 94.94 340 LEU A O 1
ATOM 2715 N N . TYR A 1 341 ? -24.461 2.508 28.190 1.00 96.00 341 TYR A N 1
ATOM 2716 C CA . TYR A 1 341 ? -24.649 3.814 28.813 1.00 96.00 341 TYR A CA 1
ATOM 2717 C C . TYR A 1 341 ? -23.356 4.618 28.750 1.00 96.00 341 TYR A C 1
ATOM 2719 O O . TYR A 1 341 ? -22.264 4.056 28.841 1.00 96.00 341 TYR A O 1
ATOM 2727 N N . LEU A 1 342 ? -23.497 5.937 28.636 1.00 96.12 342 LEU A N 1
ATOM 2728 C CA . LEU A 1 342 ? -22.403 6.890 28.767 1.00 96.12 342 LEU A CA 1
ATOM 2729 C C . LEU A 1 342 ? -22.519 7.584 30.122 1.00 96.12 342 LEU A C 1
ATOM 2731 O O . LEU A 1 342 ? -23.423 8.391 30.342 1.00 96.12 342 LEU A O 1
ATOM 2735 N N . VAL A 1 343 ? -21.592 7.289 31.023 1.00 96.50 343 VAL A N 1
ATOM 2736 C CA . VAL A 1 343 ? -21.511 7.957 32.316 1.00 96.50 343 VAL A CA 1
ATOM 2737 C C . VAL A 1 343 ? -20.650 9.206 32.192 1.00 96.50 343 VAL A C 1
ATOM 2739 O O . VAL A 1 343 ? -19.520 9.150 31.709 1.00 96.50 343 VAL A O 1
ATOM 2742 N N . LYS A 1 344 ? -21.183 10.325 32.681 1.00 95.69 344 LYS A N 1
ATOM 2743 C CA . LYS A 1 344 ? -20.476 11.593 32.850 1.00 95.69 344 LYS A CA 1
ATOM 2744 C C . LYS A 1 344 ? -20.289 11.859 34.338 1.00 95.69 344 LYS A C 1
ATOM 2746 O O . LYS A 1 344 ? -21.219 12.307 35.009 1.00 95.69 344 LYS A O 1
ATOM 2751 N N . ASP A 1 345 ? -19.111 11.526 34.854 1.00 91.69 345 ASP A N 1
ATOM 2752 C CA . ASP A 1 345 ? -18.686 11.883 36.210 1.00 91.69 345 ASP A CA 1
ATOM 2753 C C . ASP A 1 345 ? -17.909 13.214 36.170 1.00 91.69 345 ASP A C 1
ATOM 2755 O O . ASP A 1 345 ? -17.472 13.670 35.114 1.00 91.69 345 ASP A O 1
ATOM 2759 N N . ALA A 1 346 ? -17.714 13.852 37.322 1.00 90.88 346 ALA A N 1
ATOM 2760 C CA . ALA A 1 346 ? -16.981 15.103 37.468 1.00 90.88 346 ALA A CA 1
ATOM 2761 C C . ALA A 1 346 ? -15.514 15.018 37.004 1.00 90.88 346 ALA A C 1
ATOM 2763 O O . ALA A 1 346 ? -14.910 16.048 36.713 1.00 90.88 346 ALA A O 1
ATOM 2764 N N . ILE A 1 347 ? -14.934 13.812 36.971 1.00 90.25 347 ILE A N 1
ATOM 2765 C CA . ILE A 1 347 ? -13.508 13.587 36.689 1.00 90.25 347 ILE A CA 1
ATOM 2766 C C . ILE A 1 347 ? -13.288 12.979 35.298 1.00 90.25 347 ILE A C 1
ATOM 2768 O O . ILE A 1 347 ? -12.281 13.275 34.659 1.00 90.25 347 ILE A O 1
ATOM 2772 N N . GLN A 1 348 ? -14.201 12.127 34.826 1.00 92.75 348 GLN A N 1
ATOM 2773 C CA . GLN A 1 348 ? -14.027 11.384 33.579 1.00 92.75 348 GLN A CA 1
ATOM 2774 C C . GLN A 1 348 ? -15.362 10.943 32.972 1.00 92.75 348 GLN A C 1
ATOM 2776 O O . GLN A 1 348 ? -16.343 10.712 33.682 1.00 92.75 348 GLN A O 1
ATOM 2781 N N . GLU A 1 349 ? -15.372 10.767 31.651 1.00 94.94 349 GLU A N 1
ATOM 2782 C CA . GLU A 1 349 ? -16.455 10.095 30.937 1.00 94.94 349 GLU A CA 1
ATOM 2783 C C . GLU A 1 349 ? -16.064 8.643 30.641 1.00 94.94 349 GLU A C 1
ATOM 2785 O O . GLU A 1 349 ? -14.931 8.351 30.250 1.00 94.94 349 GLU A O 1
ATOM 2790 N N . TYR A 1 350 ? -16.999 7.717 30.827 1.00 95.06 350 TYR A N 1
ATOM 2791 C CA . TYR A 1 350 ? -16.758 6.296 30.599 1.00 95.06 350 TYR A CA 1
ATOM 2792 C C . TYR A 1 350 ? -18.027 5.580 30.151 1.00 95.06 350 TYR A C 1
ATOM 2794 O O . TYR A 1 350 ? -19.145 5.998 30.460 1.00 95.06 350 TYR A O 1
ATOM 2802 N N . TYR A 1 351 ? -17.854 4.504 29.393 1.00 95.81 351 TYR A N 1
ATOM 2803 C CA . TYR A 1 351 ? -18.950 3.645 28.980 1.00 95.81 351 TYR A CA 1
ATOM 2804 C C . TYR A 1 351 ? -19.161 2.531 29.996 1.00 95.81 351 TYR A C 1
ATOM 2806 O O . TYR A 1 351 ? -18.205 2.054 30.609 1.00 95.81 351 TYR A O 1
ATOM 2814 N N . ILE A 1 352 ? -20.414 2.104 30.144 1.00 96.06 352 ILE A N 1
ATOM 2815 C CA . ILE A 1 352 ? -20.774 0.891 30.879 1.00 96.06 352 ILE A CA 1
ATOM 2816 C C . ILE A 1 352 ? -21.731 0.031 30.061 1.00 96.06 352 ILE A C 1
ATOM 2818 O O . ILE A 1 352 ? -22.631 0.541 29.388 1.00 96.06 352 ILE A O 1
ATOM 2822 N N . TYR A 1 353 ? -21.546 -1.281 30.149 1.00 95.69 353 TYR A N 1
ATOM 2823 C CA . TYR A 1 353 ? -22.370 -2.279 29.483 1.00 95.69 353 TYR A CA 1
ATOM 2824 C C . TYR A 1 353 ? -22.669 -3.436 30.437 1.00 95.69 353 TYR A C 1
ATOM 2826 O O . TYR A 1 353 ? -21.754 -4.041 30.998 1.00 95.69 353 TYR A O 1
ATOM 2834 N N . ALA A 1 354 ? -23.953 -3.741 30.628 1.00 93.25 354 ALA A N 1
ATOM 2835 C CA . ALA A 1 354 ? -24.394 -4.844 31.479 1.00 93.25 354 ALA A CA 1
ATOM 2836 C C . ALA A 1 354 ? -24.490 -6.143 30.663 1.00 93.25 354 ALA A C 1
ATOM 2838 O O . ALA A 1 354 ? -25.346 -6.268 29.784 1.00 93.25 354 ALA A O 1
ATOM 2839 N N . ILE A 1 355 ? -23.617 -7.104 30.964 1.00 93.62 355 ILE A N 1
ATOM 2840 C CA . ILE A 1 355 ? -23.581 -8.440 30.353 1.00 93.62 355 ILE A CA 1
ATOM 2841 C C . ILE A 1 355 ? -24.489 -9.377 31.140 1.00 93.62 355 ILE A C 1
ATOM 2843 O O . ILE A 1 355 ? -24.553 -9.293 32.364 1.00 93.62 355 ILE A O 1
ATOM 2847 N N . ASP A 1 356 ? -25.143 -10.303 30.450 1.00 91.31 356 ASP A N 1
ATOM 2848 C CA . ASP A 1 356 ? -25.994 -11.333 31.029 1.00 91.31 356 ASP A CA 1
ATOM 2849 C C . ASP A 1 356 ? -25.582 -12.762 30.635 1.00 91.31 356 ASP A C 1
ATOM 2851 O O . ASP A 1 356 ? -24.577 -12.991 29.953 1.00 91.31 356 ASP A O 1
ATOM 2855 N N . GLU A 1 357 ? -26.370 -13.734 31.110 1.00 91.62 357 GLU A N 1
ATOM 2856 C CA . GLU A 1 357 ? -26.223 -15.170 30.836 1.00 91.62 357 GLU A CA 1
ATOM 2857 C C . GLU A 1 357 ? -24.895 -15.780 31.316 1.00 91.62 357 GLU A C 1
ATOM 2859 O O . GLU A 1 357 ? -24.419 -16.787 30.781 1.00 91.62 357 GLU A O 1
ATOM 2864 N N . LEU A 1 358 ? -24.285 -15.192 32.343 1.00 93.25 358 LEU A N 1
ATOM 2865 C CA . LEU A 1 358 ? -23.105 -15.757 32.983 1.00 93.25 358 LEU A CA 1
ATOM 2866 C C . LEU A 1 358 ? -23.513 -16.855 33.964 1.00 93.25 358 LEU A C 1
ATOM 2868 O O . LEU A 1 358 ? -24.579 -16.821 34.572 1.00 93.25 358 LEU A O 1
ATOM 2872 N N . LYS A 1 359 ? -22.652 -17.860 34.116 1.00 93.69 359 LYS A N 1
ATOM 2873 C CA . LYS A 1 359 ? -22.818 -18.872 35.161 1.00 93.69 359 LYS A CA 1
ATOM 2874 C C . LYS A 1 359 ? -22.235 -18.334 36.461 1.00 93.69 359 LYS A C 1
ATOM 2876 O O . LYS A 1 359 ? -21.059 -17.960 36.483 1.00 93.69 359 LYS A O 1
ATOM 2881 N N . ASP A 1 360 ? -23.023 -18.356 37.529 1.00 90.75 360 ASP A N 1
ATOM 2882 C CA . ASP A 1 360 ? -22.572 -17.896 38.842 1.00 90.75 360 ASP A CA 1
ATOM 2883 C C . ASP A 1 360 ? -21.335 -18.673 39.310 1.00 90.75 360 ASP A C 1
ATOM 2885 O O . ASP A 1 360 ? -21.153 -19.862 39.020 1.00 90.75 360 ASP A O 1
ATOM 2889 N N . ASN A 1 361 ? -20.454 -17.979 40.027 1.00 90.75 361 ASN A N 1
ATOM 2890 C CA . ASN A 1 361 ? -19.172 -18.457 40.545 1.00 90.75 361 ASN A CA 1
ATOM 2891 C C . ASN A 1 361 ? -18.154 -18.928 39.486 1.00 90.75 361 ASN A C 1
ATOM 2893 O O . ASN A 1 361 ? -17.055 -19.380 39.839 1.00 90.75 361 ASN A O 1
ATOM 2897 N N . LYS A 1 362 ? -18.459 -18.785 38.191 1.00 94.31 362 LYS A N 1
ATOM 2898 C CA . LYS A 1 362 ? -17.549 -19.137 37.100 1.00 94.31 362 LYS A CA 1
ATOM 2899 C C . LYS A 1 362 ? -16.660 -17.958 36.709 1.00 94.31 362 LYS A C 1
ATOM 2901 O O . LYS A 1 362 ? -17.130 -16.834 36.579 1.00 94.31 362 LYS A O 1
ATOM 2906 N N . LEU A 1 363 ? -15.361 -18.227 36.533 1.00 94.31 363 LEU A N 1
ATOM 2907 C CA . LEU A 1 363 ? -14.391 -17.236 36.060 1.00 94.31 363 LEU A CA 1
ATOM 2908 C C . LEU A 1 363 ? -14.538 -17.023 34.557 1.00 94.31 363 LEU A C 1
ATOM 2910 O O . LEU A 1 363 ? -14.512 -17.985 33.788 1.00 94.31 363 LEU A O 1
ATOM 2914 N N . TYR A 1 364 ? -14.618 -15.759 34.172 1.00 94.81 364 TYR A N 1
ATOM 2915 C CA . TYR A 1 364 ? -14.636 -15.317 32.792 1.00 94.81 364 TYR A CA 1
ATOM 2916 C C . TYR A 1 364 ? -13.526 -14.298 32.535 1.00 94.81 364 TYR A C 1
ATOM 2918 O O . TYR A 1 364 ? -13.104 -13.557 33.427 1.00 94.81 364 TYR A O 1
ATOM 2926 N N . TYR A 1 365 ? -13.072 -14.279 31.289 1.00 92.12 365 TYR A N 1
ATOM 2927 C CA . TYR A 1 365 ? -12.110 -13.349 30.723 1.00 92.12 365 TYR A CA 1
ATOM 2928 C C . TYR A 1 365 ? -12.867 -12.406 29.795 1.00 92.12 365 TYR A C 1
ATOM 2930 O O . TYR A 1 365 ? -13.582 -12.872 28.905 1.00 92.12 365 TYR A O 1
ATOM 2938 N N . PHE A 1 366 ? -12.705 -11.103 30.007 1.00 91.25 366 PHE A N 1
ATOM 2939 C CA . PHE A 1 366 ? -13.418 -10.056 29.284 1.00 91.25 366 PHE A CA 1
ATOM 2940 C C . PHE A 1 366 ? -12.429 -9.124 28.609 1.00 91.25 366 PHE A C 1
ATOM 2942 O O . PHE A 1 366 ? -11.476 -8.681 29.249 1.00 91.25 366 PHE A O 1
ATOM 2949 N N . ALA A 1 367 ? -12.688 -8.788 27.355 1.00 89.50 367 ALA A N 1
ATOM 2950 C CA . ALA A 1 367 ? -11.951 -7.768 26.630 1.00 89.50 367 ALA A CA 1
ATOM 2951 C C . ALA A 1 367 ? -12.906 -6.874 25.856 1.00 89.50 367 ALA A C 1
ATOM 2953 O O . ALA A 1 367 ? -13.966 -7.331 25.427 1.00 89.50 367 ALA A O 1
ATOM 2954 N N . VAL A 1 368 ? -12.515 -5.617 25.680 1.00 89.19 368 VAL A N 1
ATOM 2955 C CA . VAL A 1 368 ? -13.278 -4.644 24.904 1.00 89.19 368 VAL A CA 1
ATOM 2956 C C . VAL A 1 368 ? -12.332 -3.967 23.924 1.00 89.19 368 VAL A C 1
ATOM 2958 O O . VAL A 1 368 ? -11.249 -3.528 24.308 1.00 89.19 368 VAL A O 1
ATOM 2961 N N . THR A 1 369 ? -12.741 -3.893 22.668 1.00 88.81 369 THR A N 1
ATOM 2962 C CA . THR A 1 369 ? -11.993 -3.288 21.559 1.00 88.81 369 THR A CA 1
ATOM 2963 C C . THR A 1 369 ? -12.881 -2.281 20.839 1.00 88.81 369 THR A C 1
ATOM 2965 O O . THR A 1 369 ? -14.103 -2.445 20.764 1.00 88.81 369 THR A O 1
ATOM 2968 N N . GLY A 1 370 ? -12.273 -1.212 20.326 1.00 88.31 370 GLY A N 1
ATOM 2969 C CA . GLY A 1 370 ? -12.929 -0.297 19.397 1.00 88.31 370 GLY A CA 1
ATOM 2970 C C . GLY A 1 370 ? -12.880 -0.842 17.974 1.00 88.31 370 GLY A C 1
ATOM 2971 O O . GLY A 1 370 ? -11.896 -1.470 17.585 1.00 88.31 370 GLY A O 1
ATOM 2972 N N . ILE A 1 371 ? -13.938 -0.572 17.214 1.00 87.50 371 ILE A N 1
ATOM 2973 C CA . ILE A 1 371 ? -14.006 -0.794 15.771 1.00 87.50 371 ILE A CA 1
ATOM 2974 C C . ILE A 1 371 ? -14.332 0.546 15.116 1.00 87.50 371 ILE A C 1
ATOM 2976 O O . ILE A 1 371 ? -15.318 1.187 15.498 1.00 87.50 371 ILE A O 1
ATOM 2980 N N . ASP A 1 372 ? -13.520 0.977 14.158 1.00 84.31 372 ASP A N 1
ATOM 2981 C CA . ASP A 1 372 ? -13.729 2.229 13.422 1.00 84.31 372 ASP A CA 1
ATOM 2982 C C . ASP A 1 372 ? -14.843 2.120 12.356 1.00 84.31 372 ASP A C 1
ATOM 2984 O O . ASP A 1 372 ? -15.636 1.175 12.322 1.00 84.31 372 ASP A O 1
ATOM 2988 N N . ALA A 1 373 ? -14.956 3.137 11.499 1.00 80.75 373 ALA A N 1
ATOM 2989 C CA . ALA A 1 373 ? -15.948 3.184 10.425 1.00 80.75 373 ALA A CA 1
ATOM 2990 C C . ALA A 1 373 ? -15.662 2.210 9.267 1.00 80.75 373 ALA A C 1
ATOM 2992 O O . ALA A 1 373 ? -16.576 1.907 8.499 1.00 80.75 373 ALA A O 1
ATOM 2993 N N . ASN A 1 374 ? -14.423 1.740 9.144 1.00 74.75 374 ASN A N 1
ATOM 2994 C CA . ASN A 1 374 ? -13.940 0.872 8.074 1.00 74.75 374 ASN A CA 1
ATOM 2995 C C . ASN A 1 374 ? -13.852 -0.600 8.520 1.00 74.75 374 ASN A C 1
ATOM 2997 O O . ASN A 1 374 ? -13.329 -1.444 7.798 1.00 74.75 374 ASN A O 1
ATOM 3001 N N . GLU A 1 375 ? -14.439 -0.919 9.678 1.00 82.56 375 GLU A N 1
ATOM 3002 C CA . GLU A 1 375 ? -14.405 -2.232 10.325 1.00 82.56 375 GLU A CA 1
ATOM 3003 C C . GLU A 1 375 ? -13.006 -2.681 10.777 1.00 82.56 375 GLU A C 1
ATOM 3005 O O . GLU A 1 375 ? -12.821 -3.876 11.037 1.00 82.56 375 GLU A O 1
ATOM 3010 N N . ASN A 1 376 ? -12.030 -1.773 10.929 1.00 78.81 376 ASN A N 1
ATOM 3011 C CA . ASN A 1 376 ? -10.763 -2.178 11.528 1.00 78.81 376 ASN A CA 1
ATOM 3012 C C . ASN A 1 376 ? -10.916 -2.279 13.033 1.00 78.81 376 ASN A C 1
ATOM 3014 O O . ASN A 1 376 ? -11.481 -1.425 13.718 1.00 78.81 376 ASN A O 1
ATOM 3018 N N . GLU A 1 377 ? -10.365 -3.363 13.544 1.00 84.56 377 GLU A N 1
ATOM 3019 C CA . GLU A 1 377 ? -10.381 -3.704 14.944 1.00 84.56 377 GLU A CA 1
ATOM 3020 C C . GLU A 1 377 ? -8.970 -4.092 15.351 1.00 84.56 377 GLU A C 1
ATOM 3022 O O . GLU A 1 377 ? -8.255 -4.773 14.608 1.00 84.56 377 GLU A O 1
ATOM 3027 N N . LEU A 1 378 ? -8.552 -3.658 16.536 1.00 76.12 378 LEU A N 1
ATOM 3028 C CA . LEU A 1 378 ? -7.203 -3.912 17.009 1.00 76.12 378 LEU A CA 1
ATOM 3029 C C . LEU A 1 378 ? -6.971 -5.422 17.162 1.00 76.12 378 LEU A C 1
ATOM 3031 O O . LEU A 1 378 ? -7.411 -6.047 18.124 1.00 76.12 378 LEU A O 1
ATOM 3035 N N . ASN A 1 379 ? -6.237 -6.014 16.220 1.00 64.19 379 ASN A N 1
ATOM 3036 C CA . ASN A 1 379 ? -5.903 -7.439 16.233 1.00 64.19 379 ASN A CA 1
ATOM 3037 C C . ASN A 1 379 ? -4.766 -7.781 17.212 1.00 64.19 379 ASN A C 1
ATOM 3039 O O . ASN A 1 379 ? -4.561 -8.953 17.539 1.00 64.19 379 ASN A O 1
ATOM 3043 N N . ASN A 1 380 ? -4.010 -6.770 17.649 1.00 58.41 380 ASN A N 1
ATOM 3044 C CA . ASN A 1 380 ? -2.812 -6.907 18.457 1.00 58.41 380 ASN A CA 1
ATOM 3045 C C . ASN A 1 380 ? -2.505 -5.631 19.238 1.00 58.41 380 ASN A C 1
ATOM 3047 O O . ASN A 1 380 ? -2.391 -4.560 18.650 1.00 58.41 380 ASN A O 1
ATOM 3051 N N . ASP A 1 381 ? -2.268 -5.758 20.539 1.00 57.50 381 ASP A N 1
ATOM 3052 C CA . ASP A 1 381 ? -2.072 -4.594 21.399 1.00 57.50 381 ASP A CA 1
ATOM 3053 C C . ASP A 1 381 ? -0.699 -3.918 21.314 1.00 57.50 381 ASP A C 1
ATOM 3055 O O . ASP A 1 381 ? -0.505 -2.855 21.900 1.00 57.50 381 ASP A O 1
ATOM 3059 N N . ARG A 1 382 ? 0.269 -4.522 20.604 1.00 53.38 382 ARG A N 1
ATOM 3060 C CA . ARG A 1 382 ? 1.651 -4.018 20.440 1.00 53.38 382 ARG A CA 1
ATOM 3061 C C . ARG A 1 382 ? 2.350 -3.633 21.754 1.00 53.38 382 ARG A C 1
ATOM 3063 O O . ARG A 1 382 ? 3.414 -3.017 21.721 1.00 53.38 382 ARG A O 1
ATOM 3070 N N . THR A 1 383 ? 1.826 -4.051 22.908 1.00 51.47 383 THR A N 1
ATOM 3071 C CA . THR A 1 383 ? 2.351 -3.694 24.239 1.00 51.47 383 THR A CA 1
ATOM 3072 C C . THR A 1 383 ? 3.769 -4.214 24.456 1.00 51.47 383 THR A C 1
ATOM 3074 O O . THR A 1 383 ? 4.505 -3.724 25.313 1.00 51.47 383 THR A O 1
ATOM 3077 N N . LYS A 1 384 ? 4.170 -5.214 23.664 1.00 52.34 384 LYS A N 1
ATOM 3078 C CA . LYS A 1 384 ? 5.519 -5.773 23.617 1.00 52.34 384 LYS A CA 1
ATOM 3079 C C . LYS A 1 384 ? 5.982 -5.874 22.159 1.00 52.34 384 LYS A C 1
ATOM 3081 O O . LYS A 1 384 ? 5.197 -6.329 21.319 1.00 52.34 384 LYS A O 1
ATOM 3086 N N . PRO A 1 385 ? 7.245 -5.522 21.842 1.00 44.91 385 PRO A N 1
ATOM 3087 C CA . PRO A 1 385 ? 7.821 -5.766 20.522 1.00 44.91 385 PRO A CA 1
ATOM 3088 C C . PRO A 1 385 ? 7.646 -7.233 20.111 1.00 44.91 385 PRO A C 1
ATOM 3090 O O . PRO A 1 385 ? 8.001 -8.138 20.864 1.00 44.91 385 PRO A O 1
ATOM 3093 N N . GLY A 1 386 ? 7.064 -7.471 18.934 1.00 48.12 386 GLY A N 1
ATOM 3094 C CA . GLY A 1 386 ? 6.782 -8.819 18.433 1.00 48.12 386 GLY A CA 1
ATOM 3095 C C . GLY A 1 386 ? 5.515 -9.481 18.989 1.00 48.12 386 GLY A C 1
ATOM 3096 O O . GLY A 1 386 ? 5.218 -10.606 18.584 1.00 48.12 386 GLY A O 1
ATOM 3097 N N . SER A 1 387 ? 4.741 -8.812 19.859 1.00 53.06 387 SER A N 1
ATOM 3098 C CA . SER A 1 387 ? 3.373 -9.255 20.161 1.00 53.06 387 SER A CA 1
ATOM 3099 C C . SER A 1 387 ? 2.597 -9.332 18.849 1.00 53.06 387 SER A C 1
ATOM 3101 O O . SER A 1 387 ? 2.776 -8.476 17.985 1.00 53.06 387 SER A O 1
ATOM 3103 N N . ARG A 1 388 ? 1.793 -10.380 18.674 1.00 52.06 388 ARG A N 1
ATOM 3104 C CA . ARG A 1 388 ? 0.839 -10.563 17.564 1.00 52.06 388 ARG A CA 1
ATOM 3105 C C . ARG A 1 388 ? -0.549 -10.897 18.121 1.00 52.06 388 ARG A C 1
ATOM 3107 O O . ARG A 1 388 ? -1.319 -11.605 17.478 1.00 52.06 388 ARG A O 1
ATOM 3114 N N . PHE A 1 389 ? -0.805 -10.496 19.366 1.00 58.72 389 PHE A N 1
ATOM 3115 C CA . PHE A 1 389 ? -1.933 -10.966 20.157 1.00 58.72 389 PHE A CA 1
ATOM 3116 C C . PHE A 1 389 ? -2.811 -9.804 20.562 1.00 58.72 389 PHE A C 1
ATOM 3118 O O . PHE A 1 389 ? -2.325 -8.793 21.064 1.00 58.72 389 PHE A O 1
ATOM 3125 N N . ILE A 1 390 ? -4.110 -10.011 20.393 1.00 57.56 390 ILE A N 1
ATOM 3126 C CA . ILE A 1 390 ? -5.168 -9.050 20.695 1.00 57.56 390 ILE A CA 1
ATOM 3127 C C . ILE A 1 390 ? -5.025 -8.513 22.130 1.00 57.56 390 ILE A C 1
ATOM 3129 O O . ILE A 1 390 ? -5.265 -7.341 22.391 1.00 57.56 390 ILE A O 1
ATOM 3133 N N . LEU A 1 391 ? -4.660 -9.400 23.064 1.00 59.97 391 LEU A N 1
ATOM 3134 C CA . LEU A 1 391 ? -4.862 -9.232 24.498 1.00 59.97 391 LEU A CA 1
ATOM 3135 C C . LEU A 1 391 ? -3.664 -9.816 25.262 1.00 59.97 391 LEU A C 1
ATOM 3137 O O . LEU A 1 391 ? -3.666 -10.996 25.622 1.00 59.97 391 LEU A O 1
ATOM 3141 N N . ALA A 1 392 ? -2.614 -9.026 25.490 1.00 53.03 392 ALA A N 1
ATOM 3142 C CA . ALA A 1 392 ? -1.546 -9.414 26.402 1.00 53.03 392 ALA A CA 1
ATOM 3143 C C . ALA A 1 392 ? -2.016 -9.293 27.861 1.00 53.03 392 ALA A C 1
ATOM 3145 O O . ALA A 1 392 ? -2.825 -8.431 28.219 1.00 53.03 392 ALA A O 1
ATOM 3146 N N . ASP A 1 393 ? -1.502 -10.190 28.703 1.00 48.06 393 ASP A N 1
ATOM 3147 C CA . ASP A 1 393 ? -1.863 -10.305 30.116 1.00 48.06 393 ASP A CA 1
ATOM 3148 C C . ASP A 1 393 ? -1.714 -8.955 30.844 1.00 48.06 393 ASP A C 1
ATOM 3150 O O . ASP A 1 393 ? -0.618 -8.389 30.894 1.00 48.06 393 ASP A O 1
ATOM 3154 N N . GLY A 1 394 ? -2.825 -8.433 31.379 1.00 52.50 394 GLY A N 1
ATOM 3155 C CA . GLY A 1 394 ? -2.869 -7.217 32.200 1.00 52.50 394 GLY A CA 1
ATOM 3156 C C . GLY A 1 394 ? -3.032 -5.875 31.473 1.00 52.50 394 GLY A C 1
ATOM 3157 O O . GLY A 1 394 ? -3.158 -4.867 32.164 1.00 52.50 394 GLY A O 1
ATOM 3158 N N . ALA A 1 395 ? -3.053 -5.831 30.135 1.00 56.75 395 ALA A N 1
ATOM 3159 C CA . ALA A 1 395 ? -3.196 -4.569 29.392 1.00 56.75 395 ALA A CA 1
ATOM 3160 C C . ALA A 1 395 ? -4.604 -4.340 28.814 1.00 56.75 395 ALA A C 1
ATOM 3162 O O . ALA A 1 395 ? -5.118 -3.233 28.916 1.00 56.75 395 ALA A O 1
ATOM 3163 N N . AS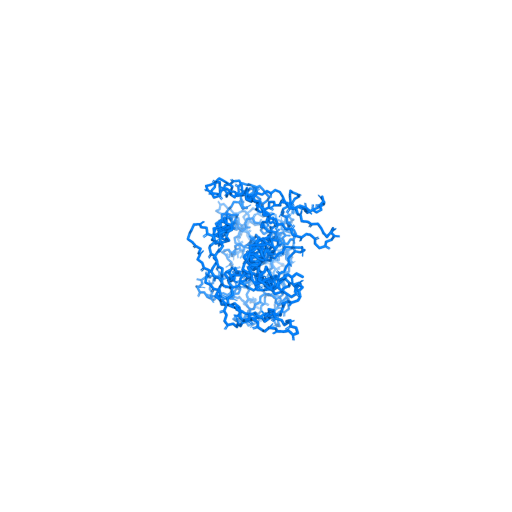N A 1 396 ? -5.239 -5.376 28.247 1.00 65.44 396 ASN A N 1
ATOM 3164 C CA . ASN A 1 396 ? -6.460 -5.209 27.433 1.00 65.44 396 ASN A CA 1
ATOM 3165 C C . ASN A 1 396 ? -7.603 -6.173 27.764 1.00 65.44 396 ASN A C 1
ATOM 3167 O O . ASN A 1 396 ? -8.690 -6.079 27.195 1.00 65.44 396 ASN A O 1
ATOM 3171 N N . TYR A 1 397 ? -7.376 -7.107 28.686 1.00 80.69 397 TYR A N 1
ATOM 3172 C CA . TYR A 1 397 ? -8.431 -7.962 29.207 1.00 80.69 397 TYR A CA 1
ATOM 3173 C C . TYR A 1 397 ? -8.356 -8.049 30.724 1.00 80.69 397 TYR A C 1
ATOM 3175 O O . TYR A 1 397 ? -7.288 -7.944 31.329 1.00 80.69 397 TYR A O 1
ATOM 3183 N N . ILE A 1 398 ? -9.513 -8.264 31.328 1.00 87.38 398 ILE A N 1
ATOM 3184 C CA . ILE A 1 398 ? -9.696 -8.381 32.769 1.00 87.38 398 ILE A CA 1
ATOM 3185 C C . ILE A 1 398 ? -10.466 -9.660 33.079 1.00 87.38 398 ILE A C 1
ATOM 3187 O O . ILE A 1 398 ? -11.079 -10.273 32.203 1.00 87.38 398 ILE A O 1
ATOM 3191 N N . THR A 1 399 ? -10.404 -10.096 34.332 1.00 91.62 399 THR A N 1
ATOM 3192 C CA . THR A 1 399 ? -11.124 -11.289 34.781 1.00 91.62 399 THR A CA 1
ATOM 3193 C C . THR A 1 399 ? -12.194 -10.919 35.788 1.00 91.62 399 THR A C 1
ATOM 3195 O O . THR A 1 399 ? -12.032 -9.979 36.564 1.00 91.62 399 THR A O 1
ATOM 3198 N N . GLY A 1 400 ? -13.296 -11.659 35.762 1.00 90.62 400 GLY A N 1
ATOM 3199 C CA . GLY A 1 400 ? -14.424 -11.438 36.655 1.00 90.62 400 GLY A CA 1
ATOM 3200 C C . GLY A 1 400 ? -15.256 -12.698 36.837 1.00 90.62 400 GLY A C 1
ATOM 3201 O O . GLY A 1 400 ? -15.145 -13.658 36.070 1.00 90.62 400 GLY A O 1
ATOM 3202 N N . LYS A 1 401 ? -16.078 -12.693 37.881 1.00 91.69 401 LYS A N 1
ATOM 3203 C CA . LYS A 1 401 ? -17.097 -13.704 38.169 1.00 91.69 401 LYS A CA 1
ATOM 3204 C C . LYS A 1 401 ? -18.398 -12.966 38.448 1.00 91.69 401 LYS A C 1
ATOM 3206 O O . LYS A 1 401 ? -18.337 -11.859 38.965 1.00 91.69 401 LYS A O 1
ATOM 3211 N N . SER A 1 402 ? -19.525 -13.589 38.129 1.00 89.88 402 SER A N 1
ATOM 3212 C CA . SER A 1 402 ? -20.807 -13.205 38.721 1.00 89.88 402 SER A CA 1
ATOM 3213 C C . SER A 1 402 ? -20.963 -14.001 40.017 1.00 89.88 402 SER A C 1
ATOM 3215 O O . SER A 1 402 ? -20.782 -15.224 39.994 1.00 89.88 402 SER A O 1
ATOM 3217 N N . ILE A 1 403 ? -21.177 -13.334 41.148 1.00 84.69 403 ILE A N 1
ATOM 3218 C CA . ILE A 1 403 ? -21.319 -13.964 42.464 1.00 84.69 403 ILE A CA 1
ATOM 3219 C C . ILE A 1 403 ? -22.762 -13.783 42.929 1.00 84.69 403 ILE A C 1
ATOM 3221 O O . ILE A 1 403 ? -23.199 -12.680 43.256 1.00 84.69 403 ILE A O 1
ATOM 3225 N N . ASP A 1 404 ? -23.491 -14.896 43.008 1.00 77.19 404 ASP A N 1
ATOM 3226 C CA . ASP A 1 404 ? -24.783 -14.919 43.685 1.00 77.19 404 ASP A CA 1
ATOM 3227 C C . ASP A 1 404 ? -24.552 -15.073 45.195 1.00 77.19 404 ASP A C 1
ATOM 3229 O O . ASP A 1 404 ? -24.135 -16.129 45.682 1.00 77.19 404 ASP A O 1
ATOM 3233 N N . ASP A 1 405 ? -24.782 -13.988 45.931 1.00 65.06 405 ASP A N 1
ATOM 3234 C CA . ASP A 1 405 ? -24.856 -14.017 47.386 1.00 65.06 405 ASP A CA 1
ATOM 3235 C C . ASP A 1 405 ? -26.259 -14.509 47.774 1.00 65.06 405 ASP A C 1
ATOM 3237 O O . ASP A 1 405 ? -27.177 -13.704 47.967 1.00 65.06 405 ASP A O 1
ATOM 3241 N N . THR A 1 406 ? -26.405 -15.837 47.859 1.00 60.62 406 THR A N 1
ATOM 3242 C CA . THR A 1 406 ? -27.608 -16.523 48.372 1.00 60.62 406 THR A CA 1
ATOM 3243 C C . THR A 1 406 ? -28.018 -16.057 49.760 1.00 60.62 406 THR A C 1
ATOM 3245 O O . THR A 1 406 ? -27.108 -15.917 50.615 1.00 60.62 406 THR A O 1
#

Sequence (406 aa):
MNVYFASANIPLFVGSAAKRSAEQSIYVLGQNGGFFNGGCGQYKHYKLWQTEEEFCDIDIKENFEKHLQSYLDKYLGEYPGVEIPLDNYEFFIRDADKLTINGIAIKNAIYNDTRIMYSLKPSFEIDVGYNLNYYGILMAELKQMIGSMVRCEKEEGLFVCFGKEKQKANNDLSQYNLRFVDIKECGAPEEESDLDLSKGIGRFCVKGNERFVVYDNNTGETELTEISIKFAAYMVDLPPESLSGIKIYDHKKDNGSVIVAWNRDTASDAKTFSLYLSESPFINRRIENRHIAGVKQINITNIEGAEIINDIDLTGCTGSILERPCLYAKYGKPLFKGKLYLVKDAIQEYYIYAIDELKDNKLYYFAVTGIDANENELNNDRTKPGSRFILADGANYITGKSIDDT

Foldseek 3Di:
DPVVVVVVCVLVLLQVQLLQQLLQLLQVCQQAQLAQDAAVDDDPSFHEQADLVGGDDHPSVVSSVVSSLVSSLVSQVPDPQKDDDSVQWDWDWDADPWTKIKTWGPFWIWRDDPPDIDTDTNIDIDTNRDHSCVSVLVSVLVVVLLVQLVVCCLPPRNVVSNVVSLVVSQVVCVVVQKHWDWVVVVPDDPPDGQADPLQQKGKTKMWHPAWGFHQDPVVRDTDTDTRIRIHMYRSHPDFQAFWADWDWFADALPAQKIKIKTFPPCSPFFQKKKKKKALDDQPPDFCVPVDDPRIDIDIGRPPVPAAEAEDWASPDWDDDPPSDATQTPPRRDHDDAQGKHWYDYPVGIMIMHMHGDHHAPGKMKMFMWGAGPSRDTQRFNPPDVPTRHSDDPPGTIDMDGHHHPD

Secondary structure (DSSP, 8-state):
--HHHHHHHHHHHHHHHHHHHHHHHHHHHHHTTT-SS--S-EETTEEESB-SS-BPP--HHHHHHHHHHHHHHHHHHTSTTEE--TT-EEEEEEESSSEEEEEEE-S-EEEEETTEEEEE---EEEE-S--TTHHHHHHHHHHHHHHHHHHHHHHH-HHHHHHHHHHHHHHHHGGGT-EEE-GGGGT--TT--SEETTTTEEEEEEEEEEEEEEE-TTT--EEEEEEEEEEEEE---PPPPPPP--EEE--TT-TT-EEEEEE----TT--EEEEEEESS--TT--TTSS--TTEEEEEE--STTPEEEE--EEEEE---SSSPPP-EETT-SPPPTT-EEEEE-SS-EEEEEEE--PPTT--EEEEEEEE-TT--B-S---SSTT---S--TTTSEEEE------